Protein AF-A0A1M3EFA2-F1 (afdb_monomer)

pLDDT: mean 80.22, std 23.12, range [30.36, 98.94]

Nearest PDB structures (foldseek):
  8wc1-assembly1_A  TM=4.310E-01  e=1.701E-01  Monoglobus pectinilyticus
  6bwv-assembly2_B  TM=2.522E-01  e=5.681E-02  Homo sapiens
  6a3v-assembly8_O  TM=2.463E-01  e=1.406E-01  Homo sapiens

Foldseek 3Di:
DDDDDDDDDDDDDDDDDDDDDDDDDDDDDDDDDDDDDDPPDPPPPPPPPPPPPDFFAWDKQAPWDDDPQKDKDADPFKKKKWFKKFFQFKFWFFKKKFWDQFWFQFFWKKFKAWPVGAGQFIDTWGTGPTGTITMDTGPDIGIHHRPTMMIIITIDRRRIAMKDAPFQDWGPDPRMTGHGLFTMFMDTDDRSDRTDDDDRSMHGGMMTGITGDPPGRDDDPDDDDDDDDDDDDDDDDDDDDDDDDDDDDDDDDDDDDDDDDDDDDDDDDDDDDDDDDDPPDPDPDPDDDDDPDAADPCQAAQHPPQAADEDEEDEAQDALDEAARHAYEDAHEYPYANYEYENYEFEYAEQENYEDPDHAYEYERHEAENYQEHYEDEHYEYYRYEFEQHAAEPYEFAAPYHAESYEQEHYDHDVPHAHEPYEYQEAYAATYYYSHEQAHDPPHAASYEAEVQVYDAYQYLHEAENYEFEEHLANEEHDYHPNNNHYYHNYEHALYEFEDHHNNYHYDHDHDYHYYNYAYNVRHDDDD

Secondary structure (DSSP, 8-state):
------------------------------------SSTTSSSSSS------PPPPPPB-SS-SSPPTT-EE---SS-EEEEEEEEESS-EEEEEEEEEESS--SS-PEEEEEETT--EEEEEEPPPPSSSEEEEEEEEEEEEE-TT--EEEEEEETTS--EEBSS-----S-TTEE--TTT-EEEEESSTT----B--TT-B--EEEEEEE-TT-PPP--PPP-------PPPPPPPPPP--------PPPPPPPPPPPPPPPPP---PPPPPPPPPPPPPPPPPPPPP--S--STTTSSSPTTPPPEEEEEEEE-STT-EEESEEEEEEEEEEEEEEEEES-EEE-SSSEEEEEEEEEEEEES-EEESSSEEEEESSEEEES-EEES-SS-SBB--TT-EEES-EEE-----TT---EEEEE-S--SSEEEES-EEE--TT-SEEEEE--SSS--B---EEEES-EE--BSEEEEE--HHHHTB-B-SEEEESPEE-S--SSEEEEE-S-EEEES-B-TT-PBP--

Radius of gyration: 35.46 Å; Cα contacts (8 Å, |Δi|>4): 1324; chains: 1; bounding box: 108×86×92 Å

Structure (mmCIF, N/CA/C/O backbone):
data_AF-A0A1M3EFA2-F1
#
_entry.id   AF-A0A1M3EFA2-F1
#
loop_
_atom_site.group_PDB
_atom_site.id
_atom_site.type_symbol
_atom_site.label_atom_id
_atom_site.label_alt_id
_atom_site.label_comp_id
_atom_site.label_asym_id
_atom_site.label_entity_id
_atom_site.label_seq_id
_atom_site.pdbx_PDB_ins_code
_atom_site.Cartn_x
_atom_site.Cartn_y
_atom_site.Cartn_z
_atom_site.occupancy
_atom_site.B_iso_or_equiv
_atom_site.auth_seq_id
_atom_site.auth_comp_id
_atom_site.auth_asym_id
_atom_site.auth_atom_id
_atom_site.pdbx_PDB_model_num
ATOM 1 N N . MET A 1 1 ? 45.344 0.946 55.931 1.00 40.66 1 MET A N 1
ATOM 2 C CA . MET A 1 1 ? 46.765 1.252 56.221 1.00 40.66 1 MET A CA 1
ATOM 3 C C . MET A 1 1 ? 47.220 0.249 57.279 1.00 40.66 1 MET A C 1
ATOM 5 O O . MET A 1 1 ? 46.499 0.164 58.262 1.00 40.66 1 MET A O 1
ATOM 9 N N . LEU A 1 2 ? 48.275 -0.572 57.160 1.00 37.28 2 LEU A N 1
ATOM 10 C CA . LEU A 1 2 ? 49.196 -0.958 56.057 1.00 37.28 2 LEU A CA 1
ATOM 11 C C . LEU A 1 2 ? 49.341 -2.519 56.095 1.00 37.28 2 LEU A C 1
ATOM 13 O O . LEU A 1 2 ? 48.949 -3.093 57.105 1.00 37.28 2 LEU A O 1
ATOM 17 N N . HIS A 1 3 ? 49.759 -3.328 55.105 1.00 40.50 3 HIS A N 1
ATOM 18 C CA . HIS A 1 3 ? 50.462 -3.194 53.807 1.00 40.50 3 HIS A CA 1
ATOM 19 C C . HIS A 1 3 ? 52.010 -3.355 53.854 1.00 40.50 3 HIS A C 1
ATOM 21 O O . HIS A 1 3 ? 52.690 -2.413 54.247 1.00 40.50 3 HIS A O 1
ATOM 27 N N . CYS A 1 4 ? 52.510 -4.516 53.368 1.00 41.09 4 CYS A N 1
ATOM 28 C CA . CYS A 1 4 ? 53.921 -4.920 53.101 1.00 41.09 4 CYS A CA 1
ATOM 29 C C . CYS A 1 4 ? 54.867 -5.052 54.329 1.00 41.09 4 CYS A C 1
ATOM 31 O O . CYS A 1 4 ? 54.689 -4.344 55.311 1.00 41.09 4 CYS A O 1
ATOM 33 N N . ASP A 1 5 ? 55.900 -5.911 54.401 1.00 41.47 5 ASP A N 1
ATOM 34 C CA . ASP A 1 5 ? 56.369 -7.111 53.647 1.00 41.47 5 ASP A CA 1
ATOM 35 C C . ASP A 1 5 ? 57.305 -7.929 54.610 1.00 41.47 5 ASP A C 1
ATOM 37 O O . ASP A 1 5 ? 57.338 -7.602 55.794 1.00 41.47 5 ASP A O 1
ATOM 41 N N . GLY A 1 6 ? 58.096 -8.979 54.317 1.00 40.56 6 GLY A N 1
ATOM 42 C CA . GLY A 1 6 ? 58.473 -9.741 53.106 1.00 40.56 6 GLY A CA 1
ATOM 43 C C . GLY A 1 6 ? 59.851 -10.430 53.304 1.00 40.56 6 GLY A C 1
ATOM 44 O O . GLY A 1 6 ? 60.754 -9.797 53.847 1.00 40.56 6 GLY A O 1
ATOM 45 N N . GLY A 1 7 ? 60.077 -11.703 52.909 1.00 30.36 7 GLY A N 1
ATOM 46 C CA . GLY A 1 7 ? 61.405 -12.344 53.108 1.00 30.36 7 GLY A CA 1
ATOM 47 C C . GLY A 1 7 ? 61.598 -13.844 52.763 1.00 30.36 7 GLY A C 1
ATOM 48 O O . GLY A 1 7 ? 60.667 -14.642 52.812 1.00 30.36 7 GLY A O 1
ATOM 49 N N . ARG A 1 8 ? 62.849 -14.215 52.424 1.00 41.81 8 ARG A N 1
ATOM 50 C CA . ARG A 1 8 ? 63.465 -15.566 52.205 1.00 41.81 8 ARG A CA 1
ATOM 51 C C . ARG A 1 8 ? 64.984 -15.456 52.578 1.00 41.81 8 ARG A C 1
ATOM 53 O O . ARG A 1 8 ? 65.320 -14.389 53.093 1.00 41.81 8 ARG A O 1
ATOM 60 N N . PRO A 1 9 ? 65.956 -16.359 52.244 1.00 54.22 9 PRO A N 1
ATOM 61 C CA . PRO A 1 9 ? 65.978 -17.797 51.853 1.00 54.22 9 PRO A CA 1
ATOM 62 C C . PRO A 1 9 ? 67.035 -18.671 52.621 1.00 54.22 9 PRO A C 1
ATOM 64 O O . PRO A 1 9 ? 67.881 -18.124 53.317 1.00 54.22 9 PRO A O 1
ATOM 67 N N . VAL A 1 10 ? 67.088 -20.008 52.407 1.00 38.81 10 VAL A N 1
ATOM 68 C CA . VAL A 1 10 ? 68.266 -20.905 52.676 1.00 38.81 10 VAL A CA 1
ATOM 69 C C . VAL A 1 10 ? 68.308 -22.078 51.650 1.00 38.81 10 VAL A C 1
ATOM 71 O O . VAL A 1 10 ? 67.285 -22.358 51.025 1.00 38.81 10 VAL A O 1
ATOM 74 N N . THR A 1 11 ? 69.466 -22.745 51.434 1.00 35.62 11 THR A N 1
ATOM 75 C CA . THR A 1 11 ? 69.804 -23.455 50.168 1.00 35.62 11 THR A CA 1
ATOM 76 C C . THR A 1 11 ? 70.722 -24.715 50.294 1.00 35.62 11 THR A C 1
ATOM 78 O O . THR A 1 11 ? 71.882 -24.550 50.650 1.00 35.62 11 THR A O 1
ATOM 81 N N . LEU A 1 12 ? 70.262 -25.909 49.833 1.00 30.39 12 LEU A N 1
ATOM 82 C CA . LEU A 1 12 ? 71.028 -27.072 49.248 1.00 30.39 12 LEU A CA 1
ATOM 83 C C . LEU A 1 12 ? 72.146 -27.805 50.073 1.00 30.39 12 LEU A C 1
ATOM 85 O O . LEU A 1 12 ? 72.451 -27.370 51.178 1.00 30.39 12 LEU A O 1
ATOM 89 N N . PRO A 1 13 ? 72.880 -28.835 49.538 1.00 56.34 13 PRO A N 1
ATOM 90 C CA . PRO A 1 13 ? 72.573 -30.034 48.695 1.00 56.34 13 PRO A CA 1
ATOM 91 C C . PRO A 1 13 ? 73.021 -31.348 49.450 1.00 56.34 13 PRO A C 1
ATOM 93 O O . PRO A 1 13 ? 72.660 -31.429 50.619 1.00 56.34 13 PRO A O 1
ATOM 96 N N . PRO A 1 14 ? 73.864 -32.333 48.986 1.00 57.84 14 PRO A N 1
ATOM 97 C CA . PRO A 1 14 ? 74.108 -33.036 47.690 1.00 57.84 14 PRO A CA 1
ATOM 98 C C . PRO A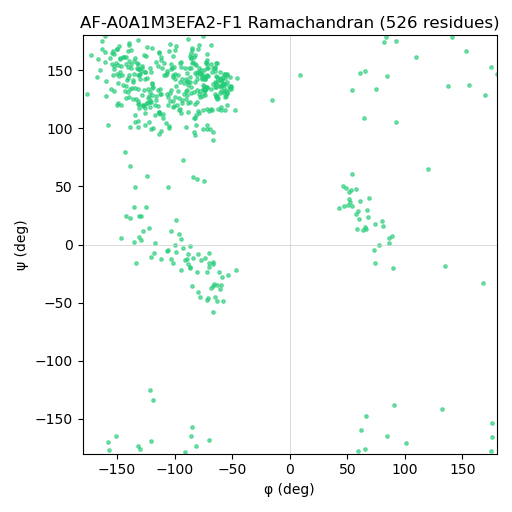 1 14 ? 74.158 -34.616 47.748 1.00 57.84 14 PRO A C 1
ATOM 100 O O . PRO A 1 14 ? 74.100 -35.205 48.819 1.00 57.84 14 PRO A O 1
ATOM 103 N N . ARG A 1 15 ? 74.469 -35.274 46.596 1.00 36.53 15 ARG A N 1
ATOM 104 C CA . ARG A 1 15 ? 74.911 -36.701 46.352 1.00 36.53 15 ARG A CA 1
ATOM 105 C C . ARG A 1 15 ? 73.811 -37.790 46.226 1.00 36.53 15 ARG A C 1
ATOM 107 O O . ARG A 1 15 ? 72.811 -37.723 46.917 1.00 36.53 15 ARG A O 1
ATOM 114 N N . GLY A 1 16 ? 73.949 -38.839 45.390 1.00 32.91 16 GLY A N 1
ATOM 115 C CA . GLY A 1 16 ? 74.971 -39.164 44.363 1.00 32.91 16 GLY A CA 1
ATOM 116 C C . GLY A 1 16 ? 74.714 -40.514 43.630 1.00 32.91 16 GLY A C 1
ATOM 117 O O . GLY A 1 16 ? 74.175 -41.436 44.229 1.00 32.91 16 GLY A O 1
ATOM 118 N N . LEU A 1 17 ? 75.074 -40.626 42.337 1.00 37.59 17 LEU A N 1
ATOM 119 C CA . LEU A 1 17 ? 74.805 -41.780 41.431 1.00 37.59 17 LEU A CA 1
ATOM 120 C C . LEU A 1 17 ? 75.854 -42.921 41.510 1.00 37.59 17 LEU A C 1
ATOM 122 O O . LEU A 1 17 ? 76.966 -42.687 41.982 1.00 37.59 17 LEU A O 1
ATOM 126 N N . PRO A 1 18 ? 75.551 -44.128 40.972 1.00 48.59 18 PRO A N 1
ATOM 127 C CA . PRO A 1 18 ? 76.112 -44.499 39.652 1.00 48.59 18 PRO A CA 1
ATOM 128 C C . PRO A 1 18 ? 75.147 -45.246 38.684 1.00 48.59 18 PRO A C 1
ATOM 130 O O . PRO A 1 18 ? 74.021 -45.588 39.026 1.00 48.59 18 PRO A O 1
ATOM 133 N N . ARG A 1 19 ? 75.600 -45.475 37.435 1.00 48.28 19 ARG A N 1
ATOM 134 C CA . ARG A 1 19 ? 74.862 -46.068 36.284 1.00 48.28 19 ARG A CA 1
ATOM 135 C C . ARG A 1 19 ? 75.260 -47.529 35.982 1.00 48.28 19 ARG A C 1
ATOM 137 O O . ARG A 1 19 ? 76.378 -47.918 36.308 1.00 48.28 19 ARG A O 1
ATOM 144 N N . ARG A 1 20 ? 74.465 -48.243 35.158 1.00 37.06 20 ARG A N 1
ATOM 145 C CA . ARG A 1 20 ? 74.958 -49.198 34.124 1.00 37.06 20 ARG A CA 1
ATOM 146 C C . ARG A 1 20 ? 73.963 -49.389 32.957 1.00 37.06 20 ARG A C 1
ATOM 148 O O . ARG A 1 20 ? 72.828 -48.939 33.051 1.00 37.06 20 ARG A O 1
ATOM 155 N N . PHE A 1 21 ? 74.430 -49.971 31.843 1.00 37.91 21 PHE A N 1
ATOM 156 C CA . PHE A 1 21 ? 73.785 -49.991 30.511 1.00 37.91 21 PHE A CA 1
ATOM 157 C C . PHE A 1 21 ? 74.234 -51.253 29.731 1.00 37.91 21 PHE A C 1
ATOM 159 O O . PHE A 1 21 ? 75.441 -51.473 29.668 1.00 37.91 21 PHE A O 1
ATOM 166 N N . VAL A 1 22 ? 73.323 -52.033 29.120 1.00 36.06 22 VAL A N 1
ATOM 167 C CA . VAL A 1 22 ? 73.571 -53.068 28.066 1.00 36.06 22 VAL A CA 1
ATOM 168 C C . VAL A 1 22 ? 72.281 -53.229 27.222 1.00 36.06 22 VAL A C 1
ATOM 170 O O . VAL A 1 22 ? 71.206 -52.911 27.727 1.00 36.06 22 VAL A O 1
ATOM 173 N N . ALA A 1 23 ? 72.350 -53.690 25.960 1.00 36.03 23 ALA A N 1
ATOM 174 C CA . ALA A 1 23 ? 71.188 -53.853 25.064 1.00 36.03 23 ALA A CA 1
ATOM 175 C C . ALA A 1 23 ? 71.288 -55.044 24.068 1.00 36.03 23 ALA A C 1
ATOM 177 O O . ALA A 1 23 ? 72.383 -55.505 23.761 1.00 36.03 23 ALA A O 1
ATOM 178 N N . GLY A 1 24 ? 70.135 -55.476 23.527 1.00 31.05 24 GLY A N 1
ATOM 179 C CA . GLY A 1 24 ? 69.924 -56.438 22.416 1.00 31.05 24 GLY A CA 1
ATOM 180 C C . GLY A 1 24 ? 68.422 -56.812 22.343 1.00 31.05 24 GLY A C 1
ATOM 181 O O . GLY A 1 24 ? 67.825 -56.981 23.398 1.00 31.05 24 GLY A O 1
ATOM 182 N N . ALA A 1 25 ? 67.658 -56.766 21.236 1.00 37.53 25 ALA A N 1
ATOM 183 C CA . ALA A 1 25 ? 67.813 -57.265 19.850 1.00 37.53 25 ALA A CA 1
ATOM 184 C C . ALA A 1 25 ? 67.617 -58.799 19.724 1.00 37.53 25 ALA A C 1
ATOM 186 O O . ALA A 1 25 ? 68.212 -59.528 20.503 1.00 37.53 25 ALA A O 1
ATOM 187 N N . ARG A 1 26 ? 66.859 -59.375 18.765 1.00 39.44 26 ARG A N 1
ATOM 188 C CA . ARG A 1 26 ? 65.964 -58.866 17.682 1.00 39.44 26 ARG A CA 1
ATOM 189 C C . ARG A 1 26 ? 65.139 -60.054 17.110 1.00 39.44 26 ARG A C 1
ATOM 191 O O . ARG A 1 26 ? 65.733 -61.107 16.919 1.00 39.44 26 ARG A O 1
ATOM 198 N N . ALA A 1 27 ? 63.865 -59.877 16.712 1.00 33.31 27 ALA A N 1
ATOM 199 C CA . ALA A 1 27 ? 63.164 -60.805 15.790 1.00 33.31 27 ALA A CA 1
ATOM 200 C C . ALA A 1 27 ? 61.957 -60.170 15.041 1.00 33.31 27 ALA A C 1
ATOM 202 O O . ALA A 1 27 ? 60.895 -59.924 15.599 1.00 33.31 27 ALA A O 1
ATOM 203 N N . THR A 1 28 ? 62.219 -59.862 13.770 1.00 36.28 28 THR A N 1
ATOM 204 C CA . THR A 1 28 ? 61.437 -59.939 12.510 1.00 36.28 28 THR A CA 1
ATOM 205 C C . THR A 1 28 ? 59.922 -60.263 12.452 1.00 36.28 28 THR A C 1
ATOM 207 O O . THR A 1 28 ? 59.402 -61.121 13.150 1.00 36.28 28 THR A O 1
ATOM 210 N N . ARG A 1 29 ? 59.244 -59.636 11.466 1.00 41.16 29 ARG A N 1
ATOM 211 C CA . ARG A 1 29 ? 57.858 -59.894 10.988 1.00 41.16 29 ARG A CA 1
ATOM 212 C C . ARG A 1 29 ? 57.856 -60.759 9.711 1.00 41.16 29 ARG A C 1
ATOM 214 O O . ARG A 1 29 ? 58.883 -60.780 9.045 1.00 41.16 29 ARG A O 1
ATOM 221 N N . TRP A 1 30 ? 56.695 -61.291 9.291 1.00 30.45 30 TRP A N 1
ATOM 222 C CA . TRP A 1 30 ? 56.161 -61.183 7.905 1.00 30.45 30 TRP A CA 1
ATOM 223 C C . TRP A 1 30 ? 54.649 -61.528 7.838 1.00 30.45 30 TRP A C 1
ATOM 225 O O . TRP A 1 30 ? 54.060 -61.954 8.826 1.00 30.45 30 TRP A O 1
ATOM 235 N N . LEU A 1 31 ? 54.001 -61.229 6.704 1.00 41.41 31 LEU A N 1
ATOM 236 C CA . LEU A 1 31 ? 52.537 -61.158 6.505 1.00 41.41 31 LEU A CA 1
ATOM 237 C C . LEU A 1 31 ? 51.912 -62.465 5.970 1.00 41.41 31 LEU A C 1
ATOM 239 O O . LEU A 1 31 ? 52.549 -63.126 5.151 1.00 41.41 31 LEU A O 1
ATOM 243 N N . ARG A 1 32 ? 50.596 -62.674 6.205 1.00 37.12 32 ARG A N 1
ATOM 244 C CA . ARG A 1 32 ? 49.561 -62.679 5.127 1.00 37.12 32 ARG A CA 1
ATOM 245 C C . ARG A 1 32 ? 48.097 -62.843 5.606 1.00 37.12 32 ARG A C 1
ATOM 247 O O . ARG A 1 32 ? 47.773 -63.823 6.249 1.00 37.12 32 ARG A O 1
ATOM 254 N N . ARG A 1 33 ? 47.243 -61.928 5.106 1.00 41.16 33 ARG A N 1
ATOM 255 C CA . ARG A 1 33 ? 45.828 -62.073 4.657 1.00 41.16 33 ARG A CA 1
ATOM 256 C C . ARG A 1 33 ? 44.751 -62.673 5.592 1.00 41.16 33 ARG A C 1
ATOM 258 O O . ARG A 1 33 ? 44.828 -63.833 5.960 1.00 41.16 33 ARG A O 1
ATOM 265 N N . GLY A 1 34 ? 43.606 -61.976 5.658 1.00 33.38 34 GLY A N 1
ATOM 266 C CA . GLY A 1 34 ? 42.325 -62.625 5.311 1.00 33.38 34 GLY A CA 1
ATOM 267 C C . GLY A 1 34 ? 41.213 -62.703 6.365 1.00 33.38 34 GLY A C 1
ATOM 268 O O . GLY A 1 34 ? 40.796 -63.803 6.697 1.00 33.38 34 GLY A O 1
ATOM 269 N N . ALA A 1 35 ? 40.657 -61.568 6.800 1.00 37.81 35 ALA A N 1
ATOM 270 C CA . ALA A 1 35 ? 39.345 -61.518 7.463 1.00 37.81 35 ALA A CA 1
ATOM 271 C C . ALA A 1 35 ? 38.592 -60.240 7.044 1.00 37.81 35 ALA A C 1
ATOM 273 O O . ALA A 1 35 ? 38.632 -59.221 7.730 1.00 37.81 35 ALA A O 1
ATOM 274 N N . GLY A 1 36 ? 37.991 -60.268 5.851 1.00 41.88 36 GLY A N 1
ATOM 275 C CA . GLY A 1 36 ? 37.131 -59.196 5.339 1.00 41.88 36 GLY A CA 1
ATOM 276 C C . GLY A 1 36 ? 35.647 -59.545 5.480 1.00 41.88 36 GLY A C 1
ATOM 277 O O . GLY A 1 36 ? 35.315 -60.718 5.599 1.00 41.88 36 GLY A O 1
ATOM 278 N N . ALA A 1 37 ? 34.792 -58.520 5.398 1.00 49.09 37 ALA A N 1
ATOM 279 C CA . ALA A 1 37 ? 33.327 -58.570 5.512 1.00 49.09 37 ALA A CA 1
ATOM 280 C C . ALA A 1 37 ? 32.764 -59.014 6.884 1.00 49.09 37 ALA A C 1
ATOM 282 O O . ALA A 1 37 ? 32.832 -60.178 7.253 1.00 49.09 37 ALA A O 1
ATOM 283 N N . VAL A 1 38 ? 32.175 -58.045 7.607 1.00 42.78 38 VAL A N 1
ATOM 284 C CA . VAL A 1 38 ? 30.917 -58.112 8.405 1.00 42.78 38 VAL A CA 1
ATOM 285 C C . VAL A 1 38 ? 30.792 -56.865 9.301 1.00 42.78 38 VAL A C 1
ATOM 287 O O . VAL A 1 38 ? 29.697 -56.334 9.463 1.00 42.78 38 VAL A O 1
ATOM 290 N N . VAL A 1 39 ? 31.903 -56.303 9.797 1.00 43.50 39 VAL A N 1
ATOM 291 C CA . VAL A 1 39 ? 31.918 -55.073 10.627 1.00 43.50 39 VAL A CA 1
ATOM 292 C C . VAL A 1 39 ? 31.804 -53.801 9.760 1.00 43.50 39 VAL A C 1
ATOM 294 O O . VAL A 1 39 ? 32.683 -52.947 9.771 1.00 43.50 39 VAL A O 1
ATOM 297 N N . ALA A 1 40 ? 30.750 -53.703 8.942 1.00 47.69 40 ALA A N 1
ATOM 298 C CA . ALA A 1 40 ? 30.624 -52.679 7.892 1.00 47.69 40 ALA A CA 1
ATOM 299 C C . ALA A 1 40 ? 29.245 -51.987 7.792 1.00 47.69 40 ALA A C 1
ATOM 301 O O . ALA A 1 40 ? 29.059 -51.156 6.910 1.00 47.69 40 ALA A O 1
ATOM 302 N N . VAL A 1 41 ? 28.276 -52.311 8.662 1.00 47.62 41 VAL A N 1
ATOM 303 C CA . VAL A 1 41 ? 26.855 -51.917 8.470 1.00 47.62 41 VAL A CA 1
ATOM 304 C C . VAL A 1 41 ? 26.291 -51.002 9.579 1.00 47.62 41 VAL A C 1
ATOM 306 O O . VAL A 1 41 ? 25.208 -50.455 9.425 1.00 47.62 41 VAL A O 1
ATOM 309 N N . VAL A 1 42 ? 27.026 -50.753 10.674 1.00 42.94 42 VAL A N 1
ATOM 310 C CA . VAL A 1 42 ? 26.547 -49.918 11.814 1.00 42.94 42 VAL A CA 1
ATOM 311 C C . VAL A 1 42 ? 27.382 -48.637 12.025 1.00 42.94 42 VAL A C 1
ATOM 313 O O . VAL A 1 42 ? 27.096 -47.835 12.904 1.00 42.94 42 VAL A O 1
ATOM 316 N N . LEU A 1 43 ? 28.396 -48.390 11.186 1.00 42.34 43 LEU A N 1
ATOM 317 C CA . LEU A 1 43 ? 29.278 -47.208 11.266 1.00 42.34 43 LEU A CA 1
ATOM 318 C C . LEU A 1 43 ? 29.331 -46.405 9.949 1.00 42.34 43 LEU A C 1
ATOM 320 O O . LEU A 1 43 ? 30.339 -45.793 9.615 1.00 42.34 43 LEU A O 1
ATOM 324 N N . ALA A 1 44 ? 28.217 -46.400 9.208 1.00 44.00 44 ALA A N 1
ATOM 325 C CA . ALA A 1 44 ? 28.069 -45.735 7.907 1.00 44.00 44 ALA A CA 1
ATOM 326 C C . ALA A 1 44 ? 26.817 -44.827 7.816 1.00 44.00 44 ALA A C 1
ATOM 328 O O . ALA A 1 44 ? 26.314 -44.574 6.728 1.00 44.00 44 ALA A O 1
ATOM 329 N N . ALA A 1 45 ? 26.306 -44.341 8.955 1.00 42.91 45 ALA A N 1
ATOM 330 C CA . ALA A 1 45 ? 25.088 -43.517 9.036 1.00 42.91 45 ALA A CA 1
ATOM 331 C C . ALA A 1 45 ? 25.274 -42.183 9.798 1.00 42.91 45 ALA A C 1
ATOM 333 O O . ALA A 1 45 ? 24.298 -41.523 10.138 1.00 42.91 45 ALA A O 1
ATOM 334 N N . ALA A 1 46 ? 26.520 -41.790 10.095 1.00 45.66 46 ALA A N 1
ATOM 335 C CA . ALA A 1 46 ? 26.830 -40.628 10.940 1.00 45.66 46 ALA A CA 1
ATOM 336 C C . ALA A 1 46 ? 28.064 -39.823 10.475 1.00 45.66 46 ALA A C 1
ATOM 338 O O . ALA A 1 46 ? 28.698 -39.151 11.283 1.00 45.66 46 ALA A O 1
ATOM 339 N N . LEU A 1 47 ? 28.426 -39.890 9.186 1.00 45.78 47 LEU A N 1
ATOM 340 C CA . LEU A 1 47 ? 29.580 -39.160 8.639 1.00 45.78 47 LEU A CA 1
ATOM 341 C C . LEU A 1 47 ? 29.280 -38.453 7.306 1.00 45.78 47 LEU A C 1
ATOM 343 O O . LEU A 1 47 ? 30.023 -38.559 6.337 1.00 45.78 47 LEU A O 1
ATOM 347 N N . LEU A 1 48 ? 28.171 -37.709 7.284 1.00 44.12 48 LEU A N 1
ATOM 348 C CA . LEU A 1 48 ? 27.915 -36.654 6.295 1.00 44.12 48 LEU A CA 1
ATOM 349 C C . LEU A 1 48 ? 27.358 -35.377 6.951 1.00 44.12 48 LEU A C 1
ATOM 351 O O . LEU A 1 48 ? 26.615 -34.605 6.348 1.00 44.12 48 LEU A O 1
ATOM 355 N N . VAL A 1 49 ? 27.786 -35.114 8.193 1.00 41.53 49 VAL A N 1
ATOM 356 C CA . VAL A 1 49 ? 27.904 -33.728 8.657 1.00 41.53 49 VAL A CA 1
ATOM 357 C C . VAL A 1 49 ? 29.019 -33.115 7.819 1.00 41.53 49 VAL A C 1
ATOM 359 O O . VAL A 1 49 ? 30.196 -33.332 8.094 1.00 41.53 49 VAL A O 1
ATOM 362 N N . ALA A 1 50 ? 28.645 -32.407 6.753 1.00 41.06 50 ALA A N 1
ATOM 363 C CA . ALA A 1 50 ? 29.572 -31.520 6.070 1.00 41.06 50 ALA A CA 1
ATOM 364 C C . ALA A 1 50 ? 30.114 -30.532 7.108 1.00 41.06 50 ALA A C 1
ATOM 366 O O . ALA A 1 50 ? 29.324 -29.906 7.822 1.00 41.06 50 ALA A O 1
ATOM 367 N N . ASP A 1 51 ? 31.439 -30.433 7.205 1.00 45.16 51 ASP A N 1
ATOM 368 C CA . ASP A 1 51 ? 32.119 -29.537 8.137 1.00 45.16 51 ASP A CA 1
ATOM 369 C C . ASP A 1 51 ? 31.829 -28.093 7.713 1.00 45.16 51 ASP A C 1
ATOM 371 O O . ASP A 1 51 ? 32.477 -27.535 6.827 1.00 45.16 51 ASP A O 1
ATOM 375 N N . ARG A 1 52 ? 30.739 -27.530 8.248 1.00 43.34 52 ARG A N 1
ATOM 376 C CA . ARG A 1 52 ? 30.299 -26.177 7.913 1.00 43.34 52 ARG A CA 1
ATOM 377 C C . ARG A 1 52 ? 31.347 -25.224 8.481 1.00 43.34 52 ARG A C 1
ATOM 379 O O . ARG A 1 52 ? 31.455 -25.166 9.709 1.00 43.34 52 ARG A O 1
ATOM 386 N N . PRO A 1 53 ? 32.084 -24.466 7.646 1.00 48.84 53 PRO A N 1
ATOM 387 C CA . PRO A 1 53 ? 33.043 -23.504 8.162 1.00 48.84 53 PRO A CA 1
ATOM 388 C C . PRO A 1 53 ? 32.314 -22.544 9.102 1.00 48.84 53 PRO A C 1
ATOM 390 O O . PRO A 1 53 ? 31.180 -22.133 8.829 1.00 48.84 53 PRO A O 1
ATOM 393 N N . ALA A 1 54 ? 32.953 -22.216 10.227 1.00 46.06 54 ALA A N 1
ATOM 394 C CA . ALA A 1 54 ? 32.396 -21.259 11.172 1.00 46.06 54 ALA A CA 1
ATOM 395 C C . ALA A 1 54 ? 32.041 -19.957 10.424 1.00 46.06 54 ALA A C 1
ATOM 397 O O . ALA A 1 54 ? 32.831 -19.523 9.578 1.00 46.06 54 ALA A O 1
ATOM 398 N N . PRO A 1 55 ? 30.866 -19.351 10.683 1.00 52.59 55 PRO A N 1
ATOM 399 C CA . PRO A 1 55 ? 30.424 -18.180 9.938 1.00 52.59 55 PRO A CA 1
ATOM 400 C C . PRO A 1 55 ? 31.474 -17.076 10.049 1.00 52.59 55 PRO A C 1
ATOM 402 O O . PRO A 1 55 ? 31.930 -16.768 11.153 1.00 52.59 55 PRO A O 1
ATOM 405 N N . ALA A 1 56 ? 31.857 -16.507 8.904 1.00 63.16 56 ALA A N 1
ATOM 406 C CA . ALA A 1 56 ? 32.918 -15.512 8.834 1.00 63.16 56 ALA A CA 1
ATOM 407 C C . ALA A 1 56 ? 32.655 -14.340 9.792 1.00 63.16 56 ALA A C 1
ATOM 409 O O . ALA A 1 56 ? 31.505 -13.947 10.032 1.00 63.16 56 ALA A O 1
ATOM 410 N N . ALA A 1 57 ? 33.740 -13.789 10.342 1.00 77.50 57 ALA A N 1
ATOM 411 C CA . ALA A 1 57 ? 33.675 -12.607 11.187 1.00 77.50 57 ALA A CA 1
ATOM 412 C C . ALA A 1 57 ? 32.985 -11.454 10.442 1.00 77.50 57 ALA A C 1
ATOM 414 O O . ALA A 1 57 ? 33.079 -11.338 9.220 1.00 77.50 57 ALA A O 1
ATOM 415 N N . ALA A 1 58 ? 32.264 -10.619 11.190 1.00 86.75 58 ALA A N 1
ATOM 416 C CA . ALA A 1 58 ? 31.635 -9.442 10.616 1.00 86.75 58 ALA A CA 1
ATOM 417 C C . ALA A 1 58 ? 32.676 -8.331 10.418 1.00 86.75 58 ALA A C 1
ATOM 419 O O . ALA A 1 58 ? 33.368 -7.957 11.364 1.00 86.75 58 ALA A O 1
ATOM 420 N N . GLU A 1 59 ? 32.752 -7.797 9.204 1.00 93.00 59 GLU A N 1
ATOM 421 C CA . GLU A 1 59 ? 33.607 -6.676 8.820 1.00 93.00 59 GLU A CA 1
ATOM 422 C C . GLU A 1 59 ? 32.777 -5.442 8.437 1.00 93.00 59 GLU A C 1
ATOM 424 O O . GLU A 1 59 ? 31.564 -5.514 8.230 1.00 93.00 59 GLU A O 1
ATOM 429 N N . SER A 1 60 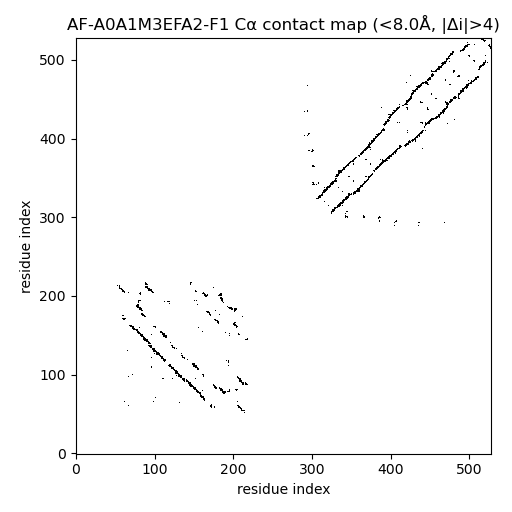? 33.443 -4.291 8.370 1.00 96.56 60 SER A N 1
ATOM 430 C CA . SER A 1 60 ? 32.862 -2.994 8.012 1.00 96.56 60 SER A CA 1
ATOM 431 C C . SER A 1 60 ? 33.943 -2.106 7.385 1.00 96.56 60 SER A C 1
ATOM 433 O O . SER A 1 60 ? 35.132 -2.294 7.658 1.00 96.56 60 SER A O 1
ATOM 435 N N . MET A 1 61 ? 33.564 -1.157 6.530 1.00 97.56 61 MET A N 1
ATOM 436 C CA . MET A 1 61 ? 34.504 -0.309 5.785 1.00 97.56 61 MET A CA 1
ATOM 437 C C . MET A 1 61 ? 35.294 0.618 6.704 1.00 97.56 61 MET A C 1
ATOM 439 O O . MET A 1 61 ? 36.469 0.889 6.461 1.00 97.56 61 MET A O 1
ATOM 443 N N . TRP A 1 62 ? 34.666 1.110 7.771 1.00 96.62 62 TRP A N 1
ATOM 444 C CA . TRP A 1 62 ? 35.243 2.141 8.627 1.00 96.62 62 TRP A CA 1
ATOM 445 C C . TRP A 1 62 ? 35.603 1.632 10.028 1.00 96.62 62 TRP A C 1
ATOM 447 O O . TRP A 1 62 ? 36.355 2.307 10.734 1.00 96.62 62 TRP A O 1
ATOM 457 N N . GLY A 1 63 ? 35.154 0.442 10.437 1.00 92.88 63 GLY A N 1
ATOM 458 C CA . GLY A 1 63 ? 35.376 -0.070 11.794 1.00 92.88 63 GLY A CA 1
ATOM 459 C C . GLY A 1 63 ? 34.722 0.815 12.862 1.00 92.88 63 GLY A C 1
ATOM 460 O O . GLY A 1 63 ? 33.814 1.591 12.564 1.00 92.88 63 GLY A O 1
ATOM 461 N N . ASP A 1 64 ? 35.169 0.715 14.115 1.00 92.12 64 ASP A N 1
ATOM 462 C CA . ASP A 1 64 ? 34.511 1.386 15.255 1.00 92.12 64 ASP A CA 1
ATOM 463 C C . ASP A 1 64 ? 35.157 2.712 15.695 1.00 92.12 64 ASP A C 1
ATOM 465 O O . ASP A 1 64 ? 34.614 3.420 16.543 1.00 92.12 64 ASP A O 1
ATOM 469 N N . ALA A 1 65 ? 36.307 3.086 15.128 1.00 92.31 65 ALA A N 1
ATOM 470 C CA . ALA A 1 65 ? 36.964 4.348 15.467 1.00 92.31 65 ALA A CA 1
ATOM 471 C C . ALA A 1 65 ? 36.204 5.564 14.905 1.00 92.31 65 ALA A C 1
ATOM 473 O O . ALA A 1 65 ? 35.566 5.482 13.851 1.00 92.31 65 ALA A O 1
ATOM 474 N N . ALA A 1 66 ? 36.324 6.707 15.589 1.00 92.25 66 ALA A N 1
ATOM 475 C CA . ALA A 1 66 ? 35.713 7.963 15.162 1.00 92.25 66 ALA A CA 1
ATOM 476 C C . ALA A 1 66 ? 36.207 8.393 13.761 1.00 92.25 66 ALA A C 1
ATOM 478 O O . ALA A 1 66 ? 37.396 8.212 13.458 1.00 92.25 66 ALA A O 1
ATOM 479 N N . PRO A 1 67 ? 35.344 8.965 12.899 1.00 95.81 67 PRO A N 1
ATOM 480 C CA . PRO A 1 67 ? 35.747 9.297 11.542 1.00 95.81 67 PRO A CA 1
ATOM 481 C C . PRO A 1 67 ? 36.690 10.514 11.483 1.00 95.81 67 PRO A C 1
ATOM 483 O O . PRO A 1 67 ? 36.436 11.520 12.153 1.00 95.81 67 PRO A O 1
ATOM 486 N N . PRO A 1 68 ? 37.779 10.472 10.687 1.00 92.69 68 PRO A N 1
ATOM 487 C CA . PRO A 1 68 ? 38.722 11.584 10.580 1.00 92.69 68 PRO A CA 1
ATOM 488 C C . PRO A 1 68 ? 38.057 12.873 10.087 1.00 92.69 68 PRO A C 1
ATOM 490 O O . PRO A 1 68 ? 37.355 12.861 9.079 1.00 92.69 68 PRO A O 1
ATOM 493 N N . GLY A 1 69 ? 38.310 13.992 10.771 1.00 93.19 69 GLY A N 1
ATOM 494 C CA . GLY A 1 69 ? 37.874 15.328 10.340 1.00 93.19 69 GLY A CA 1
ATOM 495 C C . GLY A 1 69 ? 36.359 15.569 10.332 1.00 93.19 69 GLY A C 1
ATOM 496 O O . GLY A 1 69 ? 35.924 16.556 9.741 1.00 93.19 69 GLY A O 1
ATOM 497 N N . VAL A 1 70 ? 35.560 14.691 10.950 1.00 95.50 70 VAL A N 1
ATOM 498 C CA . VAL A 1 70 ? 34.097 14.762 10.859 1.00 95.50 70 VAL A CA 1
ATOM 499 C C . VAL A 1 70 ? 33.528 16.027 11.504 1.00 95.50 70 VAL A C 1
ATOM 501 O O . VAL A 1 70 ? 33.810 16.356 12.657 1.00 95.50 70 VAL A O 1
ATOM 504 N N . ARG A 1 71 ? 32.673 16.719 10.751 1.00 95.75 71 ARG A N 1
ATOM 505 C CA . ARG A 1 71 ? 31.864 17.866 11.180 1.00 95.75 71 ARG A CA 1
ATOM 506 C C . ARG A 1 71 ? 30.391 17.589 10.898 1.00 95.75 71 ARG A C 1
ATOM 508 O O . ARG A 1 71 ? 30.073 16.748 10.067 1.00 95.75 71 ARG A O 1
ATOM 515 N N . VAL A 1 72 ? 29.482 18.325 11.531 1.00 95.06 72 VAL A N 1
ATOM 516 C CA . VAL A 1 72 ? 28.059 18.303 11.152 1.00 95.06 72 VAL A CA 1
ATOM 517 C C . VAL A 1 72 ? 27.828 19.303 10.016 1.00 95.06 72 VAL A C 1
ATOM 519 O O . VAL A 1 72 ? 28.268 20.452 10.089 1.00 95.06 72 VAL A O 1
ATOM 522 N N . ALA A 1 73 ? 27.167 18.862 8.949 1.00 92.81 73 ALA A N 1
ATOM 523 C CA . ALA A 1 73 ? 26.583 19.726 7.933 1.00 92.81 73 ALA A CA 1
ATOM 524 C C . ALA A 1 73 ? 25.189 20.203 8.362 1.00 92.81 73 ALA A C 1
ATOM 526 O O . ALA A 1 73 ? 24.529 19.577 9.192 1.00 92.81 73 ALA A O 1
ATOM 527 N N . VAL A 1 74 ? 24.751 21.322 7.790 1.00 91.56 74 VAL A N 1
ATOM 528 C CA . VAL A 1 74 ? 23.388 21.834 7.940 1.00 91.56 74 VAL A CA 1
ATOM 529 C C . VAL A 1 74 ? 22.909 22.228 6.555 1.00 91.56 74 VAL A C 1
ATOM 531 O O . VAL A 1 74 ? 23.359 23.236 6.013 1.00 91.56 74 VAL A O 1
ATOM 534 N N . ASP A 1 75 ? 22.034 21.407 5.999 1.00 88.44 75 ASP A N 1
ATOM 535 C CA . ASP A 1 75 ? 21.333 21.648 4.748 1.00 88.44 75 ASP A CA 1
ATOM 536 C C . ASP A 1 75 ? 19.894 22.125 5.038 1.00 88.44 75 ASP A C 1
ATOM 538 O O . ASP A 1 75 ? 19.320 21.719 6.054 1.00 88.44 75 ASP A O 1
ATOM 542 N N . PRO A 1 76 ? 19.299 23.013 4.221 1.00 86.31 76 PRO A N 1
ATOM 543 C CA . PRO A 1 76 ? 17.890 23.381 4.353 1.00 86.31 76 PRO A CA 1
ATOM 544 C C . PRO A 1 76 ? 16.901 22.295 3.886 1.00 86.31 76 PRO A C 1
ATOM 546 O O . PRO A 1 76 ? 15.707 22.453 4.138 1.00 86.31 76 PRO A O 1
ATOM 549 N N . LEU A 1 77 ? 17.350 21.239 3.197 1.00 88.00 77 LEU A N 1
ATOM 550 C CA . LEU A 1 77 ? 16.497 20.196 2.620 1.00 88.00 77 LEU A CA 1
ATOM 551 C C . LEU A 1 77 ? 16.659 18.830 3.303 1.00 88.00 77 LEU A C 1
ATOM 553 O O . LEU A 1 77 ? 17.680 18.511 3.914 1.00 88.00 77 LEU A O 1
ATOM 557 N N . ALA A 1 78 ? 15.638 17.988 3.129 1.00 85.44 78 ALA A N 1
ATOM 558 C CA . ALA A 1 78 ? 15.725 16.561 3.404 1.00 85.44 78 ALA A CA 1
ATOM 559 C C . ALA A 1 78 ? 16.657 15.877 2.386 1.00 85.44 78 ALA A C 1
ATOM 561 O O . ALA A 1 78 ? 16.569 16.128 1.178 1.00 85.44 78 ALA A O 1
ATOM 562 N N . VAL A 1 79 ? 17.558 15.023 2.875 1.00 94.94 79 VAL A N 1
ATOM 563 C CA . VAL A 1 79 ? 18.638 14.443 2.065 1.00 94.94 79 VAL A CA 1
ATOM 564 C C . VAL A 1 79 ? 18.947 13.006 2.486 1.00 94.94 79 VAL A C 1
ATOM 566 O O . VAL A 1 79 ? 19.027 12.695 3.675 1.00 94.94 79 VAL A O 1
ATOM 569 N N . ASN A 1 80 ? 19.143 12.135 1.497 1.00 95.75 80 ASN A N 1
ATOM 570 C CA . ASN A 1 80 ? 19.695 10.794 1.657 1.00 95.75 80 ASN A CA 1
ATOM 571 C C . ASN A 1 80 ? 21.209 10.862 1.410 1.00 95.75 80 ASN A C 1
ATOM 573 O O . ASN A 1 80 ? 21.643 11.355 0.366 1.00 95.75 80 ASN A O 1
ATOM 577 N N . VAL A 1 81 ? 22.022 10.412 2.366 1.00 97.88 81 VAL A N 1
ATOM 578 C CA . VAL A 1 81 ? 23.495 10.486 2.307 1.00 97.88 81 VAL A CA 1
ATOM 579 C C . VAL A 1 81 ? 24.110 9.110 2.522 1.00 97.88 81 VAL A C 1
ATOM 581 O O . VAL A 1 81 ? 23.598 8.323 3.312 1.00 97.88 81 VAL A O 1
ATOM 584 N N . GLY A 1 82 ? 25.199 8.788 1.820 1.00 98.00 82 GLY A N 1
ATOM 585 C CA . GLY A 1 82 ? 25.704 7.418 1.772 1.00 98.00 82 GLY A CA 1
ATOM 586 C C . GLY A 1 82 ? 27.158 7.230 1.354 1.00 98.00 82 GLY A C 1
ATOM 587 O O . GLY A 1 82 ? 27.892 8.172 1.056 1.00 98.00 82 GLY A O 1
ATOM 588 N N . THR A 1 83 ? 27.556 5.961 1.342 1.00 98.69 83 THR A N 1
ATOM 589 C CA . THR A 1 83 ? 28.865 5.457 0.930 1.00 98.69 83 THR A CA 1
ATOM 590 C C . THR A 1 83 ? 28.685 4.470 -0.219 1.00 98.69 83 THR A C 1
ATOM 592 O O . THR A 1 83 ? 28.061 3.424 -0.034 1.00 98.69 83 THR A O 1
ATOM 595 N N . ALA A 1 84 ? 29.254 4.774 -1.383 1.00 98.12 84 ALA A N 1
ATOM 596 C CA . ALA A 1 84 ? 29.387 3.849 -2.502 1.00 98.12 84 ALA A CA 1
ATOM 597 C C . ALA A 1 84 ? 30.553 2.874 -2.254 1.00 98.12 84 ALA A C 1
ATOM 599 O O . ALA A 1 84 ? 31.653 3.294 -1.884 1.00 98.12 84 ALA A O 1
ATOM 600 N N . PHE A 1 85 ? 30.316 1.576 -2.449 1.00 98.50 85 PHE A N 1
ATOM 601 C CA . PHE A 1 85 ? 31.270 0.510 -2.141 1.00 98.50 85 PHE A CA 1
ATOM 602 C C . PHE A 1 85 ? 31.123 -0.718 -3.054 1.00 98.50 85 PHE A C 1
ATOM 604 O O . PHE A 1 85 ? 30.148 -0.853 -3.795 1.00 98.50 85 PHE A O 1
ATOM 611 N N . ARG A 1 86 ? 32.109 -1.624 -3.003 1.00 98.19 86 ARG A N 1
ATOM 612 C CA . ARG A 1 86 ? 32.128 -2.905 -3.733 1.00 98.19 86 ARG A CA 1
ATOM 613 C C . ARG A 1 86 ? 32.698 -4.019 -2.848 1.00 98.19 86 ARG A C 1
ATOM 615 O O . ARG A 1 86 ? 33.806 -3.851 -2.339 1.00 98.19 86 ARG A O 1
ATOM 622 N N . PRO A 1 87 ? 32.018 -5.160 -2.655 1.00 96.56 87 PRO A N 1
ATOM 623 C CA . PRO A 1 87 ? 32.629 -6.334 -2.033 1.00 96.56 87 PRO A CA 1
ATOM 624 C C . PRO A 1 87 ? 33.787 -6.870 -2.889 1.00 96.56 87 PRO A C 1
ATOM 626 O O . PRO A 1 87 ? 33.672 -6.930 -4.112 1.00 96.56 87 PRO A O 1
ATOM 629 N N . THR A 1 88 ? 34.897 -7.296 -2.282 1.00 95.38 88 THR A N 1
ATOM 630 C CA . THR A 1 88 ? 35.995 -7.979 -3.009 1.00 95.38 88 THR A CA 1
ATOM 631 C C . THR A 1 88 ? 35.768 -9.487 -3.126 1.00 95.38 88 THR A C 1
ATOM 633 O O . THR A 1 88 ? 36.303 -10.130 -4.027 1.00 95.38 88 THR A O 1
ATOM 636 N N . VAL A 1 89 ? 34.918 -10.026 -2.251 1.00 91.94 89 VAL A N 1
ATOM 637 C CA . VAL A 1 89 ? 34.388 -11.393 -2.256 1.00 91.94 89 VAL A CA 1
ATOM 638 C C . VAL A 1 89 ? 32.866 -11.335 -2.165 1.00 91.94 89 VAL A C 1
ATOM 640 O O . VAL A 1 89 ? 32.315 -10.383 -1.610 1.00 91.94 89 VAL A O 1
ATOM 643 N N . SER A 1 90 ? 32.170 -12.350 -2.671 1.00 92.06 90 SER A N 1
ATOM 644 C CA . SER A 1 90 ? 30.722 -12.464 -2.449 1.00 92.06 90 SER A CA 1
ATOM 645 C C . SER A 1 90 ? 30.427 -12.777 -0.977 1.00 92.06 90 SER A C 1
ATOM 647 O O . SER A 1 90 ? 31.268 -13.336 -0.272 1.00 92.06 90 SER A O 1
ATOM 649 N N . GLY A 1 91 ? 29.238 -12.425 -0.491 1.00 92.69 91 GLY A N 1
ATOM 650 C CA . GLY A 1 91 ? 28.850 -12.678 0.897 1.00 92.69 91 GLY A CA 1
ATOM 651 C C . GLY A 1 91 ? 27.490 -12.091 1.255 1.00 92.69 91 GLY A C 1
ATOM 652 O O . GLY A 1 91 ? 26.639 -11.905 0.384 1.00 92.69 91 GLY A O 1
ATOM 653 N N . VAL A 1 92 ? 27.282 -11.784 2.537 1.00 94.44 92 VAL A N 1
ATOM 654 C CA . VAL A 1 92 ? 26.032 -11.209 3.058 1.00 94.44 92 VAL A CA 1
ATOM 655 C C . VAL A 1 92 ? 26.253 -9.932 3.865 1.00 94.44 92 VAL A C 1
ATOM 657 O O . VAL A 1 92 ? 27.074 -9.891 4.781 1.00 94.44 92 VAL A O 1
ATOM 660 N N . VAL A 1 93 ? 25.461 -8.899 3.579 1.00 97.38 93 VAL A N 1
ATOM 661 C CA . VAL A 1 93 ? 25.244 -7.776 4.497 1.00 97.38 93 VAL A CA 1
ATOM 662 C C . VAL A 1 93 ? 24.183 -8.203 5.510 1.00 97.38 93 VAL A C 1
ATOM 664 O O . VAL A 1 93 ? 23.072 -8.572 5.141 1.00 97.38 93 VAL A O 1
ATOM 667 N N . VAL A 1 94 ? 24.532 -8.179 6.796 1.00 95.25 94 VAL A N 1
ATOM 668 C CA . VAL A 1 94 ? 23.657 -8.570 7.920 1.00 95.25 94 VAL A CA 1
ATOM 669 C C . VAL A 1 94 ? 23.151 -7.368 8.727 1.00 95.25 94 VAL A C 1
ATOM 671 O O . VAL A 1 94 ? 22.338 -7.537 9.630 1.00 95.25 94 VAL A O 1
ATOM 674 N N . GLY A 1 95 ? 23.622 -6.159 8.426 1.00 94.81 95 GLY A N 1
ATOM 675 C CA . GLY A 1 95 ? 23.271 -4.932 9.138 1.00 94.81 95 GLY A CA 1
ATOM 676 C C . GLY A 1 95 ? 23.823 -3.685 8.453 1.00 94.81 95 GLY A C 1
ATOM 677 O O . GLY A 1 95 ? 24.733 -3.782 7.630 1.00 94.81 95 GLY A O 1
ATOM 678 N N . LEU A 1 96 ? 23.287 -2.523 8.814 1.00 98.44 96 LEU A N 1
ATOM 679 C CA . LEU A 1 96 ? 23.726 -1.200 8.363 1.00 98.44 96 LEU A CA 1
ATOM 680 C C . LEU A 1 96 ? 24.278 -0.419 9.566 1.00 98.44 96 LEU A C 1
ATOM 682 O O . LEU A 1 96 ? 23.886 -0.670 10.710 1.00 98.44 96 LEU A O 1
ATOM 686 N N . ARG A 1 97 ? 25.180 0.538 9.334 1.00 98.31 97 ARG A N 1
ATOM 687 C CA . ARG A 1 97 ? 25.756 1.409 10.373 1.00 98.31 97 ARG A CA 1
ATOM 688 C C . ARG A 1 97 ? 25.786 2.858 9.886 1.00 98.31 97 ARG A C 1
ATOM 690 O O . ARG A 1 97 ? 26.054 3.105 8.714 1.00 98.31 97 ARG A O 1
ATOM 697 N N . TYR A 1 98 ? 25.605 3.818 10.787 1.00 97.62 98 TYR A N 1
ATOM 698 C CA . TYR A 1 98 ? 25.910 5.229 10.517 1.00 97.62 98 TYR A CA 1
ATOM 699 C C . TYR A 1 98 ? 26.600 5.863 11.724 1.00 97.62 98 TYR A C 1
ATOM 701 O O . TYR A 1 98 ? 26.397 5.440 12.866 1.00 97.62 98 TYR A O 1
ATOM 709 N N . TRP A 1 99 ? 27.430 6.877 11.495 1.00 97.62 99 TRP A N 1
ATOM 710 C CA . TRP A 1 99 ? 27.997 7.662 12.586 1.00 97.62 99 TRP A CA 1
ATOM 711 C C . TRP A 1 99 ? 26.978 8.691 13.089 1.00 97.62 99 TRP A C 1
ATOM 713 O O . TRP A 1 99 ? 26.659 9.643 12.383 1.00 97.62 99 TRP A O 1
ATOM 723 N N . SER A 1 100 ? 26.503 8.571 14.330 1.00 95.19 100 SER A N 1
ATOM 724 C CA . SER A 1 100 ? 25.785 9.679 14.966 1.00 95.19 100 SER A CA 1
ATOM 725 C C . SER A 1 100 ? 26.779 10.705 15.506 1.00 95.19 100 SER A C 1
ATOM 727 O O . SER A 1 100 ? 27.736 10.354 16.197 1.00 95.19 100 SER A O 1
ATOM 729 N N . ALA A 1 101 ? 26.538 11.988 15.238 1.00 89.19 101 ALA A N 1
ATOM 730 C CA . ALA A 1 101 ? 27.362 13.085 15.750 1.00 89.19 101 ALA A CA 1
ATOM 731 C C . ALA A 1 101 ? 26.977 13.541 17.174 1.00 89.19 101 ALA A C 1
ATOM 733 O O . ALA A 1 101 ? 27.717 14.306 17.790 1.00 89.19 101 ALA A O 1
ATOM 734 N N . ALA A 1 102 ? 25.830 13.094 17.696 1.00 88.75 102 ALA A N 1
ATOM 735 C CA . ALA A 1 102 ? 25.300 13.455 19.012 1.00 88.75 102 ALA A CA 1
ATOM 736 C C . ALA A 1 102 ? 24.321 12.380 19.530 1.00 88.75 102 ALA A C 1
ATOM 738 O O . ALA A 1 102 ? 24.105 11.357 18.880 1.00 88.75 102 ALA A O 1
ATOM 739 N N . ALA A 1 103 ? 23.708 12.614 20.692 1.00 84.38 103 ALA A N 1
ATOM 740 C CA . ALA A 1 103 ? 22.507 11.879 21.082 1.00 84.38 103 ALA A CA 1
ATOM 741 C C . ALA A 1 103 ? 21.296 12.334 20.239 1.00 84.38 103 ALA A C 1
ATOM 743 O O . ALA A 1 103 ? 21.190 13.515 19.905 1.00 84.38 103 ALA A O 1
ATOM 744 N N . ALA A 1 104 ? 20.385 11.413 19.930 1.00 85.12 104 ALA A N 1
ATOM 745 C CA . ALA A 1 104 ? 19.153 11.649 19.184 1.00 85.12 104 ALA A CA 1
ATOM 746 C C . ALA A 1 104 ? 18.013 10.799 19.771 1.00 85.12 104 ALA A C 1
ATOM 748 O O . ALA A 1 104 ? 18.207 9.628 20.097 1.00 85.12 104 ALA A O 1
ATOM 749 N N . SER A 1 105 ? 16.827 11.393 19.926 1.00 81.56 105 SER A N 1
ATOM 750 C CA . SER A 1 105 ? 15.644 10.736 20.507 1.00 81.56 105 SER A CA 1
ATOM 751 C C . SER A 1 105 ? 14.934 9.765 19.561 1.00 81.56 105 SER A C 1
ATOM 753 O O . SER A 1 105 ? 14.099 8.991 20.017 1.00 81.56 105 SER A O 1
ATOM 755 N N . ASP A 1 106 ? 15.270 9.807 18.275 1.00 81.31 106 ASP A N 1
ATOM 756 C CA . ASP A 1 106 ? 14.825 8.889 17.228 1.00 81.31 106 ASP A CA 1
ATOM 757 C C . ASP A 1 106 ? 15.991 8.674 16.243 1.00 81.31 106 ASP A C 1
ATOM 759 O O . ASP A 1 106 ? 16.958 9.448 16.259 1.00 81.31 106 ASP A O 1
ATOM 763 N N . GLY A 1 107 ? 15.942 7.612 15.440 1.00 87.62 107 GLY A N 1
ATOM 764 C CA . GLY A 1 107 ? 16.982 7.271 14.465 1.00 87.62 107 GLY A CA 1
ATOM 765 C C . GLY A 1 107 ? 16.536 7.486 13.012 1.00 87.62 107 GLY A C 1
ATOM 766 O O . GLY A 1 107 ? 15.338 7.485 12.735 1.00 87.62 107 GLY A O 1
ATOM 767 N N . PRO A 1 108 ? 17.484 7.687 12.077 1.00 93.38 108 PRO A N 1
ATOM 768 C CA . PRO A 1 108 ? 17.179 7.797 10.653 1.00 93.38 108 PRO A CA 1
ATOM 769 C C . PRO A 1 108 ? 16.772 6.452 10.039 1.00 93.38 108 PRO A C 1
ATOM 771 O O . PRO A 1 108 ? 17.081 5.382 10.571 1.00 93.38 108 PRO A O 1
ATOM 774 N N . ASP A 1 109 ? 16.163 6.509 8.861 1.00 93.62 109 ASP A N 1
ATOM 775 C CA . ASP A 1 109 ? 15.890 5.341 8.028 1.00 93.62 109 ASP A CA 1
ATOM 776 C C . ASP A 1 109 ? 17.110 5.041 7.144 1.00 93.62 109 ASP A C 1
ATOM 778 O O . ASP A 1 109 ? 17.614 5.914 6.435 1.00 93.62 109 ASP A O 1
ATOM 782 N N . GLY A 1 110 ? 17.653 3.825 7.260 1.00 95.75 110 GLY A N 1
ATOM 783 C CA . GLY A 1 110 ? 18.852 3.369 6.556 1.00 95.75 110 GLY A CA 1
ATOM 784 C C . GLY A 1 110 ? 18.528 2.484 5.356 1.00 95.75 110 GLY A C 1
ATOM 785 O O . GLY A 1 110 ? 17.618 1.659 5.429 1.00 95.75 110 GLY A O 1
ATOM 786 N N . GLY A 1 111 ? 19.312 2.604 4.284 1.00 95.44 111 GLY A N 1
ATOM 787 C CA . GLY A 1 111 ? 19.143 1.842 3.047 1.00 95.44 111 GLY A CA 1
ATOM 788 C C . GLY A 1 111 ? 20.433 1.198 2.536 1.00 95.44 111 GLY A C 1
ATOM 789 O O . GLY A 1 111 ? 21.533 1.706 2.747 1.00 95.44 111 GLY A O 1
ATOM 790 N N . LEU A 1 112 ? 20.292 0.079 1.833 1.00 98.00 112 LEU A N 1
ATOM 791 C CA . LEU A 1 112 ? 21.317 -0.556 1.010 1.00 98.00 112 LEU A CA 1
ATOM 792 C C . LEU A 1 112 ? 20.771 -0.678 -0.412 1.00 98.00 112 LEU A C 1
ATOM 794 O O . LEU A 1 112 ? 19.708 -1.257 -0.624 1.00 98.00 112 LEU A O 1
ATOM 798 N N . TRP A 1 113 ? 21.526 -0.161 -1.371 1.00 97.69 113 TRP A N 1
ATOM 799 C CA . TRP A 1 113 ? 21.154 -0.005 -2.772 1.00 97.69 113 TRP A CA 1
ATOM 800 C C . TRP A 1 113 ? 22.121 -0.766 -3.671 1.00 97.69 113 TRP A C 1
ATOM 802 O O . TRP A 1 113 ? 23.309 -0.835 -3.352 1.00 97.69 113 TRP A O 1
ATOM 812 N N . ASP A 1 114 ? 21.650 -1.282 -4.801 1.00 93.62 114 ASP A N 1
ATOM 813 C CA . ASP A 1 114 ? 22.505 -1.862 -5.842 1.00 93.62 114 ASP A CA 1
ATOM 814 C C . ASP A 1 114 ? 22.949 -0.846 -6.915 1.00 93.62 114 ASP A C 1
ATOM 816 O O . ASP A 1 114 ? 22.631 0.344 -6.868 1.00 93.62 114 ASP A O 1
ATOM 820 N N . ALA A 1 115 ? 23.709 -1.325 -7.903 1.00 83.06 115 ALA A N 1
ATOM 821 C CA . ALA A 1 115 ? 24.225 -0.527 -9.015 1.00 83.06 115 ALA A CA 1
ATOM 822 C C . ALA A 1 115 ? 23.146 0.015 -9.977 1.00 83.06 115 ALA A C 1
ATOM 824 O O . ALA A 1 115 ? 23.446 0.916 -10.760 1.00 83.06 115 ALA A O 1
ATOM 825 N N . ALA A 1 116 ? 21.925 -0.528 -9.949 1.00 81.44 116 ALA A N 1
ATOM 826 C CA . ALA A 1 116 ? 20.786 -0.036 -10.722 1.00 81.44 116 ALA A CA 1
ATOM 827 C C . ALA A 1 116 ? 19.938 0.978 -9.928 1.00 81.44 116 ALA A C 1
ATOM 829 O O . ALA A 1 116 ? 18.989 1.543 -10.470 1.00 81.44 116 ALA A O 1
ATOM 830 N N . GLY A 1 117 ? 20.288 1.234 -8.662 1.00 79.94 117 GLY A N 1
ATOM 831 C CA . GLY A 1 117 ? 19.546 2.116 -7.769 1.00 79.94 117 GLY A CA 1
ATOM 832 C C . GLY A 1 117 ? 18.322 1.467 -7.133 1.00 79.94 117 GLY A C 1
ATOM 833 O O . GLY A 1 117 ? 17.434 2.181 -6.668 1.00 79.94 117 GLY A O 1
ATOM 834 N N . GLN A 1 118 ? 18.254 0.134 -7.094 1.00 82.62 118 GLN A N 1
ATOM 835 C CA . GLN A 1 118 ? 17.194 -0.580 -6.386 1.00 82.62 118 GLN A CA 1
ATOM 836 C C . GLN A 1 118 ? 17.554 -0.696 -4.901 1.00 82.62 118 GLN A C 1
ATOM 838 O O . GLN A 1 118 ? 18.667 -1.101 -4.561 1.00 82.62 118 GLN A O 1
ATOM 843 N N . LEU A 1 119 ? 16.617 -0.361 -4.009 1.00 88.06 119 LEU A N 1
ATOM 844 C CA . LEU A 1 119 ? 16.767 -0.578 -2.569 1.00 88.06 119 LEU A CA 1
ATOM 845 C C . LEU A 1 119 ? 16.664 -2.083 -2.278 1.00 88.06 119 LEU A C 1
ATOM 847 O O . LEU A 1 119 ? 15.573 -2.648 -2.273 1.00 88.06 119 LEU A O 1
ATOM 851 N N . VAL A 1 120 ? 17.801 -2.737 -2.042 1.00 91.12 120 VAL A N 1
ATOM 852 C CA . VAL A 1 120 ? 17.883 -4.180 -1.761 1.00 91.12 120 VAL A CA 1
ATOM 853 C C . VAL A 1 120 ? 17.743 -4.516 -0.271 1.00 91.12 120 VAL A C 1
ATOM 855 O O . VAL A 1 120 ? 17.451 -5.660 0.068 1.00 91.12 120 VAL A O 1
ATOM 858 N N . ALA A 1 121 ? 17.907 -3.537 0.626 1.00 92.06 121 ALA A N 1
ATOM 859 C CA . ALA A 1 121 ? 17.457 -3.615 2.021 1.00 92.06 121 ALA A CA 1
ATOM 860 C C . ALA A 1 121 ? 17.182 -2.229 2.613 1.00 92.06 121 ALA A C 1
ATOM 862 O O . ALA A 1 121 ? 17.924 -1.289 2.350 1.00 92.06 121 ALA A O 1
ATOM 863 N N . GLY A 1 122 ? 16.182 -2.138 3.492 1.00 88.88 122 GLY A N 1
ATOM 864 C CA . GLY A 1 122 ? 15.927 -0.976 4.347 1.00 88.88 122 GLY A CA 1
ATOM 865 C C . GLY A 1 122 ? 15.849 -1.374 5.824 1.00 88.88 122 GLY A C 1
ATOM 866 O O . GLY A 1 122 ? 15.444 -2.494 6.142 1.00 88.88 122 GLY A O 1
ATOM 867 N N . ALA A 1 123 ? 16.250 -0.479 6.730 1.00 91.00 123 ALA A N 1
ATOM 868 C CA . ALA A 1 123 ? 16.105 -0.652 8.177 1.00 91.00 123 ALA A CA 1
ATOM 869 C C . ALA A 1 123 ? 16.171 0.687 8.935 1.00 91.00 123 ALA A C 1
ATOM 871 O O . ALA A 1 123 ? 17.149 1.427 8.816 1.00 91.00 123 ALA A O 1
ATOM 872 N N . ARG A 1 124 ? 15.173 0.967 9.785 1.00 92.94 124 ARG A N 1
ATOM 873 C CA . ARG A 1 124 ? 15.171 2.135 10.683 1.00 92.94 124 ARG A CA 1
ATOM 874 C C . ARG A 1 124 ? 16.151 1.946 11.839 1.00 92.94 124 ARG A C 1
ATOM 876 O O . ARG A 1 124 ? 16.095 0.940 12.550 1.00 92.94 124 ARG A O 1
ATOM 883 N N . PHE A 1 125 ? 17.031 2.917 12.059 1.00 93.94 125 PHE A N 1
ATOM 884 C CA . PHE A 1 125 ? 17.925 2.924 13.214 1.00 93.94 125 PHE A CA 1
ATOM 885 C C . PHE A 1 125 ? 17.175 3.279 14.508 1.00 93.94 125 PHE A C 1
ATOM 887 O O . PHE A 1 125 ? 16.210 4.035 14.510 1.00 93.94 125 PHE A O 1
ATOM 894 N N . GLY A 1 126 ? 17.649 2.752 15.639 1.00 90.06 126 GLY A N 1
ATOM 895 C CA . GLY A 1 126 ? 17.161 3.152 16.962 1.00 90.06 126 GLY A CA 1
ATOM 896 C C . GLY A 1 126 ? 17.749 4.489 17.451 1.00 90.06 126 GLY A C 1
ATOM 897 O O . GLY A 1 126 ? 18.699 5.003 16.856 1.00 90.06 126 GLY A O 1
ATOM 898 N N . PRO A 1 127 ? 17.240 5.035 18.572 1.00 89.25 127 PRO A N 1
ATOM 899 C CA . PRO A 1 127 ? 17.702 6.305 19.134 1.00 89.25 127 PRO A CA 1
ATOM 900 C C . PRO A 1 127 ? 19.163 6.253 19.609 1.00 89.25 127 PRO A C 1
ATOM 902 O O . PRO A 1 127 ? 19.547 5.409 20.429 1.00 89.25 127 PRO A O 1
ATOM 905 N N . ALA A 1 128 ? 19.973 7.204 19.138 1.00 90.81 128 ALA A N 1
ATOM 906 C CA . ALA A 1 128 ? 21.384 7.318 19.490 1.00 90.81 128 ALA A CA 1
ATOM 907 C C . ALA A 1 128 ? 21.572 7.911 20.897 1.00 90.81 128 ALA A C 1
ATOM 909 O O . ALA A 1 128 ? 21.083 8.996 21.205 1.00 90.81 128 ALA A O 1
ATOM 910 N N . ARG A 1 129 ? 22.339 7.243 21.768 1.00 85.56 129 ARG A N 1
ATOM 911 C CA . ARG A 1 129 ? 22.560 7.713 23.157 1.00 85.56 129 ARG A CA 1
ATOM 912 C C . ARG A 1 129 ? 23.713 8.708 23.319 1.00 85.56 129 ARG A C 1
ATOM 914 O O . ARG A 1 129 ? 23.779 9.397 24.332 1.00 85.56 129 ARG A O 1
ATOM 921 N N . ALA A 1 130 ? 24.622 8.758 22.351 1.00 89.75 130 ALA A N 1
ATOM 922 C CA . ALA A 1 130 ? 25.790 9.634 22.304 1.00 89.75 130 ALA A CA 1
ATOM 923 C C . ALA A 1 130 ? 26.331 9.681 20.864 1.00 89.75 130 ALA A C 1
ATOM 925 O O . ALA A 1 130 ? 25.864 8.934 20.002 1.00 89.75 130 ALA A O 1
ATOM 926 N N . ALA A 1 131 ? 27.349 10.512 20.619 1.00 92.50 131 ALA A N 1
ATOM 927 C CA . ALA A 1 131 ? 28.125 10.429 19.386 1.00 92.50 131 ALA A CA 1
ATOM 928 C C . ALA A 1 131 ? 28.826 9.059 19.276 1.00 92.50 131 ALA A C 1
ATOM 930 O O . ALA A 1 131 ? 29.388 8.574 20.260 1.00 92.50 131 ALA A O 1
ATOM 931 N N . GLY A 1 132 ? 28.791 8.438 18.097 1.00 95.38 132 GLY A N 1
ATOM 932 C CA . GLY A 1 132 ? 29.300 7.083 17.883 1.00 95.38 132 GLY A CA 1
ATOM 933 C C . GLY A 1 132 ? 28.621 6.351 16.726 1.00 95.38 132 GLY A C 1
ATOM 934 O O . GLY A 1 132 ? 27.549 6.753 16.267 1.00 95.38 132 GLY A O 1
ATOM 935 N N . TRP A 1 133 ? 29.211 5.237 16.291 1.00 97.12 133 TRP A N 1
ATOM 936 C CA . TRP A 1 133 ? 28.589 4.314 15.339 1.00 97.12 133 TRP A CA 1
ATOM 937 C C . TRP A 1 133 ? 27.310 3.708 15.925 1.00 97.12 133 TRP A C 1
ATOM 939 O O . TRP A 1 133 ? 27.359 2.974 16.911 1.00 97.12 133 TRP A O 1
ATOM 949 N N . GLN A 1 134 ? 26.168 3.994 15.303 1.00 97.69 134 GLN A N 1
ATOM 950 C CA . GLN A 1 134 ? 24.931 3.249 15.524 1.00 97.69 134 GLN A CA 1
ATOM 951 C C . GLN A 1 134 ? 24.890 2.088 14.529 1.00 97.69 134 GLN A C 1
ATOM 953 O O . GLN A 1 134 ? 25.411 2.202 13.422 1.00 97.69 134 GLN A O 1
ATOM 958 N N . THR A 1 135 ? 24.293 0.962 14.911 1.00 96.31 135 THR A N 1
ATOM 959 C CA . THR A 1 135 ? 24.168 -0.231 14.060 1.00 96.31 135 THR A CA 1
ATOM 960 C C . THR A 1 135 ? 22.746 -0.767 14.151 1.00 96.31 135 THR A C 1
ATOM 962 O O . THR A 1 135 ? 22.213 -0.897 15.252 1.00 96.31 135 THR A O 1
ATOM 965 N N . VAL A 1 136 ? 22.152 -1.101 13.008 1.00 95.12 136 VAL A N 1
ATOM 966 C CA . VAL A 1 136 ? 20.884 -1.831 12.908 1.00 95.12 136 VAL A CA 1
ATOM 967 C C . VAL A 1 136 ? 21.136 -3.146 12.177 1.00 95.12 136 VAL A C 1
ATOM 969 O O . VAL A 1 136 ? 21.858 -3.183 11.184 1.00 95.12 136 VAL A O 1
ATOM 972 N N . MET A 1 137 ? 20.577 -4.243 12.682 1.00 94.19 137 MET A N 1
ATOM 973 C CA . MET A 1 137 ? 20.664 -5.547 12.022 1.00 94.19 137 MET A CA 1
ATOM 974 C C . MET A 1 137 ? 19.499 -5.696 11.045 1.00 94.19 137 MET A C 1
ATOM 976 O O . MET A 1 137 ? 18.366 -5.363 11.388 1.00 94.19 137 MET A O 1
ATOM 980 N N . LEU A 1 138 ? 19.767 -6.217 9.849 1.00 81.12 138 LEU A N 1
ATOM 981 C CA . LEU A 1 138 ? 18.722 -6.519 8.877 1.00 81.12 138 LEU A CA 1
ATOM 982 C C . LEU A 1 138 ? 17.926 -7.743 9.344 1.00 81.12 138 LEU A C 1
ATOM 984 O O . LEU A 1 138 ? 18.508 -8.760 9.728 1.00 81.12 138 LEU A O 1
ATOM 988 N N . THR A 1 139 ? 16.597 -7.668 9.263 1.00 80.75 139 THR A N 1
ATOM 989 C CA . THR A 1 139 ? 15.701 -8.820 9.471 1.00 80.75 139 THR A CA 1
ATOM 990 C C . THR A 1 139 ? 15.931 -9.904 8.417 1.00 80.75 139 THR A C 1
ATOM 992 O O . THR A 1 139 ? 15.894 -11.092 8.733 1.00 80.75 139 THR A O 1
ATOM 995 N N . HIS A 1 140 ? 16.258 -9.490 7.191 1.00 76.81 140 HIS A N 1
ATOM 996 C CA . HIS A 1 140 ? 16.647 -10.352 6.080 1.00 76.81 140 HIS A CA 1
ATOM 997 C C . HIS A 1 140 ? 18.042 -9.940 5.573 1.00 76.81 140 HIS A C 1
ATOM 999 O O . HIS A 1 140 ? 18.173 -8.896 4.934 1.00 76.81 140 HIS A O 1
ATOM 1005 N N . PRO A 1 141 ? 19.105 -10.714 5.867 1.00 88.31 141 PRO A N 1
ATOM 1006 C CA . PRO A 1 141 ? 20.437 -10.453 5.332 1.00 88.31 141 PRO A CA 1
ATOM 1007 C C . PRO A 1 141 ? 20.483 -10.517 3.802 1.00 88.31 141 PRO A C 1
ATOM 1009 O O . PRO A 1 141 ? 20.042 -11.496 3.200 1.00 88.31 141 PRO A O 1
ATOM 1012 N N . VAL A 1 142 ? 21.070 -9.498 3.177 1.00 89.38 142 VAL A N 1
ATOM 1013 C CA . VAL A 1 142 ? 21.142 -9.360 1.716 1.00 89.38 142 VAL A CA 1
ATOM 1014 C C . VAL A 1 142 ? 22.422 -9.984 1.191 1.00 89.38 142 VAL A C 1
ATOM 1016 O O . VAL A 1 142 ? 23.511 -9.660 1.666 1.00 89.38 142 VAL A O 1
ATOM 1019 N N . ARG A 1 143 ? 22.313 -10.847 0.175 1.00 94.12 143 ARG A N 1
ATOM 1020 C CA . ARG A 1 143 ? 23.485 -11.325 -0.567 1.00 94.12 143 ARG A CA 1
ATOM 1021 C C . ARG A 1 143 ? 24.015 -10.242 -1.499 1.00 94.12 143 ARG A C 1
ATOM 1023 O O . ARG A 1 143 ? 23.265 -9.676 -2.285 1.00 94.12 143 ARG A O 1
ATOM 1030 N N . VAL A 1 144 ? 25.322 -10.010 -1.432 1.00 92.12 144 VAL A N 1
ATOM 1031 C CA . VAL A 1 144 ? 26.048 -9.069 -2.291 1.00 92.12 144 VAL A CA 1
ATOM 1032 C C . VAL A 1 144 ? 27.192 -9.789 -3.005 1.00 92.12 144 VAL A C 1
ATOM 1034 O O . VAL A 1 144 ? 27.808 -10.702 -2.446 1.00 92.12 144 VAL A O 1
ATOM 1037 N N . SER A 1 145 ? 27.447 -9.413 -4.257 1.00 93.12 145 SER A N 1
ATOM 1038 C CA . SER A 1 145 ? 28.394 -10.114 -5.138 1.00 93.12 145 SER A CA 1
ATOM 1039 C C . SER A 1 145 ? 29.754 -9.421 -5.204 1.00 93.12 145 SER A C 1
ATOM 1041 O O . SER A 1 145 ? 29.825 -8.192 -5.175 1.00 93.12 145 SER A O 1
ATOM 1043 N N . ALA A 1 146 ? 30.827 -10.203 -5.355 1.00 93.69 146 ALA A N 1
ATOM 1044 C CA . ALA A 1 146 ? 32.168 -9.684 -5.621 1.00 93.69 146 ALA A CA 1
ATOM 1045 C C . ALA A 1 146 ? 32.180 -8.736 -6.838 1.00 93.69 146 ALA A C 1
ATOM 1047 O O . ALA A 1 146 ? 31.610 -9.045 -7.884 1.00 93.69 146 ALA A O 1
ATOM 1048 N N . GLY A 1 147 ? 32.837 -7.583 -6.707 1.00 90.94 147 GLY A N 1
ATOM 1049 C CA . GLY A 1 147 ? 33.019 -6.582 -7.764 1.00 90.94 147 GLY A CA 1
ATOM 1050 C C . GLY A 1 147 ? 31.785 -5.737 -8.111 1.00 90.94 147 GLY A C 1
ATOM 1051 O O . GLY A 1 147 ? 31.947 -4.684 -8.733 1.00 90.94 147 GLY A O 1
ATOM 1052 N N . ALA A 1 148 ? 30.579 -6.144 -7.703 1.00 93.50 148 ALA A N 1
ATOM 1053 C CA . ALA A 1 148 ? 29.358 -5.377 -7.931 1.00 93.50 148 ALA A CA 1
ATOM 1054 C C . ALA A 1 148 ? 29.326 -4.106 -7.063 1.00 93.50 148 ALA A C 1
ATOM 1056 O O . ALA A 1 148 ? 29.822 -4.094 -5.935 1.00 93.50 148 ALA A O 1
ATOM 1057 N N . ALA A 1 149 ? 28.756 -3.028 -7.606 1.00 93.88 149 ALA A N 1
ATOM 1058 C CA . ALA A 1 149 ? 28.625 -1.756 -6.905 1.00 93.88 149 ALA A CA 1
ATOM 1059 C C . ALA A 1 149 ? 27.333 -1.694 -6.087 1.00 93.88 149 ALA A C 1
ATOM 1061 O O . ALA A 1 149 ? 26.277 -2.133 -6.539 1.00 93.88 149 ALA A O 1
ATOM 1062 N N . TYR A 1 150 ? 27.447 -1.117 -4.895 1.00 98.19 150 TYR A N 1
ATOM 1063 C CA . TYR A 1 150 ? 26.353 -0.873 -3.965 1.00 98.19 150 TYR A CA 1
ATOM 1064 C C . TYR A 1 150 ? 26.532 0.503 -3.316 1.00 98.19 150 TYR A C 1
ATOM 1066 O O . TYR A 1 150 ? 27.648 1.018 -3.231 1.00 98.19 150 TYR A O 1
ATOM 1074 N N . VAL A 1 151 ? 25.451 1.086 -2.803 1.00 98.62 151 VAL A N 1
ATOM 1075 C CA . VAL A 1 151 ? 25.502 2.247 -1.902 1.00 98.62 151 VAL A CA 1
ATOM 1076 C C . VAL A 1 151 ? 24.855 1.851 -0.586 1.00 98.62 151 VAL A C 1
ATOM 1078 O O . VAL A 1 151 ? 23.777 1.272 -0.588 1.00 98.62 151 VAL A O 1
ATOM 1081 N N . VAL A 1 152 ? 25.470 2.179 0.547 1.00 98.62 152 VAL A N 1
ATOM 1082 C CA . VAL A 1 152 ? 24.787 2.157 1.849 1.00 98.62 152 VAL A CA 1
ATOM 1083 C C . VAL A 1 152 ? 24.521 3.590 2.291 1.00 98.62 152 VAL A C 1
ATOM 1085 O O . VAL A 1 152 ? 25.425 4.420 2.237 1.00 98.62 152 VAL A O 1
ATOM 1088 N N . SER A 1 153 ? 23.291 3.911 2.679 1.00 98.25 153 SER A N 1
ATOM 1089 C CA . SER A 1 153 ? 22.852 5.280 2.955 1.00 98.25 153 SER A CA 1
ATOM 1090 C C . SER A 1 153 ? 21.948 5.380 4.181 1.00 98.25 153 SER A C 1
ATOM 1092 O O . SER A 1 153 ? 21.529 4.369 4.747 1.00 98.25 153 SER A O 1
ATOM 1094 N N . TYR A 1 154 ? 21.648 6.607 4.597 1.00 96.81 154 TYR A N 1
ATOM 1095 C CA . TYR A 1 154 ? 20.515 6.899 5.466 1.00 96.81 154 TYR A CA 1
ATOM 1096 C C . TYR A 1 154 ? 19.911 8.271 5.139 1.00 96.81 154 TYR A C 1
ATOM 1098 O O . TYR A 1 154 ? 20.604 9.182 4.672 1.00 96.81 154 TYR A O 1
ATOM 1106 N N . HIS A 1 155 ? 18.620 8.429 5.427 1.00 94.69 155 HIS A N 1
ATOM 1107 C CA . HIS A 1 155 ? 17.885 9.674 5.219 1.00 94.69 155 HIS A CA 1
ATOM 1108 C C . HIS A 1 155 ? 17.856 10.566 6.460 1.00 94.69 155 HIS A C 1
ATOM 1110 O O . HIS A 1 155 ? 17.707 10.090 7.584 1.00 94.69 155 HIS A O 1
ATOM 1116 N N . VAL A 1 156 ? 17.955 11.882 6.259 1.00 87.75 156 VAL A N 1
ATOM 1117 C CA . VAL A 1 156 ? 17.661 12.883 7.292 1.00 87.75 156 VAL A CA 1
ATOM 1118 C C . VAL A 1 156 ? 16.752 13.984 6.765 1.00 87.75 156 VAL A C 1
ATOM 1120 O O . VAL A 1 156 ? 17.187 14.928 6.105 1.00 87.75 156 VAL A O 1
ATOM 1123 N N . THR A 1 157 ? 15.496 13.932 7.208 1.00 87.12 157 THR A N 1
ATOM 1124 C CA . THR A 1 157 ? 14.488 15.001 7.091 1.00 87.12 157 THR A CA 1
ATOM 1125 C C . THR A 1 157 ? 14.948 16.351 7.651 1.00 87.12 157 THR A C 1
ATOM 1127 O O . THR A 1 157 ? 14.476 17.394 7.214 1.00 87.12 157 THR A O 1
ATOM 1130 N N . SER A 1 158 ? 15.880 16.349 8.612 1.00 85.56 158 SER A N 1
ATOM 1131 C CA . SER A 1 158 ? 16.392 17.556 9.280 1.00 85.56 158 SER A CA 1
ATOM 1132 C C . SER A 1 158 ? 17.566 18.248 8.572 1.00 85.56 158 SER A C 1
ATOM 1134 O O . SER A 1 158 ? 18.083 19.232 9.108 1.00 85.56 158 SER A O 1
ATOM 1136 N N . GLY A 1 159 ? 18.049 17.709 7.444 1.00 87.06 159 GLY A N 1
ATOM 1137 C CA . GLY A 1 159 ? 19.208 18.237 6.709 1.00 87.06 159 GLY A CA 1
ATOM 1138 C C . GLY A 1 159 ? 20.538 18.195 7.480 1.00 87.06 159 GLY A C 1
ATOM 1139 O O . GLY A 1 159 ? 21.513 18.834 7.087 1.00 87.06 159 GLY A O 1
ATOM 1140 N N . ARG A 1 160 ? 20.608 17.473 8.609 1.00 91.31 160 ARG A N 1
ATOM 1141 C CA . ARG A 1 160 ? 21.777 17.441 9.506 1.00 91.31 160 ARG A CA 1
ATOM 1142 C C . ARG A 1 160 ? 22.433 16.068 9.523 1.00 91.31 160 ARG A C 1
ATOM 1144 O O . ARG A 1 160 ? 21.878 15.108 10.046 1.00 91.31 160 ARG A O 1
ATOM 1151 N N . TYR A 1 161 ? 23.650 16.001 8.999 1.00 95.19 161 TYR A N 1
ATOM 1152 C CA . TYR A 1 161 ? 24.429 14.771 8.845 1.00 95.19 161 TYR A CA 1
ATOM 1153 C C . TYR A 1 161 ? 25.915 15.015 9.154 1.00 95.19 161 TYR A C 1
ATOM 1155 O O . TYR A 1 161 ? 26.393 16.144 8.999 1.00 95.19 161 TYR A O 1
ATOM 1163 N N . PRO A 1 162 ? 26.678 14.001 9.601 1.00 96.31 162 PRO A N 1
ATOM 1164 C CA . PRO A 1 162 ? 28.124 14.092 9.685 1.00 96.31 162 PRO A CA 1
ATOM 1165 C C . PRO A 1 162 ? 28.735 14.025 8.284 1.00 96.31 162 PRO A C 1
ATOM 1167 O O . PRO A 1 162 ? 28.299 13.262 7.426 1.00 96.31 162 PRO A O 1
ATOM 1170 N N . VAL A 1 163 ? 29.787 14.802 8.061 1.00 97.50 163 VAL A N 1
ATOM 1171 C CA . VAL A 1 163 ? 30.539 14.810 6.810 1.00 97.50 163 VAL A CA 1
ATOM 1172 C C . VAL A 1 163 ? 32.011 15.109 7.076 1.00 97.50 163 VAL A C 1
ATOM 1174 O O . VAL A 1 163 ? 32.342 15.863 7.993 1.00 97.50 163 VAL A O 1
ATOM 1177 N N . THR A 1 164 ? 32.891 14.551 6.253 1.00 98.00 164 THR A N 1
ATOM 1178 C CA . THR A 1 164 ? 34.275 15.021 6.090 1.00 98.00 164 THR A CA 1
ATOM 1179 C C . THR A 1 164 ? 34.474 15.390 4.628 1.00 98.00 164 THR A C 1
ATOM 1181 O O . THR A 1 164 ? 34.265 14.541 3.771 1.00 98.00 164 THR A O 1
ATOM 1184 N N . ASP A 1 165 ? 34.857 16.631 4.332 1.00 95.25 165 ASP A N 1
ATOM 1185 C CA . ASP A 1 165 ? 35.133 17.095 2.963 1.00 95.25 165 ASP A CA 1
ATOM 1186 C C . ASP A 1 165 ? 36.589 16.791 2.561 1.00 95.25 165 ASP A C 1
ATOM 1188 O O . ASP A 1 165 ? 37.467 16.762 3.425 1.00 95.25 165 ASP A O 1
ATOM 1192 N N . GLY A 1 166 ? 36.873 16.595 1.268 1.00 93.69 166 GLY A N 1
ATOM 1193 C CA . GLY A 1 166 ? 38.238 16.308 0.796 1.00 93.69 166 GLY A CA 1
ATOM 1194 C C . GLY A 1 166 ? 38.784 14.944 1.247 1.00 93.69 166 GLY A C 1
ATOM 1195 O O . GLY A 1 166 ? 39.988 14.798 1.464 1.00 93.69 166 GLY A O 1
ATOM 1196 N N . PHE A 1 167 ? 37.916 13.952 1.451 1.00 94.44 167 PHE A N 1
ATOM 1197 C CA . PHE A 1 167 ? 38.284 12.654 2.004 1.00 94.44 167 PHE A CA 1
ATOM 1198 C C . PHE A 1 167 ? 38.886 11.720 0.942 1.00 94.44 167 PHE A C 1
ATOM 1200 O O . PHE A 1 167 ? 38.184 11.099 0.150 1.00 94.44 167 PHE A O 1
ATOM 1207 N N . LEU A 1 168 ? 40.213 11.573 0.972 1.00 95.31 168 LEU A N 1
ATOM 1208 C CA . LEU A 1 168 ? 40.981 10.697 0.073 1.00 95.31 168 LEU A CA 1
ATOM 1209 C C . LEU A 1 168 ? 41.340 9.334 0.703 1.00 95.31 168 LEU A C 1
ATOM 1211 O O . LEU A 1 168 ? 42.311 8.696 0.298 1.00 95.31 168 LEU A O 1
ATOM 1215 N N . GLY A 1 169 ? 40.613 8.904 1.738 1.00 91.81 169 GLY A N 1
ATOM 1216 C CA . GLY A 1 169 ? 40.861 7.627 2.411 1.00 91.81 169 GLY A CA 1
ATOM 1217 C C . GLY A 1 169 ? 40.174 6.442 1.727 1.00 91.81 169 GLY A C 1
ATOM 1218 O O . GLY A 1 169 ? 39.167 6.600 1.044 1.00 91.81 169 GLY A O 1
ATOM 1219 N N . GLY A 1 170 ? 40.720 5.245 1.945 1.00 93.62 170 GLY A N 1
ATOM 1220 C CA . GLY A 1 170 ? 40.107 3.975 1.551 1.00 93.62 170 GLY A CA 1
ATOM 1221 C C . GLY A 1 170 ? 39.493 3.222 2.735 1.00 93.62 170 GLY A C 1
ATOM 1222 O O . GLY A 1 170 ? 39.677 3.595 3.897 1.00 93.62 170 GLY A O 1
ATOM 1223 N N . SER A 1 171 ? 38.791 2.135 2.420 1.00 95.81 171 SER A N 1
ATOM 1224 C CA . SER A 1 171 ? 38.239 1.180 3.388 1.00 95.81 171 SER A CA 1
ATOM 1225 C C . SER A 1 171 ? 39.337 0.531 4.242 1.00 95.81 171 SER A C 1
ATOM 1227 O O . SER A 1 171 ? 40.467 0.325 3.796 1.00 95.81 171 SER A O 1
ATOM 1229 N N . ARG A 1 172 ? 38.983 0.196 5.484 1.00 94.69 172 ARG A N 1
ATOM 1230 C CA . ARG A 1 172 ? 39.806 -0.537 6.458 1.00 94.69 172 ARG A CA 1
ATOM 1231 C C . ARG A 1 172 ? 39.594 -2.055 6.393 1.00 94.69 172 ARG A C 1
ATOM 1233 O O . ARG A 1 172 ? 40.394 -2.789 6.967 1.00 94.69 172 ARG A O 1
ATOM 1240 N N . SER A 1 173 ? 38.545 -2.516 5.711 1.00 93.94 173 SER A N 1
ATOM 1241 C CA . SER A 1 173 ? 38.280 -3.936 5.451 1.00 93.94 173 SER A CA 1
ATOM 1242 C C . SER A 1 173 ? 38.933 -4.361 4.127 1.00 93.94 173 SER A C 1
ATOM 1244 O O . SER A 1 173 ? 38.720 -3.689 3.118 1.00 93.94 173 SER A O 1
ATOM 1246 N N . PRO A 1 174 ? 39.677 -5.484 4.067 1.00 92.56 174 PRO A N 1
ATOM 1247 C CA . PRO A 1 174 ? 40.128 -6.065 2.798 1.00 92.56 174 PRO A CA 1
ATOM 1248 C C . PRO A 1 174 ? 38.978 -6.681 1.978 1.00 92.56 174 PRO A C 1
ATOM 1250 O O . PRO A 1 174 ? 39.148 -6.947 0.785 1.00 92.56 174 PRO A O 1
ATOM 1253 N N . LEU A 1 175 ? 37.817 -6.918 2.600 1.00 94.81 175 LEU A N 1
ATOM 1254 C CA . LEU A 1 175 ? 36.641 -7.517 1.967 1.00 94.81 175 LEU A CA 1
ATOM 1255 C C . LEU A 1 175 ? 35.700 -6.493 1.311 1.00 94.81 175 LEU A C 1
ATOM 1257 O O . LEU A 1 175 ? 34.815 -6.881 0.549 1.00 94.81 175 LEU A O 1
ATOM 1261 N N . LEU A 1 176 ? 35.888 -5.197 1.579 1.00 96.69 176 LEU A N 1
ATOM 1262 C CA . LEU A 1 176 ? 35.058 -4.101 1.074 1.00 96.69 176 LEU A CA 1
ATOM 1263 C C . LEU A 1 176 ? 35.948 -2.991 0.501 1.00 96.69 176 LEU A C 1
ATOM 1265 O O . LEU A 1 176 ? 36.784 -2.440 1.212 1.00 96.69 176 LEU A O 1
ATOM 1269 N N . GLN A 1 177 ? 35.756 -2.628 -0.763 1.00 97.25 177 GLN A N 1
ATOM 1270 C CA . GLN A 1 177 ? 36.428 -1.513 -1.435 1.00 97.25 177 GLN A CA 1
ATOM 1271 C C . GLN A 1 177 ? 35.513 -0.292 -1.551 1.00 97.25 177 GLN A C 1
ATOM 1273 O O . GLN A 1 177 ? 34.296 -0.417 -1.655 1.00 97.25 177 GLN A O 1
ATOM 1278 N N . VAL A 1 178 ? 36.129 0.888 -1.578 1.00 97.25 178 VAL A N 1
ATOM 1279 C CA . VAL A 1 178 ? 35.506 2.197 -1.819 1.00 97.25 178 VAL A CA 1
ATOM 1280 C C . VAL A 1 178 ? 36.460 3.009 -2.693 1.00 97.25 178 VAL A C 1
ATOM 1282 O O . VAL A 1 178 ? 37.676 2.894 -2.521 1.00 97.25 178 VAL A O 1
ATOM 1285 N N . ASP A 1 179 ? 35.935 3.812 -3.616 1.00 92.25 179 ASP A N 1
ATOM 1286 C CA . ASP A 1 179 ? 36.746 4.598 -4.554 1.00 92.25 179 ASP A CA 1
ATOM 1287 C C . ASP A 1 179 ? 37.249 5.896 -3.864 1.00 92.25 179 ASP A C 1
ATOM 1289 O O . ASP A 1 179 ? 36.431 6.769 -3.551 1.00 92.25 179 ASP A O 1
ATOM 1293 N N . PRO A 1 180 ? 38.562 6.068 -3.574 1.00 90.94 180 PRO A N 1
ATOM 1294 C CA . PRO A 1 180 ? 39.042 7.172 -2.733 1.00 90.94 180 PRO A CA 1
ATOM 1295 C C . PRO A 1 180 ? 38.770 8.550 -3.348 1.00 90.94 180 PRO A C 1
ATOM 1297 O O . PRO A 1 180 ? 39.123 8.814 -4.497 1.00 90.94 180 PRO A O 1
ATOM 1300 N N . GLY A 1 181 ? 38.150 9.450 -2.579 1.00 89.69 181 GLY A N 1
ATOM 1301 C CA . GLY A 1 181 ? 37.717 10.767 -3.063 1.00 89.69 181 GLY A CA 1
ATOM 1302 C C . GLY A 1 181 ? 36.434 10.765 -3.905 1.00 89.69 181 GLY A C 1
ATOM 1303 O O . GLY A 1 181 ? 35.991 11.837 -4.313 1.00 89.69 181 GLY A O 1
ATOM 1304 N N . ALA A 1 182 ? 35.826 9.599 -4.144 1.00 91.44 182 ALA A N 1
ATOM 1305 C CA . ALA A 1 182 ? 34.566 9.430 -4.875 1.00 91.44 182 ALA A CA 1
ATOM 1306 C C . ALA A 1 182 ? 33.530 8.571 -4.114 1.00 91.44 182 ALA A C 1
ATOM 1308 O O . ALA A 1 182 ? 32.456 8.287 -4.638 1.00 91.44 182 ALA A O 1
ATOM 1309 N N . SER A 1 183 ? 33.840 8.159 -2.882 1.00 93.88 183 SER A N 1
ATOM 1310 C CA . SER A 1 183 ? 33.058 7.196 -2.103 1.00 93.88 183 SER A CA 1
ATOM 1311 C C . SER A 1 183 ? 31.825 7.769 -1.404 1.00 93.88 183 SER A C 1
ATOM 1313 O O . SER A 1 183 ? 30.907 7.010 -1.113 1.00 93.88 183 SER A O 1
ATOM 1315 N N . GLY A 1 184 ? 31.764 9.071 -1.113 1.00 97.69 184 GLY A N 1
ATOM 1316 C CA . GLY A 1 184 ? 30.567 9.687 -0.537 1.00 97.69 184 GLY A CA 1
ATOM 1317 C C . GLY A 1 184 ? 29.591 10.179 -1.604 1.00 97.69 184 GLY A C 1
ATOM 1318 O O . GLY A 1 184 ? 29.958 10.958 -2.485 1.00 97.69 184 GLY A O 1
ATOM 1319 N N . VAL A 1 185 ? 28.329 9.771 -1.470 1.00 98.19 185 VAL A N 1
ATOM 1320 C CA . VAL A 1 185 ? 27.224 10.125 -2.375 1.00 98.19 185 VAL A CA 1
ATOM 1321 C C . VAL A 1 185 ? 26.018 10.687 -1.616 1.00 98.19 185 VAL A C 1
ATOM 1323 O O . VAL A 1 185 ? 25.798 10.346 -0.455 1.00 98.19 185 VAL A O 1
ATOM 1326 N N . TYR A 1 186 ? 25.228 11.542 -2.267 1.00 97.81 186 TYR A N 1
ATOM 1327 C CA . TYR A 1 186 ? 23.998 12.127 -1.723 1.00 97.81 186 TYR A CA 1
ATOM 1328 C C . TYR A 1 186 ? 22.873 12.220 -2.773 1.00 97.81 186 TYR A C 1
ATOM 1330 O O . TYR A 1 186 ? 23.101 12.075 -3.979 1.00 97.81 186 TYR A O 1
ATOM 1338 N N . GLY A 1 187 ? 21.651 12.482 -2.310 1.00 93.62 187 GLY A N 1
ATOM 1339 C CA . GLY A 1 187 ? 20.496 12.853 -3.130 1.00 93.62 187 GLY A CA 1
ATOM 1340 C C . GLY A 1 187 ? 19.425 13.563 -2.294 1.00 93.62 187 GLY A C 1
ATOM 1341 O O . GLY A 1 187 ? 19.203 13.197 -1.142 1.00 93.62 187 GLY A O 1
ATOM 1342 N N . TYR A 1 188 ? 18.783 14.594 -2.847 1.00 89.50 188 TYR A N 1
ATOM 1343 C CA . TYR A 1 188 ? 17.706 15.336 -2.172 1.00 89.50 188 TYR A CA 1
ATOM 1344 C C . TYR A 1 188 ? 16.333 14.724 -2.461 1.00 89.50 188 TYR A C 1
ATOM 1346 O O . TYR A 1 188 ? 16.071 14.330 -3.596 1.00 89.50 188 TYR A O 1
ATOM 1354 N N . GLY A 1 189 ? 15.448 14.720 -1.461 1.00 76.44 189 GLY A N 1
ATOM 1355 C CA . GLY A 1 189 ? 14.078 14.208 -1.566 1.00 76.44 189 GLY A CA 1
ATOM 1356 C C . GLY A 1 189 ? 13.719 13.283 -0.402 1.00 76.44 189 GLY A C 1
ATOM 1357 O O . GLY A 1 189 ? 14.088 13.570 0.740 1.00 76.44 189 GLY A O 1
ATOM 1358 N N . GLY A 1 190 ? 12.980 12.208 -0.684 1.00 69.50 190 GLY A N 1
ATOM 1359 C CA . GLY A 1 190 ? 12.623 11.171 0.286 1.00 69.50 190 GLY A CA 1
ATOM 1360 C C . GLY A 1 190 ? 13.770 10.214 0.622 1.00 69.50 190 GLY A C 1
ATOM 1361 O O . GLY A 1 190 ? 14.891 10.327 0.116 1.00 69.50 190 GLY A O 1
ATOM 1362 N N . ASP A 1 191 ? 13.484 9.263 1.503 1.00 65.56 191 ASP A N 1
ATOM 1363 C CA . ASP A 1 191 ? 14.345 8.123 1.825 1.00 65.56 191 ASP A CA 1
ATOM 1364 C C . ASP A 1 191 ? 14.428 7.104 0.670 1.00 65.56 191 ASP A C 1
ATOM 1366 O O . ASP A 1 191 ? 15.417 6.380 0.557 1.00 65.56 191 ASP A O 1
ATOM 1370 N N . ASP A 1 192 ? 13.466 7.153 -0.258 1.00 66.06 192 ASP A N 1
ATOM 1371 C CA . ASP A 1 192 ? 13.421 6.441 -1.543 1.00 66.06 192 ASP A CA 1
ATOM 1372 C C . ASP A 1 192 ? 14.442 6.934 -2.598 1.00 66.06 192 ASP A C 1
ATOM 1374 O O . ASP A 1 192 ? 14.566 6.339 -3.675 1.00 66.06 192 ASP A O 1
ATOM 1378 N N . VAL A 1 193 ? 15.166 8.026 -2.331 1.00 82.38 193 VAL A N 1
ATOM 1379 C CA . VAL A 1 193 ? 16.099 8.632 -3.294 1.00 82.38 193 VAL A CA 1
ATOM 1380 C C . VAL A 1 193 ? 17.454 7.933 -3.263 1.00 82.38 193 VAL A C 1
ATOM 1382 O O . VAL A 1 193 ? 18.240 8.140 -2.338 1.00 82.38 193 VAL A O 1
ATOM 1385 N N . PHE A 1 194 ? 17.767 7.175 -4.317 1.00 92.25 194 PHE A N 1
ATOM 1386 C CA . PHE A 1 194 ? 19.079 6.553 -4.523 1.00 92.25 194 PHE A CA 1
ATOM 1387 C C . PHE A 1 194 ? 20.212 7.607 -4.600 1.00 92.25 194 PHE A C 1
ATOM 1389 O O . PHE A 1 194 ? 20.239 8.414 -5.541 1.00 92.25 194 PHE A O 1
ATOM 1396 N N . PRO A 1 195 ? 21.175 7.623 -3.653 1.00 95.25 195 PRO A N 1
ATOM 1397 C CA . PRO A 1 195 ? 22.231 8.634 -3.632 1.00 95.25 195 PRO A CA 1
ATOM 1398 C C . PRO A 1 195 ? 23.253 8.432 -4.758 1.00 95.25 195 PRO A C 1
ATOM 1400 O O . PRO A 1 195 ? 23.980 7.441 -4.788 1.00 95.25 195 PRO A O 1
ATOM 1403 N N . THR A 1 196 ? 23.340 9.403 -5.668 1.00 92.88 196 THR A N 1
ATOM 1404 C CA . THR A 1 196 ? 24.190 9.344 -6.878 1.00 92.88 196 THR A CA 1
ATOM 1405 C C . THR A 1 196 ? 25.003 10.611 -7.130 1.00 92.88 196 THR A C 1
ATOM 1407 O O . THR A 1 196 ? 25.965 10.584 -7.898 1.00 92.88 196 THR A O 1
ATOM 1410 N N . GLN A 1 197 ? 24.655 11.728 -6.489 1.00 94.56 197 GLN A N 1
ATOM 1411 C CA . GLN A 1 197 ? 25.387 12.984 -6.622 1.00 94.56 197 GLN A CA 1
ATOM 1412 C C . GLN A 1 197 ? 26.606 12.964 -5.697 1.00 94.56 197 GLN A C 1
ATOM 1414 O O . GLN A 1 197 ? 26.553 12.398 -4.608 1.00 94.56 197 GLN A O 1
ATOM 1419 N N . SER A 1 198 ? 27.702 13.610 -6.092 1.00 92.69 198 SER A N 1
ATOM 1420 C CA . SER A 1 198 ? 28.891 13.770 -5.248 1.00 92.69 198 SER A CA 1
ATOM 1421 C C . SER A 1 198 ? 29.277 15.243 -5.129 1.00 92.69 198 SER A C 1
ATOM 1423 O O . SER A 1 198 ? 29.019 16.062 -6.014 1.00 92.69 198 SER A O 1
ATOM 1425 N N . TRP A 1 199 ? 29.851 15.615 -3.987 1.00 91.50 199 TRP A N 1
ATOM 1426 C CA . TRP A 1 199 ? 30.251 16.987 -3.684 1.00 91.50 199 TRP A CA 1
ATOM 1427 C C . TRP A 1 199 ? 31.609 16.971 -2.997 1.00 91.50 199 TRP A C 1
ATOM 1429 O O . TRP A 1 199 ? 31.815 16.165 -2.101 1.00 91.50 199 TRP A O 1
ATOM 1439 N N . ARG A 1 200 ? 32.539 17.838 -3.427 1.00 94.19 200 ARG A N 1
ATOM 1440 C CA . ARG A 1 200 ? 33.828 18.146 -2.760 1.00 94.19 200 ARG A CA 1
ATOM 1441 C C . ARG A 1 200 ? 34.630 16.954 -2.199 1.00 94.19 200 ARG A C 1
ATOM 1443 O O . ARG A 1 200 ? 35.353 17.117 -1.217 1.00 94.19 200 ARG A O 1
ATOM 1450 N N . GLN A 1 201 ? 34.539 15.780 -2.829 1.00 94.50 201 GLN A N 1
ATOM 1451 C CA . GLN A 1 201 ? 35.159 14.541 -2.334 1.00 94.50 201 GLN A CA 1
ATOM 1452 C C . GLN A 1 201 ? 34.746 14.232 -0.878 1.00 94.50 201 GLN A C 1
ATOM 1454 O O . GLN A 1 201 ? 35.552 13.775 -0.071 1.00 94.50 201 GLN A O 1
ATOM 1459 N N . SER A 1 202 ? 33.514 14.584 -0.506 1.00 95.50 202 SER A N 1
ATOM 1460 C CA . SER A 1 202 ? 32.985 14.412 0.841 1.00 95.50 202 SER A CA 1
ATOM 1461 C C . SER A 1 202 ? 32.723 12.935 1.156 1.00 95.50 202 SER A C 1
ATOM 1463 O O . SER A 1 202 ? 32.492 12.131 0.259 1.00 95.50 202 SER A O 1
ATOM 1465 N N . GLN A 1 203 ? 32.729 12.582 2.441 1.00 97.56 203 GLN A N 1
ATOM 1466 C CA . GLN A 1 203 ? 32.360 11.264 2.963 1.00 97.56 203 GLN A CA 1
ATOM 1467 C C . GLN A 1 203 ? 31.323 11.426 4.080 1.00 97.56 203 GLN A C 1
ATOM 1469 O O . GLN A 1 203 ? 31.545 12.195 5.015 1.00 97.56 203 GLN A O 1
ATOM 1474 N N . TYR A 1 204 ? 30.210 10.691 3.990 1.00 97.88 204 TYR A N 1
ATOM 1475 C CA . TYR A 1 204 ? 29.022 10.847 4.851 1.00 97.88 204 TYR A CA 1
ATOM 1476 C C . TYR A 1 204 ? 28.887 9.778 5.952 1.00 97.88 204 TYR A C 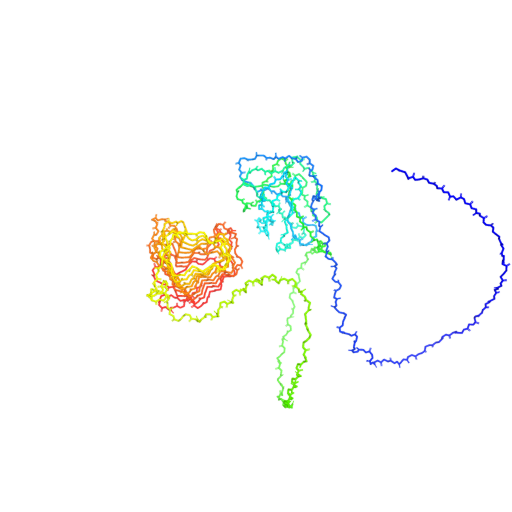1
ATOM 1478 O O . TYR A 1 204 ? 27.855 9.663 6.604 1.00 97.88 204 TYR A O 1
ATOM 1486 N N . TRP A 1 205 ? 29.946 8.991 6.166 1.00 97.69 205 TRP A N 1
ATOM 1487 C CA . TRP A 1 205 ? 30.094 8.079 7.311 1.00 97.69 205 TRP A CA 1
ATOM 1488 C C . TRP A 1 205 ? 28.939 7.093 7.546 1.00 97.69 205 TRP A C 1
ATOM 1490 O O . TRP A 1 205 ? 28.497 6.873 8.676 1.00 97.69 205 TRP A O 1
ATOM 1500 N N . VAL A 1 206 ? 28.518 6.447 6.457 1.00 98.38 206 VAL A N 1
ATOM 1501 C CA . VAL A 1 206 ? 27.612 5.289 6.449 1.00 98.38 206 VAL A CA 1
ATOM 1502 C C . VAL A 1 206 ? 28.402 4.022 6.113 1.00 98.38 206 VAL A C 1
ATOM 1504 O O . VAL A 1 206 ? 29.405 4.088 5.395 1.00 98.38 206 VAL A O 1
ATOM 1507 N N . ASP A 1 207 ? 27.997 2.881 6.659 1.00 98.56 207 ASP A N 1
ATOM 1508 C CA . ASP A 1 207 ? 28.735 1.620 6.592 1.00 98.56 207 ASP A CA 1
ATOM 1509 C C . ASP A 1 207 ? 27.807 0.394 6.614 1.00 98.56 207 ASP A C 1
ATOM 1511 O O . ASP A 1 207 ? 26.625 0.491 6.944 1.00 98.56 207 ASP A O 1
ATOM 1515 N N . VAL A 1 208 ? 28.358 -0.780 6.318 1.00 98.50 208 VAL A N 1
ATOM 1516 C CA . VAL A 1 208 ? 27.679 -2.078 6.415 1.00 98.50 208 VAL A CA 1
ATOM 1517 C C . VAL A 1 208 ? 28.268 -2.938 7.532 1.00 98.50 208 VAL A C 1
ATOM 1519 O O . VAL A 1 208 ? 29.392 -2.736 7.986 1.00 98.50 208 VAL A O 1
ATOM 1522 N N . VAL A 1 209 ? 27.504 -3.941 7.955 1.00 97.56 209 VAL A N 1
ATOM 1523 C CA . VAL A 1 209 ? 27.991 -5.115 8.682 1.00 97.56 209 VAL A CA 1
ATOM 1524 C C . VAL A 1 209 ? 27.996 -6.273 7.684 1.00 97.56 209 VAL A C 1
ATOM 1526 O O . VAL A 1 209 ? 26.944 -6.833 7.377 1.00 97.56 209 VAL A O 1
ATOM 1529 N N . PHE A 1 210 ? 29.160 -6.606 7.134 1.00 97.38 210 PHE A N 1
ATOM 1530 C CA . PHE A 1 210 ? 29.331 -7.598 6.067 1.00 97.38 210 PHE A CA 1
ATOM 1531 C C . PHE A 1 210 ? 29.965 -8.895 6.584 1.00 97.38 210 PHE A C 1
ATOM 1533 O O . PHE A 1 210 ? 30.784 -8.864 7.497 1.00 97.38 210 PHE A O 1
ATOM 1540 N N . ARG A 1 211 ? 29.632 -10.040 5.983 1.00 94.88 211 ARG A N 1
ATOM 1541 C CA . ARG A 1 211 ? 30.343 -11.317 6.151 1.00 94.88 211 ARG A CA 1
ATOM 1542 C C . ARG A 1 211 ? 30.623 -11.907 4.772 1.00 94.88 211 ARG A C 1
ATOM 1544 O O . ARG A 1 211 ? 29.678 -12.224 4.053 1.00 94.88 211 ARG A O 1
ATOM 1551 N N . GLY A 1 212 ? 31.897 -12.065 4.418 1.00 89.75 212 GLY A N 1
ATOM 1552 C CA . GLY A 1 212 ? 32.301 -12.720 3.170 1.00 89.75 212 GLY A CA 1
ATOM 1553 C C . GLY A 1 212 ? 32.102 -14.236 3.220 1.00 89.75 212 GLY A C 1
ATOM 1554 O O . GLY A 1 212 ? 32.333 -14.854 4.259 1.00 89.75 212 GLY A O 1
ATOM 1555 N N . ASP A 1 213 ? 31.713 -14.841 2.097 1.00 84.56 213 ASP A N 1
ATOM 1556 C CA . ASP A 1 213 ? 31.647 -16.296 1.944 1.00 84.56 213 ASP A CA 1
ATOM 1557 C C . ASP A 1 213 ? 33.089 -16.847 1.774 1.00 84.56 213 ASP A C 1
ATOM 1559 O O . ASP A 1 213 ? 33.767 -16.510 0.793 1.00 84.56 213 ASP A O 1
ATOM 1563 N N . PRO A 1 214 ? 33.610 -17.676 2.707 1.00 60.81 214 PRO A N 1
ATOM 1564 C CA . PRO A 1 214 ? 35.009 -18.104 2.700 1.00 60.81 214 PRO A CA 1
ATOM 1565 C C . PRO A 1 214 ? 35.304 -19.052 1.527 1.00 60.81 214 PRO A C 1
ATOM 1567 O O . PRO A 1 214 ? 35.029 -20.248 1.586 1.00 60.81 214 PRO A O 1
ATOM 1570 N N . GLY A 1 215 ? 35.885 -18.493 0.463 1.00 60.09 215 GLY A N 1
ATOM 1571 C CA . GLY A 1 215 ? 36.253 -19.192 -0.774 1.00 60.09 215 GLY A CA 1
ATOM 1572 C C . GLY A 1 215 ? 35.863 -18.443 -2.054 1.00 60.09 215 GLY A C 1
ATOM 1573 O O . GLY A 1 215 ? 36.445 -18.704 -3.103 1.00 60.09 215 GLY A O 1
ATOM 1574 N N . ALA A 1 216 ? 34.937 -17.480 -1.979 1.00 50.97 216 ALA A N 1
ATOM 1575 C CA . ALA A 1 216 ? 34.394 -16.761 -3.137 1.00 50.97 216 ALA A CA 1
ATOM 1576 C C . ALA A 1 216 ? 35.267 -15.571 -3.601 1.00 50.97 216 ALA A C 1
ATOM 1578 O O . ALA A 1 216 ? 34.808 -14.428 -3.650 1.00 50.97 216 ALA A O 1
ATOM 1579 N N . SER A 1 217 ? 36.528 -15.845 -3.947 1.00 48.81 217 SER A N 1
ATOM 1580 C CA . SER A 1 217 ? 37.364 -14.931 -4.748 1.00 48.81 217 SER A CA 1
ATOM 1581 C C . SER A 1 217 ? 36.873 -14.942 -6.209 1.00 48.81 217 SER A C 1
ATOM 1583 O O . SER A 1 217 ? 36.442 -16.005 -6.660 1.00 48.81 217 SER A O 1
ATOM 1585 N N . PRO A 1 218 ? 36.908 -13.827 -6.968 1.00 40.97 218 PRO A N 1
ATOM 1586 C CA . PRO A 1 218 ? 36.369 -13.791 -8.329 1.00 40.97 218 PRO A CA 1
ATOM 1587 C C . PRO A 1 218 ? 37.063 -14.796 -9.262 1.00 40.97 218 PRO A C 1
ATOM 1589 O O . PRO A 1 218 ? 38.261 -14.697 -9.536 1.00 40.97 218 PRO A O 1
ATOM 1592 N N . GLU A 1 219 ? 36.285 -15.747 -9.779 1.00 39.75 219 GLU A N 1
ATOM 1593 C CA . GLU A 1 219 ? 36.721 -16.666 -10.826 1.00 39.75 219 GLU A CA 1
ATOM 1594 C C . GLU A 1 219 ? 36.927 -15.885 -12.129 1.00 39.75 219 GLU A C 1
ATOM 1596 O O . GLU A 1 219 ? 35.998 -15.294 -12.684 1.00 39.75 219 GLU A O 1
ATOM 1601 N N . VAL A 1 220 ? 38.170 -15.854 -12.613 1.00 37.50 220 VAL A N 1
ATOM 1602 C CA . VAL A 1 220 ? 38.506 -15.215 -13.887 1.00 37.50 220 VAL A CA 1
ATOM 1603 C C . VAL A 1 220 ? 37.964 -16.092 -15.012 1.00 37.50 220 VAL A C 1
ATOM 1605 O O . VAL A 1 220 ? 38.595 -17.081 -15.382 1.00 37.50 220 VAL A O 1
ATOM 1608 N N . LEU A 1 221 ? 36.803 -15.713 -15.555 1.00 35.91 221 LEU A N 1
ATOM 1609 C CA . LEU A 1 221 ? 36.211 -16.328 -16.744 1.00 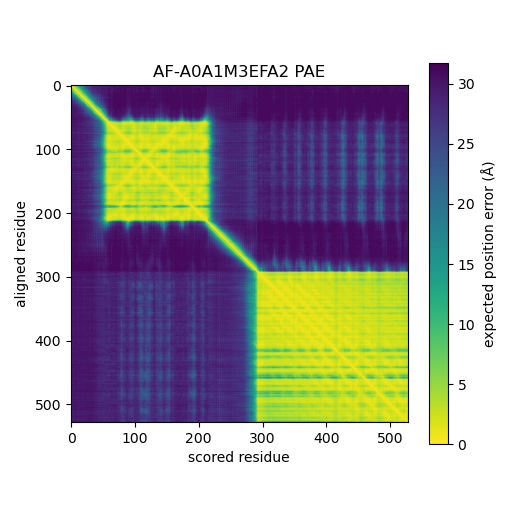35.91 221 LEU A CA 1
ATOM 1610 C C . LEU A 1 221 ? 37.272 -16.467 -17.853 1.00 35.91 221 LEU A C 1
ATOM 1612 O O . LEU A 1 221 ? 37.763 -15.445 -18.348 1.00 35.91 221 LEU A O 1
ATOM 1616 N N . PRO A 1 222 ? 37.640 -17.694 -18.271 1.00 34.62 222 PRO A N 1
ATOM 1617 C CA . PRO A 1 222 ? 38.538 -17.875 -19.400 1.00 34.62 222 PRO A CA 1
ATOM 1618 C C . PRO A 1 222 ? 37.854 -17.367 -20.673 1.00 34.62 222 PRO A C 1
ATOM 1620 O O . PRO A 1 222 ? 36.673 -17.624 -20.909 1.00 34.62 222 PRO A O 1
ATOM 1623 N N . ALA A 1 223 ? 38.598 -16.621 -21.491 1.00 34.34 223 ALA A N 1
ATOM 1624 C CA . ALA A 1 223 ? 38.050 -15.972 -22.676 1.00 34.34 223 ALA A CA 1
ATOM 1625 C C . ALA A 1 223 ? 37.452 -16.991 -23.661 1.00 34.34 223 ALA A C 1
ATOM 1627 O O . ALA A 1 223 ? 38.064 -18.018 -23.965 1.00 34.34 223 ALA A O 1
ATOM 1628 N N . ALA A 1 224 ? 36.270 -16.675 -24.196 1.00 38.31 224 ALA A N 1
ATOM 1629 C CA . ALA A 1 224 ? 35.614 -17.504 -25.198 1.00 38.31 224 ALA A CA 1
ATOM 1630 C C . ALA A 1 224 ? 36.506 -17.690 -26.439 1.00 38.31 224 ALA A C 1
ATOM 1632 O O . ALA A 1 224 ? 37.148 -16.755 -26.919 1.00 38.31 224 ALA A O 1
ATOM 1633 N N . SER A 1 225 ? 36.519 -18.907 -26.977 1.00 31.48 225 SER A N 1
ATOM 1634 C CA . SER A 1 225 ? 37.143 -19.255 -28.257 1.00 31.48 225 SER A CA 1
ATOM 1635 C C . SER A 1 225 ? 36.163 -20.096 -29.085 1.00 31.48 225 SER A C 1
ATOM 1637 O O . SER A 1 225 ? 35.246 -20.688 -28.512 1.00 31.48 225 SER A O 1
ATOM 1639 N N . PRO A 1 226 ? 36.250 -20.049 -30.425 1.00 41.34 226 PRO A N 1
ATOM 1640 C CA . PRO A 1 226 ? 35.041 -20.042 -31.244 1.00 41.34 226 PRO A CA 1
ATOM 1641 C C . PRO A 1 226 ? 34.452 -21.416 -31.580 1.00 41.34 226 PRO A C 1
ATOM 1643 O O . PRO A 1 226 ? 35.124 -22.443 -31.574 1.00 41.34 226 PRO A O 1
ATOM 1646 N N . THR A 1 227 ? 33.173 -21.348 -31.952 1.00 38.91 227 THR A N 1
ATOM 1647 C CA . THR A 1 227 ? 32.328 -22.327 -32.646 1.00 38.91 227 THR A CA 1
ATOM 1648 C C . THR A 1 227 ? 33.045 -23.487 -33.343 1.00 38.91 227 THR A C 1
ATOM 1650 O O . THR A 1 227 ? 33.785 -23.288 -34.307 1.00 38.91 227 THR A O 1
ATOM 1653 N N . THR A 1 228 ? 32.658 -24.711 -32.982 1.00 31.41 228 THR A N 1
ATOM 1654 C CA . THR A 1 228 ? 32.741 -25.891 -33.855 1.00 31.41 228 THR A CA 1
ATOM 1655 C C . THR A 1 228 ? 31.342 -26.433 -34.160 1.00 31.41 228 THR A C 1
ATOM 1657 O O . THR A 1 228 ? 30.363 -26.113 -33.486 1.00 31.41 228 THR A O 1
ATOM 1660 N N . THR A 1 229 ? 31.226 -27.165 -35.268 1.00 33.47 229 THR A N 1
ATOM 1661 C CA . THR A 1 229 ? 29.954 -27.512 -35.920 1.00 33.47 229 THR A CA 1
ATOM 1662 C C . THR A 1 229 ? 29.243 -28.729 -35.326 1.00 33.47 229 THR A C 1
ATOM 1664 O O . THR A 1 229 ? 29.851 -29.571 -34.673 1.00 33.47 229 THR A O 1
ATOM 1667 N N . LEU A 1 230 ? 27.944 -28.830 -35.633 1.00 39.59 230 LEU A N 1
ATOM 1668 C CA . LEU A 1 230 ? 27.048 -29.944 -35.305 1.00 39.59 230 LEU A CA 1
ATOM 1669 C C . LEU A 1 230 ? 27.646 -31.336 -35.591 1.00 39.59 230 LEU A C 1
ATOM 1671 O O . LEU A 1 230 ? 28.295 -31.562 -36.612 1.00 39.59 230 LEU A O 1
ATOM 1675 N N . SER A 1 231 ? 27.329 -32.289 -34.718 1.00 34.56 231 SER A N 1
ATOM 1676 C CA . SER A 1 231 ? 27.374 -33.739 -34.954 1.00 34.56 231 SER A CA 1
ATOM 1677 C C . SER A 1 231 ? 26.183 -34.398 -34.246 1.00 34.56 231 SER A C 1
ATOM 1679 O O . SER A 1 231 ? 25.527 -33.760 -33.425 1.00 34.56 231 SER A O 1
ATOM 1681 N N . GLU A 1 232 ? 25.843 -35.621 -34.647 1.00 37.34 232 GLU A N 1
ATOM 1682 C CA . GLU A 1 232 ? 24.492 -36.194 -34.534 1.00 37.34 232 GLU A CA 1
ATOM 1683 C C . GLU A 1 232 ? 23.939 -36.421 -33.114 1.00 37.34 232 GLU A C 1
ATOM 1685 O O . GLU A 1 232 ? 24.658 -36.718 -32.160 1.00 37.34 232 GLU A O 1
ATOM 1690 N N . VAL A 1 233 ? 22.604 -36.366 -33.018 1.00 38.31 233 VAL A N 1
ATOM 1691 C CA . VAL A 1 233 ? 21.820 -36.825 -31.862 1.00 38.31 233 VAL A CA 1
ATOM 1692 C C . VAL A 1 233 ? 21.496 -38.317 -32.033 1.00 38.31 233 VAL A C 1
ATOM 1694 O O . VAL A 1 233 ? 20.818 -38.661 -33.003 1.00 38.31 233 VAL A O 1
ATOM 1697 N N . PRO A 1 234 ? 21.890 -39.210 -31.106 1.00 45.03 234 PRO A N 1
ATOM 1698 C CA . PRO A 1 234 ? 21.413 -40.589 -31.106 1.00 45.03 234 PRO A CA 1
ATOM 1699 C C . PRO A 1 234 ? 19.951 -40.666 -30.635 1.00 45.03 234 PRO A C 1
ATOM 1701 O O . PRO A 1 234 ? 19.563 -40.059 -29.637 1.00 45.03 234 PRO A O 1
ATOM 1704 N N . THR A 1 235 ? 19.130 -41.425 -31.362 1.00 40.12 235 THR A N 1
ATOM 1705 C CA . THR A 1 235 ? 17.693 -41.610 -31.095 1.00 40.12 235 THR A CA 1
ATOM 1706 C C . THR A 1 235 ? 17.436 -42.370 -29.780 1.00 40.12 235 THR A C 1
ATOM 1708 O O . THR A 1 235 ? 18.110 -43.370 -29.534 1.00 40.12 235 THR A O 1
ATOM 1711 N N . PRO A 1 236 ? 16.447 -41.973 -28.952 1.00 42.03 236 PRO A N 1
ATOM 1712 C CA . PRO A 1 236 ? 16.032 -42.762 -27.791 1.00 42.03 236 PRO A CA 1
ATOM 1713 C C . PRO A 1 236 ? 15.233 -44.012 -28.204 1.00 42.03 236 PRO A C 1
ATOM 1715 O O . PRO A 1 236 ? 14.294 -43.931 -28.996 1.00 42.03 236 PRO A O 1
ATOM 1718 N N . GLU A 1 237 ? 15.585 -45.165 -27.636 1.00 47.78 237 GLU A N 1
ATOM 1719 C CA . GLU A 1 237 ? 14.913 -46.453 -27.866 1.00 47.78 237 GLU A CA 1
ATOM 1720 C C . GLU A 1 237 ? 13.648 -46.596 -26.979 1.00 47.78 237 GLU A C 1
ATOM 1722 O O . GLU A 1 237 ? 13.667 -46.165 -25.821 1.00 47.78 237 GLU A O 1
ATOM 1727 N N . PRO A 1 238 ? 12.526 -47.158 -27.479 1.00 50.75 238 PRO A N 1
ATOM 1728 C CA . PRO A 1 238 ? 11.271 -47.220 -26.727 1.00 50.75 238 PRO A CA 1
ATOM 1729 C C . PRO A 1 238 ? 11.253 -48.323 -25.645 1.00 50.75 238 PRO A C 1
ATOM 1731 O O . PRO A 1 238 ? 11.803 -49.407 -25.850 1.00 50.75 238 PRO A O 1
ATOM 1734 N N . PRO A 1 239 ? 10.560 -48.109 -24.508 1.00 47.56 239 PRO A N 1
ATOM 1735 C CA . PRO A 1 239 ? 10.501 -49.081 -23.418 1.00 47.56 239 PRO A CA 1
ATOM 1736 C C . PRO A 1 239 ? 9.576 -50.267 -23.733 1.00 47.56 239 PRO A C 1
ATOM 1738 O O . PRO A 1 239 ? 8.426 -50.090 -24.141 1.00 47.56 239 PRO A O 1
ATOM 1741 N N . THR A 1 240 ? 10.042 -51.488 -23.459 1.00 40.97 240 THR A N 1
ATOM 1742 C CA . THR A 1 240 ? 9.211 -52.703 -23.485 1.00 40.97 240 THR A CA 1
ATOM 1743 C C . THR A 1 240 ? 8.565 -52.972 -22.112 1.00 40.97 240 THR A C 1
ATOM 1745 O O . THR A 1 240 ? 9.207 -52.769 -21.080 1.00 40.97 240 THR A O 1
ATOM 1748 N N . PRO A 1 241 ? 7.293 -53.417 -22.054 1.00 51.41 241 PRO A N 1
ATOM 1749 C CA . PRO A 1 241 ? 6.591 -53.681 -20.796 1.00 51.41 241 PRO A CA 1
ATOM 1750 C C . PRO A 1 241 ? 6.827 -55.112 -20.285 1.00 51.41 241 PRO A C 1
ATOM 1752 O O . PRO A 1 241 ? 6.969 -56.040 -21.082 1.00 51.41 241 PRO A O 1
ATOM 1755 N N . SER A 1 242 ? 6.767 -55.334 -18.964 1.00 37.94 242 SER A N 1
ATOM 1756 C CA . SER A 1 242 ? 6.676 -56.695 -18.413 1.00 37.94 242 SER A CA 1
ATOM 1757 C C . SER A 1 242 ? 6.028 -56.782 -17.025 1.00 37.94 242 SER A C 1
ATOM 1759 O O . SER A 1 242 ? 6.417 -56.065 -16.109 1.00 37.94 242 SER A O 1
ATOM 1761 N N . ALA A 1 243 ? 5.112 -57.752 -16.907 1.00 37.81 243 ALA A N 1
ATOM 1762 C CA . ALA A 1 243 ? 4.578 -58.401 -15.702 1.00 37.81 243 ALA A CA 1
ATOM 1763 C C . ALA A 1 243 ? 3.824 -57.569 -14.635 1.00 37.81 243 ALA A C 1
ATOM 1765 O O . ALA A 1 243 ? 4.087 -56.405 -14.361 1.00 37.81 243 ALA A O 1
ATOM 1766 N N . SER A 1 244 ? 2.849 -58.238 -14.008 1.00 41.25 244 SER A N 1
ATOM 1767 C CA . SER A 1 244 ? 2.002 -57.730 -12.916 1.00 41.25 244 SER A CA 1
ATOM 1768 C C . SER A 1 244 ? 2.171 -58.628 -11.657 1.00 41.25 244 SER A C 1
ATOM 1770 O O . SER A 1 244 ? 3.171 -59.347 -11.600 1.00 41.25 244 SER A O 1
ATOM 1772 N N . PRO A 1 245 ? 1.368 -58.541 -10.575 1.00 52.22 245 PRO A N 1
ATOM 1773 C CA . PRO A 1 245 ? 1.923 -58.420 -9.230 1.00 52.22 245 PRO A CA 1
ATOM 1774 C C . PRO A 1 245 ? 1.984 -59.738 -8.439 1.00 52.22 245 PRO A C 1
ATOM 1776 O O . PRO A 1 245 ? 1.375 -60.741 -8.804 1.00 52.22 245 PRO A O 1
ATOM 1779 N N . SER A 1 246 ? 2.655 -59.693 -7.283 1.00 36.59 246 SER A N 1
ATOM 1780 C CA . SER A 1 246 ? 2.594 -60.737 -6.252 1.00 36.59 246 SER A CA 1
ATOM 1781 C C . SER A 1 246 ? 2.070 -60.169 -4.928 1.00 36.59 246 SER A C 1
ATOM 1783 O O . SER A 1 246 ? 2.429 -59.064 -4.526 1.00 36.59 246 SER A O 1
ATOM 1785 N N . THR A 1 247 ? 1.193 -60.922 -4.267 1.00 46.25 247 THR A N 1
ATOM 1786 C CA . THR A 1 247 ? 0.548 -60.606 -2.977 1.00 46.25 247 THR A CA 1
ATOM 1787 C C . THR A 1 247 ? 1.414 -60.997 -1.771 1.00 46.25 247 THR A C 1
ATOM 1789 O O . THR A 1 247 ? 2.313 -61.814 -1.957 1.00 46.25 247 THR A O 1
ATOM 1792 N N . THR A 1 248 ? 1.060 -60.527 -0.550 1.00 34.59 248 THR A N 1
ATOM 1793 C CA . THR A 1 248 ? 1.302 -61.114 0.817 1.00 34.59 248 THR A CA 1
ATOM 1794 C C . THR A 1 248 ? 1.734 -60.040 1.846 1.00 34.59 248 THR A C 1
ATOM 1796 O O . THR A 1 248 ? 2.651 -59.288 1.532 1.00 34.59 248 THR A O 1
ATOM 1799 N N . PRO A 1 249 ? 1.229 -60.006 3.106 1.00 47.84 249 PRO A N 1
ATOM 1800 C CA . PRO A 1 249 ? -0.115 -60.314 3.623 1.00 47.84 249 PRO A CA 1
ATOM 1801 C C . PRO A 1 249 ? -0.660 -59.199 4.574 1.00 47.84 249 PRO A C 1
ATOM 1803 O O . PRO A 1 249 ? -0.037 -58.161 4.781 1.00 47.84 249 PRO A O 1
ATOM 1806 N N . THR A 1 250 ? -1.814 -59.427 5.211 1.00 43.47 250 THR A N 1
ATOM 1807 C CA . THR A 1 250 ? -2.406 -58.534 6.235 1.00 43.47 250 THR A CA 1
ATOM 1808 C C . THR A 1 250 ? -1.683 -58.607 7.597 1.00 43.47 250 THR A C 1
ATOM 1810 O O . THR A 1 250 ? -1.457 -59.717 8.083 1.00 43.47 250 THR A O 1
ATOM 1813 N N . PRO A 1 251 ? -1.401 -57.476 8.281 1.00 50.50 251 PRO A N 1
ATOM 1814 C CA . PRO A 1 251 ? -0.982 -57.462 9.685 1.00 50.50 251 PRO A CA 1
ATOM 1815 C C . PRO A 1 251 ? -2.176 -57.474 10.664 1.00 50.50 251 PRO A C 1
ATOM 1817 O O . PRO A 1 251 ? -3.144 -56.731 10.508 1.00 50.50 251 PRO A O 1
ATOM 1820 N N . THR A 1 252 ? -2.087 -58.299 11.710 1.00 42.50 252 THR A N 1
ATOM 1821 C CA . THR A 1 252 ? -3.080 -58.423 12.797 1.00 42.50 252 THR A CA 1
ATOM 1822 C C . THR A 1 252 ? -2.985 -57.251 13.795 1.00 42.50 252 THR A C 1
ATOM 1824 O O . THR A 1 252 ? -1.868 -56.833 14.107 1.00 42.50 252 THR A O 1
ATOM 1827 N N . PRO A 1 253 ? -4.099 -56.727 14.351 1.00 50.03 253 PRO A N 1
ATOM 1828 C CA . PRO A 1 253 ? -4.053 -55.663 15.358 1.00 50.03 253 PRO A CA 1
ATOM 1829 C C . PRO A 1 253 ? -3.537 -56.148 16.725 1.00 50.03 253 PRO A C 1
ATOM 1831 O O . PRO A 1 253 ? -3.983 -57.169 17.247 1.00 50.03 253 PRO A O 1
ATOM 1834 N N . THR A 1 254 ? -2.649 -55.362 17.340 1.00 45.56 254 THR A N 1
ATOM 1835 C CA . THR A 1 254 ? -2.133 -55.575 18.706 1.00 45.56 254 THR A CA 1
ATOM 1836 C C . THR A 1 254 ? -2.934 -54.756 19.724 1.00 45.56 254 THR A C 1
ATOM 1838 O O . THR A 1 254 ? -3.299 -53.612 19.457 1.00 45.56 254 THR A O 1
ATOM 1841 N N . ALA A 1 255 ? -3.212 -55.336 20.896 1.00 40.91 255 ALA A N 1
ATOM 1842 C CA . ALA A 1 255 ? -4.041 -54.726 21.938 1.00 40.91 255 ALA A CA 1
ATOM 1843 C C . ALA A 1 255 ? -3.361 -53.556 22.685 1.00 40.91 255 ALA A C 1
ATOM 1845 O O . ALA A 1 255 ? -2.136 -53.464 22.759 1.00 40.91 255 ALA A O 1
ATOM 1846 N N . ALA A 1 256 ? -4.180 -52.681 23.277 1.00 47.81 256 ALA A N 1
ATOM 1847 C CA . ALA A 1 256 ? -3.728 -51.519 24.042 1.00 47.81 256 ALA A CA 1
ATOM 1848 C C . ALA A 1 256 ? -3.198 -51.888 25.452 1.00 47.81 256 ALA A C 1
ATOM 1850 O O . ALA A 1 256 ? -3.767 -52.773 26.096 1.00 47.81 256 ALA A O 1
ATOM 1851 N N . PRO A 1 257 ? -2.170 -51.188 25.976 1.00 46.81 257 PRO A N 1
ATOM 1852 C CA . PRO A 1 257 ? -1.749 -51.308 27.371 1.00 46.81 257 PRO A CA 1
ATOM 1853 C C . PRO A 1 257 ? -2.681 -50.542 28.327 1.00 46.81 257 PRO A C 1
ATOM 1855 O O . PRO A 1 257 ? -3.269 -49.524 27.965 1.00 46.81 257 PRO A O 1
ATOM 1858 N N . SER A 1 258 ? -2.801 -51.032 29.563 1.00 41.88 258 SER A N 1
ATOM 1859 C CA . SER A 1 258 ? -3.738 -50.542 30.583 1.00 41.88 258 SER A CA 1
ATOM 1860 C C . SER A 1 258 ? -3.139 -49.522 31.568 1.00 41.88 258 SER A C 1
ATOM 1862 O O . SER A 1 258 ? -1.932 -49.459 31.801 1.00 41.88 258 SER A O 1
ATOM 1864 N N . THR A 1 259 ? -4.018 -48.710 32.161 1.00 45.09 259 THR A N 1
ATOM 1865 C CA . THR A 1 259 ? -3.693 -47.576 33.043 1.00 45.09 259 THR A CA 1
ATOM 1866 C C . THR A 1 259 ? -3.231 -48.001 34.450 1.00 45.09 259 THR A C 1
ATOM 1868 O O . THR A 1 259 ? -3.934 -48.777 35.100 1.00 45.09 259 THR A O 1
ATOM 1871 N N . PRO A 1 260 ? -2.136 -47.435 34.998 1.00 42.69 260 PRO A N 1
ATOM 1872 C CA . PRO A 1 260 ? -1.812 -47.520 36.426 1.00 42.69 260 PRO A CA 1
ATOM 1873 C C . PRO A 1 260 ? -2.668 -46.573 37.290 1.00 42.69 260 PRO A C 1
ATOM 1875 O O . PRO A 1 260 ? -3.004 -45.466 36.870 1.00 42.69 260 PRO A O 1
ATOM 1878 N N . ALA A 1 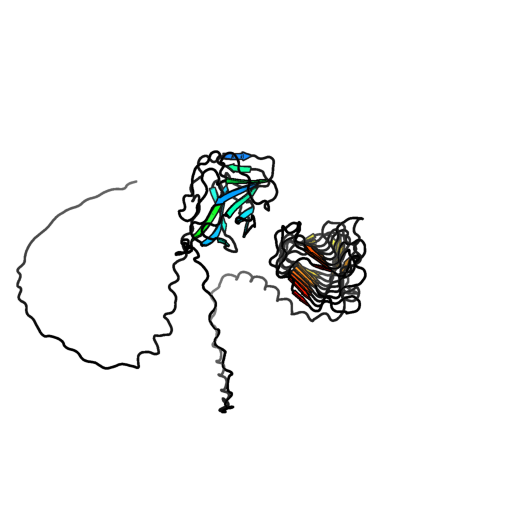261 ? -2.982 -46.981 38.523 1.00 42.56 261 ALA A N 1
ATOM 1879 C CA . ALA A 1 261 ? -3.734 -46.174 39.494 1.00 42.56 261 ALA A CA 1
ATOM 1880 C C . ALA A 1 261 ? -2.838 -45.164 40.261 1.00 42.56 261 ALA A C 1
ATOM 1882 O O . ALA A 1 261 ? -1.637 -45.406 40.406 1.00 42.56 261 ALA A O 1
ATOM 1883 N N . PRO A 1 262 ? -3.389 -44.045 40.782 1.00 46.59 262 PRO A N 1
ATOM 1884 C CA . PRO A 1 262 ? -2.609 -43.003 41.456 1.00 46.59 262 PRO A CA 1
ATOM 1885 C C . PRO A 1 262 ? -2.269 -43.332 42.921 1.00 46.59 262 PRO A C 1
ATOM 1887 O O . PRO A 1 262 ? -3.069 -43.926 43.644 1.00 46.59 262 PRO A O 1
ATOM 1890 N N . THR A 1 263 ? -1.113 -42.856 43.391 1.00 44.56 263 THR A N 1
ATOM 1891 C CA . THR A 1 263 ? -0.694 -42.884 44.806 1.00 44.56 263 THR A CA 1
ATOM 1892 C C . THR A 1 263 ? -0.894 -41.523 45.506 1.00 44.56 263 THR A C 1
ATOM 1894 O O . THR A 1 263 ? -0.911 -40.483 44.844 1.00 44.56 263 THR A O 1
ATOM 1897 N N . PRO A 1 264 ? -1.102 -41.496 46.842 1.00 44.44 264 PRO A N 1
ATOM 1898 C CA . PRO A 1 264 ? -1.587 -40.309 47.550 1.00 44.44 264 PRO A CA 1
ATOM 1899 C C . PRO A 1 264 ? -0.520 -39.255 47.910 1.00 44.44 264 PRO A C 1
ATOM 1901 O O . PRO A 1 264 ? 0.685 -39.496 47.943 1.00 44.44 264 PRO A O 1
ATOM 1904 N N . ARG A 1 265 ? -1.026 -38.055 48.214 1.00 47.03 265 ARG A N 1
ATOM 1905 C CA . ARG A 1 265 ? -0.324 -36.768 48.359 1.00 47.03 265 ARG A CA 1
ATOM 1906 C C . ARG A 1 265 ? 0.190 -36.477 49.782 1.00 47.03 265 ARG A C 1
ATOM 1908 O O . ARG A 1 265 ? -0.623 -36.473 50.704 1.00 47.03 265 ARG A O 1
ATOM 1915 N N . PRO A 1 266 ? 1.451 -36.034 49.958 1.00 35.00 266 PRO A N 1
ATOM 1916 C CA . PRO A 1 266 ? 1.873 -35.214 51.095 1.00 35.00 266 PRO A CA 1
ATOM 1917 C C . PRO A 1 266 ? 1.742 -33.702 50.799 1.00 35.00 266 PRO A C 1
ATOM 1919 O O . PRO A 1 266 ? 1.832 -33.257 49.653 1.00 35.00 266 PRO A O 1
ATOM 1922 N N . SER A 1 267 ? 1.524 -32.881 51.830 1.00 37.34 267 SER A N 1
ATOM 1923 C CA . SER A 1 267 ? 1.468 -31.411 51.735 1.00 37.34 267 SER A CA 1
ATOM 1924 C C . SER A 1 267 ? 1.540 -30.769 53.132 1.00 37.34 267 SER A C 1
ATOM 1926 O O . SER A 1 267 ? 1.154 -31.449 54.082 1.00 37.34 267 SER A O 1
ATOM 1928 N N . PRO A 1 268 ? 1.908 -29.478 53.288 1.00 49.78 268 PRO A N 1
ATOM 1929 C CA . PRO A 1 268 ? 2.464 -28.545 52.301 1.00 49.78 268 PRO A CA 1
ATOM 1930 C C . PRO A 1 268 ? 3.819 -27.926 52.729 1.00 49.78 268 PRO A C 1
ATOM 1932 O O . PRO A 1 268 ? 4.203 -27.951 53.895 1.00 49.78 268 PRO A O 1
ATOM 1935 N N . ARG A 1 269 ? 4.493 -27.231 51.803 1.00 39.62 269 ARG A N 1
ATOM 1936 C CA . ARG A 1 269 ? 5.329 -26.060 52.136 1.00 39.62 269 ARG A CA 1
ATOM 1937 C C . ARG A 1 269 ? 4.804 -24.881 51.326 1.00 39.62 269 ARG A C 1
ATOM 1939 O O . ARG A 1 269 ? 4.521 -25.047 50.142 1.00 39.62 269 ARG A O 1
ATOM 1946 N N . ALA A 1 270 ? 4.631 -23.721 51.957 1.00 45.75 270 ALA A N 1
ATOM 1947 C CA . ALA A 1 270 ? 4.090 -22.547 51.279 1.00 45.75 270 ALA A CA 1
ATOM 1948 C C . ALA A 1 270 ? 5.031 -22.080 50.154 1.00 45.75 270 ALA A C 1
ATOM 1950 O O . ALA A 1 270 ? 6.222 -21.863 50.384 1.00 45.75 270 ALA A O 1
ATOM 1951 N N . ALA A 1 271 ? 4.478 -21.930 48.952 1.00 44.62 271 ALA A N 1
ATOM 1952 C CA . ALA A 1 271 ? 5.118 -21.280 47.814 1.00 44.62 271 ALA A CA 1
ATOM 1953 C C . ALA A 1 271 ? 4.527 -19.873 47.632 1.00 44.62 271 ALA A C 1
ATOM 1955 O O . ALA A 1 271 ? 3.403 -19.610 48.064 1.00 44.62 271 ALA A O 1
ATOM 1956 N N . ALA A 1 272 ? 5.286 -18.970 47.008 1.00 42.59 272 ALA A N 1
ATOM 1957 C CA . ALA A 1 272 ? 4.811 -17.623 46.699 1.00 42.59 272 ALA A CA 1
ATOM 1958 C C . ALA A 1 272 ? 3.623 -17.655 45.708 1.00 42.59 272 ALA A C 1
ATOM 1960 O O . ALA A 1 272 ? 3.499 -18.623 44.950 1.00 42.59 272 ALA A O 1
ATOM 1961 N N . PRO A 1 273 ? 2.759 -16.620 45.681 1.00 44.06 273 PRO A N 1
ATOM 1962 C CA . PRO A 1 273 ? 1.651 -16.558 44.733 1.00 44.06 273 PRO A CA 1
ATOM 1963 C C . PRO A 1 273 ? 2.160 -16.640 43.284 1.00 44.06 273 PRO A C 1
ATOM 1965 O O . PRO A 1 273 ? 3.096 -15.912 42.940 1.00 44.06 273 PRO A O 1
ATOM 1968 N N . PRO A 1 274 ? 1.569 -17.483 42.419 1.00 42.97 274 PRO A N 1
ATOM 1969 C CA . PRO A 1 274 ? 1.908 -17.472 41.005 1.00 42.97 274 PRO A CA 1
ATOM 1970 C C . PRO A 1 274 ? 1.490 -16.133 40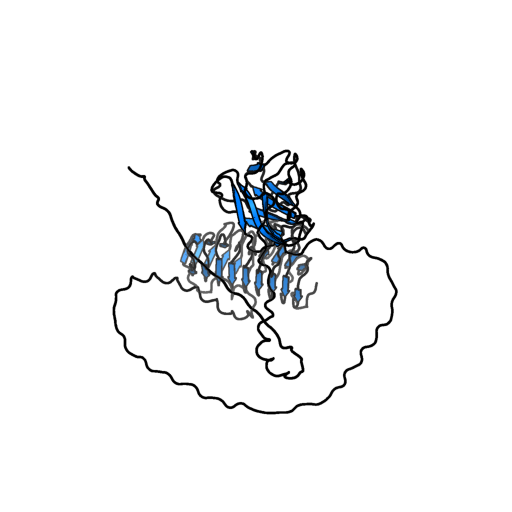.389 1.00 42.97 274 PRO A C 1
ATOM 1972 O O . PRO A 1 274 ? 0.406 -15.615 40.675 1.00 42.97 274 PRO A O 1
ATOM 1975 N N . ALA A 1 275 ? 2.332 -15.586 39.512 1.00 49.12 275 ALA A N 1
ATOM 1976 C CA . ALA A 1 275 ? 1.920 -14.488 38.647 1.00 49.12 275 ALA A CA 1
ATOM 1977 C C . ALA A 1 275 ? 0.699 -14.921 37.816 1.00 49.12 275 ALA A C 1
ATOM 1979 O O . ALA A 1 275 ? 0.584 -16.093 37.443 1.00 49.12 275 ALA A O 1
ATOM 1980 N N . LYS A 1 276 ? -0.214 -13.985 37.519 1.00 41.12 276 LYS A N 1
ATOM 1981 C CA . LYS A 1 276 ? -1.336 -14.262 36.612 1.00 41.12 276 LYS A CA 1
ATOM 1982 C C . LYS A 1 276 ? -0.779 -14.801 35.293 1.00 41.12 276 LYS A C 1
ATOM 1984 O O . LYS A 1 276 ? 0.123 -14.191 34.721 1.00 41.12 276 LYS A O 1
ATOM 1989 N N . ALA A 1 277 ? -1.326 -15.920 34.822 1.00 38.88 277 ALA A N 1
ATOM 1990 C CA . ALA A 1 277 ? -1.027 -16.405 33.483 1.00 38.88 277 ALA A CA 1
ATOM 1991 C C . ALA A 1 277 ? -1.352 -15.301 32.456 1.00 38.88 277 ALA A C 1
ATOM 1993 O O . ALA A 1 277 ? -2.343 -14.583 32.651 1.00 38.88 277 ALA A O 1
ATOM 1994 N N . PRO A 1 278 ? -0.560 -15.154 31.378 1.00 45.41 278 PRO A N 1
ATOM 1995 C CA . PRO A 1 278 ? -0.956 -14.327 30.247 1.00 45.41 278 PRO A CA 1
ATOM 1996 C C . PRO A 1 278 ? -2.358 -14.735 29.767 1.00 45.41 278 PRO A C 1
ATOM 1998 O O . PRO A 1 278 ? -2.672 -15.931 29.802 1.00 45.41 278 PRO A O 1
ATOM 2001 N N . PRO A 1 279 ? -3.204 -13.791 29.315 1.00 41.34 279 PRO A N 1
ATOM 2002 C CA . PRO A 1 279 ? -4.428 -14.142 28.610 1.00 41.34 279 PRO A CA 1
ATOM 2003 C C . PRO A 1 279 ? -4.099 -15.116 27.477 1.00 41.34 279 PRO A C 1
ATOM 2005 O O . PRO A 1 279 ? -3.106 -14.928 26.770 1.00 41.34 279 PRO A O 1
ATOM 2008 N N . ALA A 1 280 ? -4.907 -16.166 27.319 1.00 39.84 280 ALA A N 1
ATOM 2009 C CA . ALA A 1 280 ? -4.742 -17.073 26.193 1.00 39.84 280 ALA A CA 1
ATOM 2010 C C . ALA A 1 280 ? -4.842 -16.268 24.889 1.00 39.84 280 ALA A C 1
ATOM 2012 O O . ALA A 1 280 ? -5.737 -15.430 24.754 1.00 39.84 280 ALA A O 1
ATOM 2013 N N . ALA A 1 281 ? -3.929 -16.519 23.948 1.00 41.16 281 ALA A N 1
ATOM 2014 C CA . ALA A 1 281 ? -4.037 -15.946 22.613 1.00 41.16 281 ALA A CA 1
ATOM 2015 C C . ALA A 1 281 ? -5.418 -16.300 22.025 1.00 41.16 281 ALA A C 1
ATOM 2017 O O . ALA A 1 281 ? -5.873 -17.434 22.236 1.00 41.16 281 ALA A O 1
ATOM 2018 N N . PRO A 1 282 ? -6.094 -15.375 21.316 1.00 39.66 282 PRO A N 1
ATOM 2019 C CA . PRO A 1 282 ? -7.356 -15.682 20.659 1.00 39.66 282 PRO A CA 1
ATOM 2020 C C . PRO A 1 282 ? -7.225 -16.947 19.810 1.00 39.66 282 PRO A C 1
ATOM 2022 O O . PRO A 1 282 ? -6.234 -17.125 19.097 1.00 39.66 282 PRO A O 1
ATOM 2025 N N . ALA A 1 283 ? -8.214 -17.837 19.897 1.00 37.38 283 ALA A N 1
ATOM 2026 C CA . ALA A 1 283 ? -8.248 -19.010 19.035 1.00 37.38 283 ALA A CA 1
ATOM 2027 C C . ALA A 1 283 ? -8.229 -18.550 17.563 1.00 37.38 283 ALA A C 1
ATOM 2029 O O . ALA A 1 283 ? -8.937 -17.589 17.241 1.00 37.38 283 ALA A O 1
ATOM 2030 N N . PRO A 1 284 ? -7.457 -19.205 16.671 1.00 39.44 284 PRO A N 1
ATOM 2031 C CA . PRO A 1 284 ? -7.480 -18.886 15.250 1.00 39.44 284 PRO A CA 1
ATOM 2032 C C . PRO A 1 284 ? -8.917 -18.868 14.730 1.00 39.44 284 PRO A C 1
ATOM 2034 O O . PRO A 1 284 ? -9.698 -19.773 15.041 1.00 39.44 284 PRO A O 1
ATOM 2037 N N . ALA A 1 285 ? -9.267 -17.837 13.959 1.00 40.94 285 ALA A N 1
ATOM 2038 C CA . ALA A 1 285 ? -10.590 -17.738 13.359 1.00 40.94 285 ALA A CA 1
ATOM 2039 C C . ALA A 1 285 ? -10.885 -19.017 12.559 1.00 40.94 285 ALA A C 1
ATOM 2041 O O . ALA A 1 285 ? -10.046 -19.476 11.780 1.00 40.94 285 ALA A O 1
ATOM 2042 N N . ALA A 1 286 ? -12.058 -19.613 12.787 1.00 36.72 286 ALA A N 1
ATOM 2043 C CA . ALA A 1 286 ? -12.427 -20.866 12.141 1.00 36.72 286 ALA A CA 1
ATOM 2044 C C . ALA A 1 286 ? -12.388 -20.720 10.605 1.00 36.72 286 ALA A C 1
ATOM 2046 O O . ALA A 1 286 ? -12.766 -19.656 10.104 1.00 36.72 286 ALA A O 1
ATOM 2047 N N . PRO A 1 287 ? -11.981 -21.760 9.847 1.00 37.69 287 PRO A N 1
ATOM 2048 C CA . PRO A 1 287 ? -12.024 -21.727 8.389 1.00 37.69 287 PRO A CA 1
ATOM 2049 C C . PRO A 1 287 ? -13.437 -21.386 7.910 1.00 37.69 287 PRO A C 1
ATOM 2051 O O . PRO A 1 287 ? -14.404 -22.070 8.248 1.00 37.69 287 PRO A O 1
ATOM 2054 N N . LEU A 1 288 ? -13.557 -20.288 7.170 1.00 45.62 288 LEU A N 1
ATOM 2055 C CA . LEU A 1 288 ? -14.849 -19.737 6.777 1.00 45.62 288 LEU A CA 1
ATOM 2056 C C . LEU A 1 288 ? -15.419 -20.497 5.569 1.00 45.62 288 LEU A C 1
ATOM 2058 O O . LEU A 1 288 ? -14.658 -20.863 4.671 1.00 45.62 288 LEU A O 1
ATOM 2062 N N . PRO A 1 289 ? -16.744 -20.728 5.517 1.00 39.50 289 PRO A N 1
ATOM 2063 C CA . PRO A 1 289 ? -17.372 -21.377 4.374 1.00 39.50 289 PRO A CA 1
ATOM 2064 C C . PRO A 1 289 ? -17.294 -20.488 3.118 1.00 39.50 289 PRO A C 1
ATOM 2066 O O . PRO A 1 289 ? -17.294 -19.258 3.242 1.00 39.50 289 PRO A O 1
ATOM 2069 N N . PRO A 1 290 ? -17.269 -21.081 1.910 1.00 43.88 290 PRO A N 1
ATOM 2070 C CA . PRO A 1 290 ? -17.281 -20.324 0.662 1.00 43.88 290 PRO A CA 1
ATOM 2071 C C . PRO A 1 290 ? -18.591 -19.539 0.508 1.00 43.88 290 PRO A C 1
ATOM 2073 O O . PRO A 1 290 ? -19.679 -20.069 0.743 1.00 43.88 290 PRO A O 1
ATOM 2076 N N . ALA A 1 291 ? -18.491 -18.277 0.087 1.00 49.88 291 ALA A N 1
ATOM 2077 C CA . ALA A 1 291 ? -19.649 -17.438 -0.202 1.00 49.88 291 ALA A CA 1
ATOM 2078 C C . ALA A 1 291 ? -20.230 -17.798 -1.580 1.00 49.88 291 ALA A C 1
ATOM 2080 O O . ALA A 1 291 ? -19.593 -17.580 -2.605 1.00 49.88 291 ALA A O 1
ATOM 2081 N N . SER A 1 292 ? -21.445 -18.351 -1.606 1.00 58.50 292 SER A N 1
ATOM 2082 C CA . SER A 1 292 ? -22.154 -18.743 -2.836 1.00 58.50 292 SER A CA 1
ATOM 2083 C C . SER A 1 292 ? -23.113 -17.673 -3.381 1.00 58.50 292 SER A C 1
ATOM 2085 O O . SER A 1 292 ? -23.824 -17.924 -4.352 1.00 58.50 292 SER A O 1
ATOM 2087 N N . ALA A 1 293 ? -23.148 -16.488 -2.766 1.00 83.44 293 ALA A N 1
ATOM 2088 C CA . ALA A 1 293 ? -24.002 -15.367 -3.149 1.00 83.44 293 ALA A CA 1
ATOM 2089 C C . ALA A 1 293 ? -23.176 -14.080 -3.272 1.00 83.44 293 ALA A C 1
ATOM 2091 O O . ALA A 1 293 ? -22.290 -13.844 -2.450 1.00 83.44 293 ALA A O 1
ATOM 2092 N N . LYS A 1 294 ? -23.507 -13.244 -4.268 1.00 93.19 294 LYS A N 1
ATOM 2093 C CA . LYS A 1 294 ? -22.925 -11.905 -4.449 1.00 93.19 294 LYS A CA 1
ATOM 2094 C C . LYS A 1 294 ? -23.116 -11.072 -3.161 1.00 93.19 294 LYS A C 1
ATOM 2096 O O . LYS A 1 294 ? -24.238 -11.050 -2.639 1.00 93.19 294 LYS A O 1
ATOM 2101 N N . PRO A 1 295 ? -22.076 -10.396 -2.640 1.00 97.31 295 PRO A N 1
ATOM 2102 C CA . PRO A 1 295 ? -22.227 -9.435 -1.551 1.00 97.31 295 PRO A CA 1
ATOM 2103 C C . PRO A 1 295 ? -23.140 -8.255 -1.907 1.00 97.31 295 PRO A C 1
ATOM 2105 O O . PRO A 1 295 ? -23.119 -7.775 -3.041 1.00 97.31 295 PRO A O 1
ATOM 2108 N N . GLY A 1 296 ? -23.925 -7.790 -0.940 1.00 96.12 296 GLY A N 1
ATOM 2109 C CA . GLY A 1 296 ? -24.837 -6.655 -1.066 1.00 96.12 296 GLY A CA 1
ATOM 2110 C C . GLY A 1 296 ? -25.690 -6.455 0.192 1.00 96.12 296 GLY A C 1
ATOM 2111 O O . GLY A 1 296 ? -25.593 -7.233 1.139 1.00 96.12 296 GLY A O 1
ATOM 2112 N N . ALA A 1 297 ? -26.603 -5.478 0.175 1.00 93.81 297 ALA A N 1
ATOM 2113 C CA . ALA A 1 297 ? -27.433 -5.049 1.319 1.00 93.81 297 ALA A CA 1
ATOM 2114 C C . ALA A 1 297 ? -28.126 -6.156 2.155 1.00 93.81 297 ALA A C 1
ATOM 2116 O O . ALA A 1 297 ? -28.517 -5.917 3.294 1.00 93.81 297 ALA A O 1
ATOM 2117 N N . GLY A 1 298 ? -28.331 -7.359 1.603 1.00 93.81 298 GLY A N 1
ATOM 2118 C CA . GLY A 1 298 ? -28.919 -8.501 2.315 1.00 93.81 298 GLY A CA 1
ATOM 2119 C C . GLY A 1 298 ? -27.927 -9.402 3.068 1.00 93.81 298 GLY A C 1
ATOM 2120 O O . GLY A 1 298 ? -28.367 -10.315 3.765 1.00 93.81 298 GLY A O 1
ATOM 2121 N N . ASN A 1 299 ? -26.612 -9.215 2.902 1.00 94.19 299 ASN A N 1
ATOM 2122 C CA . ASN A 1 299 ? -25.571 -10.070 3.491 1.00 94.19 299 ASN A CA 1
ATOM 2123 C C . ASN A 1 299 ? -24.267 -9.332 3.889 1.00 94.19 299 ASN A C 1
ATOM 2125 O O . ASN A 1 299 ? -23.324 -9.992 4.332 1.00 94.19 299 ASN A O 1
ATOM 2129 N N . THR A 1 300 ? -24.223 -8.000 3.786 1.00 97.56 300 THR A N 1
ATOM 2130 C CA . THR A 1 300 ? -23.131 -7.134 4.265 1.00 97.56 300 THR A CA 1
ATOM 2131 C C . THR A 1 300 ? -23.641 -6.017 5.176 1.00 97.56 300 THR A C 1
ATOM 2133 O O . THR A 1 300 ? -24.827 -5.698 5.176 1.00 97.56 300 THR A O 1
ATOM 2136 N N . GLY A 1 301 ? -22.734 -5.399 5.936 1.00 98.06 301 GLY A N 1
ATOM 2137 C CA . GLY A 1 301 ? -23.048 -4.302 6.851 1.00 98.06 301 GLY A CA 1
ATOM 2138 C C . GLY A 1 301 ? -23.544 -4.779 8.211 1.00 98.06 301 GLY A C 1
ATOM 2139 O O . GLY A 1 301 ? -23.381 -5.943 8.581 1.00 98.06 301 GLY A O 1
ATOM 2140 N N . VAL A 1 302 ? -24.140 -3.858 8.971 1.00 98.19 302 VAL A N 1
ATOM 2141 C CA . VAL A 1 302 ? -24.727 -4.157 10.284 1.00 98.19 302 VAL A CA 1
ATOM 2142 C C . VAL A 1 302 ? -25.892 -5.146 10.113 1.00 98.19 302 VAL A C 1
ATOM 2144 O O . VAL A 1 302 ? -26.829 -4.842 9.374 1.00 98.19 302 VAL A O 1
ATOM 2147 N N . PRO A 1 303 ? -25.904 -6.305 10.806 1.00 95.88 303 PRO A N 1
ATOM 2148 C CA . PRO A 1 303 ? -26.964 -7.291 10.636 1.00 95.88 303 PRO A CA 1
ATOM 2149 C C . PRO A 1 303 ? -28.339 -6.717 10.987 1.00 95.88 303 PRO A C 1
ATOM 2151 O O . PRO A 1 303 ? -28.499 -6.049 12.015 1.00 95.88 303 PRO A O 1
ATOM 2154 N N . ALA A 1 304 ? -29.346 -7.005 10.160 1.00 92.69 304 ALA A N 1
ATOM 2155 C CA . ALA A 1 304 ? -30.695 -6.477 10.336 1.00 92.69 304 ALA A CA 1
ATOM 2156 C C . ALA A 1 304 ? -31.256 -6.799 11.737 1.00 92.69 304 ALA A C 1
ATOM 2158 O O . ALA A 1 304 ? -31.253 -7.949 12.177 1.00 92.69 304 ALA A O 1
ATOM 2159 N N . GLY A 1 305 ? -31.744 -5.773 12.440 1.00 94.38 305 GLY A N 1
ATOM 2160 C CA . GLY A 1 305 ? -32.240 -5.890 13.818 1.00 94.38 305 GLY A CA 1
ATOM 2161 C C . GLY A 1 305 ? -31.178 -5.769 14.920 1.00 94.38 305 GLY A C 1
ATOM 2162 O O . GLY A 1 305 ? -31.535 -5.849 16.094 1.00 94.38 305 GLY A O 1
ATOM 2163 N N . THR A 1 306 ? -29.901 -5.541 14.590 1.00 96.31 306 THR A N 1
ATOM 2164 C CA . THR A 1 306 ? -28.879 -5.188 15.592 1.00 96.31 306 THR A CA 1
ATOM 2165 C C . THR A 1 306 ? -29.233 -3.864 16.268 1.00 96.31 306 THR A C 1
ATOM 2167 O O . THR A 1 306 ? -29.413 -2.848 15.600 1.00 96.31 306 THR A O 1
ATOM 2170 N N . ALA A 1 307 ? -29.294 -3.857 17.600 1.00 97.12 307 ALA A N 1
ATOM 2171 C CA . ALA A 1 307 ? -29.371 -2.626 18.378 1.00 97.12 307 ALA A CA 1
ATOM 2172 C C . ALA A 1 307 ? -27.968 -2.017 18.516 1.00 97.12 307 ALA A C 1
ATOM 2174 O O . ALA A 1 307 ? -27.059 -2.680 19.020 1.00 97.12 307 ALA A O 1
ATOM 2175 N N . LEU A 1 308 ? -27.806 -0.767 18.079 1.00 98.50 308 LEU A N 1
ATOM 2176 C CA . LEU A 1 308 ? -26.555 -0.018 18.194 1.00 98.50 308 LEU A CA 1
ATOM 2177 C C . LEU A 1 308 ? -26.596 0.951 19.384 1.00 98.50 308 LEU A C 1
ATOM 2179 O O . LEU A 1 308 ? -27.627 1.561 19.666 1.00 98.50 308 LEU A O 1
ATOM 2183 N N . SER A 1 309 ? -25.463 1.095 20.068 1.00 98.62 309 SER A N 1
ATOM 2184 C CA . SER A 1 309 ? -25.243 2.078 21.137 1.00 98.62 309 SER A CA 1
ATOM 2185 C C . SER A 1 309 ? -24.385 3.237 20.613 1.00 98.62 309 SER A C 1
ATOM 2187 O O . SER A 1 309 ? -23.334 2.955 20.037 1.00 98.62 309 SER A O 1
ATOM 2189 N N . PRO A 1 310 ? -24.766 4.513 20.809 1.00 98.56 310 PRO A N 1
ATOM 2190 C CA . PRO A 1 310 ? -23.958 5.645 20.353 1.00 98.56 310 PRO A CA 1
ATOM 2191 C C . PRO A 1 310 ? -22.556 5.670 20.974 1.00 98.56 310 PRO A C 1
ATOM 2193 O O . PRO A 1 310 ? -22.397 5.393 22.166 1.00 98.56 310 PRO A O 1
ATOM 2196 N N . ALA A 1 311 ? -21.559 6.044 20.176 1.00 98.38 311 ALA A N 1
ATOM 2197 C CA . ALA A 1 311 ? -20.189 6.303 20.601 1.00 98.3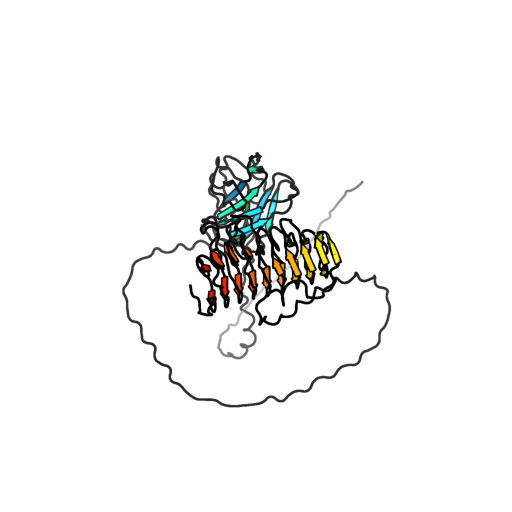8 311 ALA A CA 1
ATOM 2198 C C . ALA A 1 311 ? -19.535 7.380 19.718 1.00 98.38 311 ALA A C 1
ATOM 2200 O O . ALA A 1 311 ?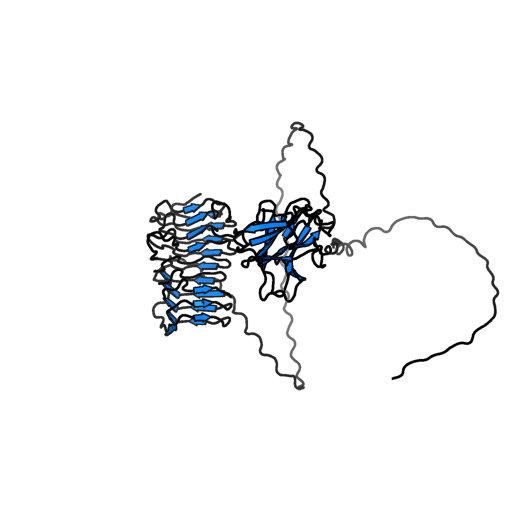 -19.886 7.535 18.551 1.00 98.38 311 ALA A O 1
ATOM 2201 N N . ASP A 1 312 ? -18.549 8.089 20.258 1.00 98.50 312 ASP A N 1
ATOM 2202 C CA . ASP A 1 312 ? -17.694 8.994 19.483 1.00 98.50 312 ASP A CA 1
ATOM 2203 C C . ASP A 1 312 ? -16.498 8.233 18.870 1.00 98.50 312 ASP A C 1
ATOM 2205 O O . ASP A 1 312 ? -16.135 7.142 19.328 1.00 98.50 312 ASP A O 1
ATOM 2209 N N . GLY A 1 313 ? -15.857 8.822 17.857 1.00 97.31 313 GLY A N 1
ATOM 2210 C CA . GLY A 1 313 ? -14.585 8.355 17.294 1.00 97.31 313 GLY A CA 1
ATOM 2211 C C . GLY A 1 313 ? -13.486 8.216 18.358 1.00 97.31 313 GLY A C 1
ATOM 2212 O O . GLY A 1 313 ? -13.455 8.948 19.351 1.00 97.31 313 GLY A O 1
ATOM 2213 N N . MET A 1 314 ? -12.590 7.237 18.194 1.00 98.44 314 MET A N 1
ATOM 2214 C CA . MET A 1 314 ? -11.721 6.783 19.289 1.00 98.44 314 MET A CA 1
ATOM 2215 C C . MET A 1 314 ? -10.383 6.183 18.846 1.00 98.44 314 MET A C 1
ATOM 2217 O O . MET A 1 314 ? -10.286 5.521 17.814 1.00 98.44 314 MET A O 1
ATOM 2221 N N . THR A 1 315 ? -9.365 6.321 19.701 1.00 98.44 315 THR A N 1
ATOM 2222 C CA . THR A 1 315 ? -8.080 5.619 19.561 1.00 98.44 315 THR A CA 1
ATOM 2223 C C . THR A 1 315 ? -8.068 4.343 20.406 1.00 98.44 315 THR A C 1
ATOM 2225 O O . THR A 1 315 ? -8.127 4.395 21.636 1.00 98.44 315 THR A O 1
ATOM 2228 N N . VAL A 1 316 ? -7.964 3.183 19.758 1.00 96.56 316 VAL A N 1
ATOM 2229 C CA . VAL A 1 316 ? -8.001 1.862 20.396 1.00 96.56 316 VAL A CA 1
ATOM 2230 C C . VAL A 1 316 ? -6.590 1.416 20.779 1.00 96.56 316 VAL A C 1
ATOM 2232 O O . VAL A 1 316 ? -5.823 0.939 19.944 1.00 96.56 316 VAL A O 1
ATOM 2235 N N . THR A 1 317 ? -6.258 1.560 22.062 1.00 97.00 317 THR A N 1
ATOM 2236 C CA . THR A 1 317 ? -4.927 1.267 22.634 1.00 97.00 317 THR A CA 1
ATOM 2237 C C . THR A 1 317 ? -4.868 -0.024 23.463 1.00 97.00 317 THR A C 1
ATOM 2239 O O . THR A 1 317 ? -3.787 -0.432 23.890 1.00 97.00 317 THR A O 1
ATOM 2242 N N . THR A 1 318 ? -5.998 -0.709 23.683 1.00 96.25 318 THR A N 1
ATOM 2243 C CA . THR A 1 318 ? -6.047 -1.978 24.434 1.00 96.25 318 THR A CA 1
ATOM 2244 C C . THR A 1 318 ? -5.961 -3.188 23.490 1.00 96.25 318 THR A C 1
ATOM 2246 O O . THR A 1 318 ? -6.841 -3.356 22.642 1.00 96.25 318 THR A O 1
ATOM 2249 N N . PRO A 1 319 ? -4.965 -4.086 23.640 1.00 91.44 319 PRO A N 1
ATOM 2250 C CA . PRO A 1 319 ? -4.879 -5.314 22.849 1.00 91.44 319 PRO A CA 1
ATOM 2251 C C . PRO A 1 319 ? -6.110 -6.213 23.010 1.00 91.44 319 PRO A C 1
ATOM 2253 O O . PRO A 1 319 ? -6.557 -6.464 24.129 1.00 91.44 319 PRO A O 1
ATOM 2256 N N . ASN A 1 320 ? -6.602 -6.771 21.903 1.00 91.06 320 ASN A N 1
ATOM 2257 C CA . ASN A 1 320 ? -7.808 -7.611 21.843 1.00 91.06 320 ASN A CA 1
ATOM 2258 C C . ASN A 1 320 ? -9.112 -6.916 22.299 1.00 91.06 320 ASN A C 1
ATOM 2260 O O . ASN A 1 320 ? -10.069 -7.591 22.687 1.00 91.06 320 ASN A O 1
ATOM 2264 N N . GLN A 1 321 ? -9.176 -5.578 22.274 1.00 97.75 321 GLN A N 1
ATOM 2265 C CA . GLN A 1 321 ? -10.417 -4.846 22.546 1.00 97.75 321 GLN A CA 1
ATOM 2266 C C . GLN A 1 321 ? -11.481 -5.158 21.485 1.00 97.75 321 GLN A C 1
ATOM 2268 O O . GLN A 1 321 ? -11.188 -5.220 20.292 1.00 97.75 321 GLN A O 1
ATOM 2273 N N . VAL A 1 322 ? -12.729 -5.336 21.925 1.00 98.19 322 VAL A N 1
ATOM 2274 C CA . VAL A 1 322 ? -13.869 -5.641 21.051 1.00 98.19 322 VAL A CA 1
ATOM 2275 C C . VAL A 1 322 ? -14.846 -4.466 21.056 1.00 98.19 322 VAL A C 1
ATOM 2277 O O . VAL A 1 322 ? -15.467 -4.182 22.079 1.00 98.19 322 VAL A O 1
ATOM 2280 N N . LEU A 1 323 ? -14.999 -3.807 19.909 1.00 98.19 323 LEU A N 1
ATOM 2281 C CA . LEU A 1 323 ? -16.023 -2.801 19.635 1.00 98.19 323 LEU A CA 1
ATOM 2282 C C . LEU A 1 323 ? -17.207 -3.505 18.960 1.00 98.19 323 LEU A C 1
ATOM 2284 O O . LEU A 1 323 ? -17.069 -4.043 17.863 1.00 98.19 323 LEU A O 1
ATOM 2288 N N . SER A 1 324 ? -18.360 -3.570 19.627 1.00 98.44 324 SER A N 1
ATOM 2289 C CA . SER A 1 324 ? -19.474 -4.428 19.203 1.00 98.44 324 SER A CA 1
ATOM 2290 C C . SER A 1 324 ? -20.819 -3.755 19.427 1.00 98.44 324 SER A C 1
ATOM 2292 O O . SER A 1 324 ? -21.121 -3.414 20.567 1.00 98.44 324 SER A O 1
ATOM 2294 N N . GLY A 1 325 ? -21.652 -3.654 18.388 1.00 97.94 325 GLY A N 1
ATOM 2295 C CA . GLY A 1 325 ? -22.986 -3.055 18.520 1.00 97.94 325 GLY A CA 1
ATOM 2296 C C . GLY A 1 325 ? -22.938 -1.550 18.780 1.00 97.94 325 GLY A C 1
ATOM 2297 O O . GLY A 1 325 ? -23.680 -1.060 19.630 1.00 97.94 325 GLY A O 1
ATOM 2298 N N . LEU A 1 326 ? -22.032 -0.828 18.113 1.00 98.81 326 LEU A N 1
ATOM 2299 C CA . LEU A 1 326 ? -21.865 0.621 18.266 1.00 98.81 326 LEU A CA 1
ATOM 2300 C C . LEU A 1 326 ? -22.342 1.376 17.020 1.00 98.81 326 LEU A C 1
ATOM 2302 O O . LEU A 1 326 ? -22.160 0.887 15.908 1.00 98.81 326 LEU A O 1
ATOM 2306 N N . ASP A 1 327 ? -22.910 2.567 17.203 1.00 98.81 327 ASP A N 1
ATOM 2307 C CA . ASP A 1 327 ? -23.031 3.580 16.147 1.00 98.81 327 ASP A CA 1
ATOM 2308 C C . ASP A 1 327 ? -21.977 4.652 16.453 1.00 98.81 327 ASP A C 1
ATOM 2310 O O . ASP A 1 327 ? -22.112 5.394 17.427 1.00 98.81 327 ASP A O 1
ATOM 2314 N N . ILE A 1 328 ? -20.857 4.610 15.727 1.00 98.88 328 ILE A N 1
ATOM 2315 C CA . ILE A 1 328 ? -19.664 5.421 15.989 1.00 98.88 328 ILE A CA 1
ATOM 2316 C C . ILE A 1 328 ? -19.696 6.668 15.101 1.00 98.88 328 ILE A C 1
ATOM 2318 O O . ILE A 1 328 ? -19.786 6.551 13.877 1.00 98.88 328 ILE A O 1
ATOM 2322 N N . HIS A 1 329 ? -19.571 7.848 15.707 1.00 98.62 329 HIS A N 1
ATOM 2323 C CA . HIS A 1 329 ? -19.475 9.131 15.012 1.00 98.62 329 HIS A CA 1
ATOM 2324 C C . HIS A 1 329 ? -18.045 9.695 15.099 1.00 98.62 329 HIS A C 1
ATOM 2326 O O . HIS A 1 329 ? -17.621 10.195 16.141 1.00 98.62 329 HIS A O 1
ATOM 2332 N N . GLY A 1 330 ? -17.303 9.609 13.995 1.00 97.62 330 GLY A N 1
ATOM 2333 C CA . GLY A 1 330 ? -15.878 9.934 13.873 1.00 97.62 330 GLY A CA 1
ATOM 2334 C C . GLY A 1 330 ? -14.997 8.695 13.662 1.00 97.62 330 GLY A C 1
ATOM 2335 O O . GLY A 1 330 ? -15.411 7.563 13.917 1.00 97.62 330 GLY A O 1
ATOM 2336 N N . GLY A 1 331 ? -13.775 8.909 13.174 1.00 98.00 331 GLY A N 1
ATOM 2337 C CA . GLY A 1 331 ? -12.839 7.836 12.828 1.00 98.00 331 GLY A CA 1
ATOM 2338 C C . GLY A 1 331 ? -12.362 6.979 14.013 1.00 98.00 331 GLY A C 1
ATOM 2339 O O . GLY A 1 331 ? -12.277 7.429 15.160 1.00 98.00 331 GLY A O 1
ATOM 2340 N N . VAL A 1 332 ? -11.997 5.726 13.725 1.00 98.75 332 VAL A N 1
ATOM 2341 C CA . VAL A 1 332 ? -11.433 4.768 14.689 1.00 98.75 332 VAL A CA 1
ATOM 2342 C C . VAL A 1 332 ? -9.958 4.510 14.371 1.00 98.75 332 VAL A C 1
ATOM 2344 O O . VAL A 1 332 ? -9.624 3.886 13.364 1.00 98.75 332 VAL A O 1
ATOM 2347 N N . VAL A 1 333 ? -9.055 4.956 15.246 1.00 98.50 333 VAL A N 1
ATOM 2348 C CA . VAL A 1 333 ? -7.603 4.777 15.074 1.00 98.50 333 VAL A CA 1
ATOM 2349 C C . VAL A 1 333 ? -7.129 3.573 15.883 1.00 98.50 333 VAL A C 1
ATOM 2351 O O . VAL A 1 333 ? -7.250 3.545 17.105 1.00 98.50 333 VAL A O 1
ATOM 2354 N N . ILE A 1 334 ? -6.558 2.573 15.222 1.00 98.06 334 ILE A N 1
ATOM 2355 C CA . ILE A 1 334 ? -6.028 1.365 15.858 1.00 98.06 334 ILE A CA 1
ATOM 2356 C C . ILE A 1 334 ? -4.557 1.591 16.226 1.00 98.06 334 ILE A C 1
ATOM 2358 O O . ILE A 1 334 ? -3.744 1.950 15.372 1.00 98.06 334 ILE A O 1
ATOM 2362 N N . GLN A 1 335 ? -4.234 1.380 17.505 1.00 96.62 335 GLN A N 1
ATOM 2363 C CA . GLN A 1 335 ? -2.877 1.425 18.070 1.00 96.62 335 GLN A CA 1
ATOM 2364 C C . GLN A 1 335 ? -2.576 0.176 18.927 1.00 96.62 335 GLN A C 1
ATOM 2366 O O . GLN A 1 335 ? -1.768 0.213 19.858 1.00 96.62 335 GLN A O 1
ATOM 2371 N N . ALA A 1 336 ? -3.274 -0.935 18.669 1.00 84.31 336 ALA A N 1
ATOM 2372 C CA . ALA A 1 336 ? -3.180 -2.166 19.447 1.00 84.31 336 ALA A CA 1
ATOM 2373 C C . ALA A 1 336 ? -3.453 -3.417 18.588 1.00 84.31 336 ALA A C 1
ATOM 2375 O O . ALA A 1 336 ? -4.253 -3.361 17.654 1.00 84.31 336 ALA A O 1
ATOM 2376 N N . PRO A 1 337 ? -2.805 -4.562 18.871 1.00 82.88 337 PRO A N 1
ATOM 2377 C CA . PRO A 1 337 ? -3.008 -5.793 18.114 1.00 82.88 337 PRO A CA 1
ATOM 2378 C C . PRO A 1 337 ? -4.300 -6.523 18.503 1.00 82.88 337 PRO A C 1
ATOM 2380 O O . PRO A 1 337 ? -4.703 -6.542 19.671 1.00 82.88 337 PRO A O 1
ATOM 2383 N N . GLY A 1 338 ? -4.900 -7.199 17.522 1.00 83.94 338 GLY A N 1
ATOM 2384 C CA . GLY A 1 338 ? -6.022 -8.121 17.710 1.00 83.94 338 GLY A CA 1
ATOM 2385 C C . GLY A 1 338 ? -7.369 -7.454 17.991 1.00 83.94 338 GLY A C 1
ATOM 2386 O O . GLY A 1 338 ? -8.266 -8.120 18.506 1.00 83.94 338 GLY A O 1
ATOM 2387 N N . VAL A 1 339 ? -7.524 -6.158 17.701 1.00 98.44 339 VAL A N 1
ATOM 2388 C CA . VAL A 1 339 ? -8.794 -5.443 17.897 1.00 98.44 339 VAL A CA 1
ATOM 2389 C C . VAL A 1 339 ? -9.881 -6.065 17.018 1.00 98.44 339 VAL A C 1
ATOM 2391 O O . VAL A 1 339 ? -9.623 -6.466 15.884 1.00 98.44 339 VAL A O 1
ATOM 2394 N N . VAL A 1 340 ? -11.112 -6.140 17.520 1.00 98.12 340 VAL A N 1
ATOM 2395 C CA . VAL A 1 340 ? -12.266 -6.617 16.747 1.00 98.12 340 VAL A CA 1
ATOM 2396 C C . VAL A 1 340 ? -13.332 -5.534 16.700 1.00 98.12 340 VAL A C 1
ATOM 2398 O O . VAL A 1 340 ? -13.810 -5.103 17.745 1.00 98.12 340 VAL A O 1
ATOM 2401 N N . ILE A 1 341 ? -13.744 -5.138 15.500 1.00 98.62 341 ILE A N 1
ATOM 2402 C CA . ILE A 1 341 ? -14.937 -4.320 15.263 1.00 98.62 341 ILE A CA 1
ATOM 2403 C C . ILE A 1 341 ? -15.998 -5.251 14.674 1.00 98.62 341 ILE A C 1
ATOM 2405 O O . ILE A 1 341 ? -15.715 -5.971 13.716 1.00 98.62 341 ILE A O 1
ATOM 2409 N N . ARG A 1 342 ? -17.202 -5.304 15.252 1.00 98.06 342 ARG A N 1
ATOM 2410 C CA . ARG A 1 342 ? -18.267 -6.175 14.731 1.00 98.06 342 ARG A CA 1
ATOM 2411 C C . ARG A 1 342 ? -19.676 -5.634 14.938 1.00 98.06 342 ARG A C 1
ATOM 2413 O O . ARG A 1 342 ? -19.960 -5.102 16.009 1.00 98.06 342 ARG A O 1
ATOM 2420 N N . ALA A 1 343 ? -20.582 -5.875 13.990 1.00 97.81 343 ALA A N 1
ATOM 2421 C CA . ALA A 1 343 ? -21.992 -5.486 14.117 1.00 97.81 343 ALA A CA 1
ATOM 2422 C C . ALA A 1 343 ? -22.160 -3.998 14.494 1.00 97.81 343 ALA A C 1
ATOM 2424 O O . ALA A 1 343 ? -22.991 -3.665 15.335 1.00 97.81 343 ALA A O 1
ATOM 2425 N N . SER A 1 344 ? -21.322 -3.124 13.927 1.00 98.88 344 SER A N 1
ATOM 2426 C CA . SER A 1 344 ? -21.235 -1.697 14.265 1.00 98.88 344 SER A CA 1
ATOM 2427 C C . SER A 1 344 ? -21.311 -0.827 13.012 1.00 98.88 344 SER A C 1
ATOM 2429 O O . SER A 1 344 ? -20.842 -1.228 11.946 1.00 98.88 344 SER A O 1
ATOM 2431 N N . ARG A 1 345 ? -21.860 0.379 13.154 1.00 98.88 345 ARG A N 1
ATOM 2432 C CA . ARG A 1 345 ? -21.776 1.456 12.165 1.00 98.88 345 ARG A CA 1
ATOM 2433 C C . ARG A 1 345 ? -20.641 2.408 12.540 1.00 98.88 345 ARG A C 1
ATOM 2435 O O . ARG A 1 345 ? -20.393 2.637 13.721 1.00 98.88 345 ARG A O 1
ATOM 2442 N N . ILE A 1 346 ? -19.970 2.964 11.538 1.00 98.94 346 ILE A N 1
ATOM 2443 C CA . ILE A 1 346 ? -18.979 4.029 11.664 1.00 98.94 346 ILE A CA 1
ATOM 2444 C C . ILE A 1 346 ? -19.323 5.099 10.624 1.00 98.94 346 ILE A C 1
ATOM 2446 O O . ILE A 1 346 ? -19.376 4.820 9.429 1.00 98.94 346 ILE A O 1
ATOM 2450 N N . THR A 1 347 ? -19.577 6.324 11.069 1.00 98.81 347 THR A N 1
ATOM 2451 C CA . THR A 1 347 ? -19.934 7.466 10.214 1.00 98.81 347 THR A CA 1
ATOM 2452 C C . THR A 1 347 ? -19.101 8.678 10.588 1.00 98.81 347 THR A C 1
ATOM 2454 O O . THR A 1 347 ? -18.783 8.872 11.756 1.00 98.81 347 THR A O 1
ATOM 2457 N N . GLY A 1 348 ? -18.741 9.517 9.624 1.00 97.38 348 GLY A N 1
ATOM 2458 C CA . GLY A 1 348 ? -17.961 10.721 9.899 1.00 97.38 348 GLY A CA 1
ATOM 2459 C C . GLY A 1 348 ? -17.590 11.462 8.626 1.00 97.38 348 GLY A C 1
ATOM 2460 O O . GLY A 1 348 ? -18.159 11.203 7.573 1.00 97.38 348 GLY A O 1
ATOM 2461 N N . THR A 1 349 ? -16.643 12.391 8.739 1.00 95.31 349 THR A N 1
ATOM 2462 C CA . THR A 1 349 ? -16.084 13.159 7.609 1.00 95.31 349 THR A CA 1
ATOM 2463 C C . THR A 1 349 ? -14.563 13.314 7.733 1.00 95.31 349 THR A C 1
ATOM 2465 O O . THR A 1 349 ? -13.986 14.268 7.217 1.00 95.31 349 THR A O 1
ATOM 2468 N N . ASP A 1 350 ? -13.916 12.421 8.487 1.00 90.38 350 ASP A N 1
ATOM 2469 C CA . ASP A 1 350 ? -12.462 12.399 8.669 1.00 90.38 350 ASP A CA 1
ATOM 2470 C C . ASP A 1 350 ? -11.763 11.745 7.461 1.00 90.38 350 ASP A C 1
ATOM 2472 O O . ASP A 1 350 ? -12.391 11.052 6.657 1.00 90.38 350 ASP A O 1
ATOM 2476 N N . THR A 1 351 ? -10.436 11.874 7.367 1.00 92.94 351 THR A N 1
ATOM 2477 C CA . THR A 1 351 ? -9.643 11.221 6.306 1.00 92.94 351 THR A CA 1
ATOM 2478 C C . THR A 1 351 ? -9.734 9.684 6.329 1.00 92.94 351 THR A C 1
ATOM 2480 O O . THR A 1 351 ? -9.533 9.045 5.298 1.00 92.94 351 THR A O 1
ATOM 2483 N N . ASN A 1 352 ? -10.051 9.064 7.475 1.00 97.44 352 ASN A N 1
ATOM 2484 C CA . ASN A 1 352 ? -10.176 7.607 7.602 1.00 97.44 352 ASN A CA 1
ATOM 2485 C C . ASN A 1 352 ? -11.308 7.189 8.554 1.00 97.44 352 ASN A C 1
ATOM 2487 O O . ASN A 1 352 ? -11.341 7.647 9.697 1.00 97.44 352 ASN A O 1
ATOM 2491 N N . GLY A 1 353 ? -12.159 6.251 8.126 1.00 98.44 353 GLY A N 1
ATOM 2492 C CA . GLY A 1 353 ? -13.160 5.602 8.983 1.00 98.44 353 GLY A CA 1
ATOM 2493 C C . GLY A 1 353 ? -12.539 4.628 9.985 1.00 98.44 353 GLY A C 1
ATOM 2494 O O . GLY A 1 353 ? -12.811 4.702 11.183 1.00 98.44 353 GLY A O 1
ATOM 2495 N N . VAL A 1 354 ? -11.637 3.762 9.515 1.00 98.81 354 VAL A N 1
ATOM 2496 C CA . VAL A 1 354 ? -10.741 2.957 10.356 1.00 98.81 354 VAL A CA 1
ATOM 2497 C C . VAL A 1 354 ? -9.308 3.085 9.846 1.00 98.81 354 VAL A C 1
ATOM 2499 O O . VAL A 1 354 ? -9.020 2.728 8.707 1.00 98.81 354 VAL A O 1
ATOM 2502 N N . LEU A 1 355 ? -8.395 3.559 10.695 1.00 98.56 355 LEU A N 1
ATOM 2503 C CA . LEU A 1 355 ? -6.969 3.681 10.377 1.00 98.56 355 LEU A CA 1
ATOM 2504 C C . LEU A 1 355 ? -6.144 2.744 11.257 1.00 98.56 355 LEU A C 1
ATOM 2506 O O . LEU A 1 355 ? -6.111 2.920 12.476 1.00 98.56 355 LEU A O 1
ATOM 2510 N N . VAL A 1 356 ? -5.413 1.801 10.661 1.00 93.94 356 VAL A N 1
ATOM 2511 C CA . VAL A 1 356 ? -4.382 1.047 11.386 1.00 93.94 356 VAL A CA 1
ATOM 2512 C C . VAL A 1 356 ? -3.091 1.854 11.422 1.00 93.94 356 VAL A C 1
ATOM 2514 O O . VAL A 1 356 ? -2.301 1.836 10.483 1.00 93.94 356 VAL A O 1
ATOM 2517 N N . GLN A 1 357 ? -2.879 2.568 12.530 1.00 88.88 357 GLN A N 1
ATOM 2518 C CA . GLN A 1 357 ? -1.627 3.279 12.792 1.00 88.88 357 GLN A CA 1
ATOM 2519 C C . GLN A 1 357 ? -0.582 2.350 13.428 1.00 88.88 357 GLN A C 1
ATOM 2521 O O . GLN A 1 357 ? 0.609 2.475 13.152 1.00 88.88 357 GLN A O 1
ATOM 2526 N N . SER A 1 358 ? -1.009 1.416 14.283 1.00 73.56 358 SER A N 1
ATOM 2527 C CA . SER A 1 358 ? -0.198 0.273 14.718 1.00 73.56 358 SER A CA 1
ATOM 2528 C C . SER A 1 358 ? -1.063 -0.852 15.298 1.00 73.56 358 SER A C 1
ATOM 2530 O O . SER A 1 358 ? -2.181 -0.632 15.764 1.00 73.56 358 SER A O 1
ATOM 2532 N N . GLY A 1 359 ? -0.545 -2.081 15.294 1.00 90.06 359 GLY A N 1
ATOM 2533 C CA . GLY A 1 359 ? -1.295 -3.253 15.746 1.00 90.06 359 GLY A CA 1
ATOM 2534 C C . GLY A 1 359 ? -2.054 -3.922 14.604 1.00 90.06 359 GLY A C 1
ATOM 2535 O O . GLY A 1 359 ? -1.476 -4.127 13.546 1.00 90.06 359 GLY A O 1
ATOM 2536 N N . SER A 1 360 ? -3.300 -4.337 14.837 1.00 93.69 360 SER A N 1
ATOM 2537 C CA . SER A 1 360 ? -4.101 -5.072 13.847 1.00 93.69 360 SER A CA 1
ATOM 2538 C C . SER A 1 360 ? -5.585 -5.091 14.211 1.00 93.69 360 SER A C 1
ATOM 2540 O O . SER A 1 360 ? -5.938 -5.082 15.395 1.00 93.69 360 SER A O 1
ATOM 2542 N N . VAL A 1 361 ? -6.460 -5.151 13.200 1.00 98.31 361 VAL A N 1
ATOM 2543 C CA . VAL A 1 361 ? -7.921 -5.136 13.391 1.00 98.31 361 VAL A CA 1
ATOM 2544 C C . VAL A 1 361 ? -8.651 -6.157 12.518 1.00 98.31 361 VAL A C 1
ATOM 2546 O O . VAL A 1 361 ? -8.325 -6.367 11.354 1.00 98.31 361 VAL A O 1
ATOM 2549 N N . THR A 1 362 ? -9.682 -6.789 13.076 1.00 98.12 362 THR A N 1
ATOM 2550 C CA . THR A 1 362 ? -10.658 -7.600 12.337 1.00 98.12 362 THR A CA 1
ATOM 2551 C C . THR A 1 362 ? -12.025 -6.924 12.394 1.00 98.12 362 THR A C 1
ATOM 2553 O O . THR A 1 362 ? -12.620 -6.814 13.462 1.00 98.12 362 THR A O 1
ATOM 2556 N N . ILE A 1 363 ? -12.516 -6.476 11.243 1.00 98.81 363 ILE A N 1
ATOM 2557 C CA . ILE A 1 363 ? -13.798 -5.800 11.039 1.00 98.81 363 ILE A CA 1
ATOM 2558 C C . ILE A 1 363 ? -14.766 -6.809 10.409 1.00 98.81 363 ILE A C 1
ATOM 2560 O O . ILE A 1 363 ? -14.463 -7.387 9.364 1.00 98.81 363 ILE A O 1
ATOM 2564 N N . VAL A 1 364 ? -15.919 -7.055 11.032 1.00 98.19 364 VAL A N 1
ATOM 2565 C CA . VAL A 1 364 ? -16.901 -8.046 10.549 1.00 98.19 364 VAL A CA 1
ATOM 2566 C C . VAL A 1 364 ? -18.318 -7.490 10.629 1.00 98.19 364 VAL A C 1
ATOM 2568 O O . VAL A 1 364 ? -18.655 -6.860 11.624 1.00 98.19 364 VAL A O 1
ATOM 2571 N N . ASP A 1 365 ? -19.180 -7.735 9.641 1.00 97.94 365 ASP A N 1
ATOM 2572 C CA . ASP A 1 365 ? -20.607 -7.362 9.720 1.00 97.94 365 ASP A CA 1
ATOM 2573 C C . ASP A 1 365 ? -20.814 -5.882 10.118 1.00 97.94 365 ASP A C 1
ATOM 2575 O O . ASP A 1 365 ? -21.531 -5.573 11.067 1.00 97.94 365 ASP A O 1
ATOM 2579 N N . SER A 1 366 ? -20.063 -4.960 9.513 1.00 98.88 366 SER A N 1
ATOM 2580 C CA . SER A 1 366 ? -19.999 -3.551 9.942 1.00 98.88 366 SER A CA 1
ATOM 2581 C C . SER A 1 366 ? -20.159 -2.592 8.769 1.00 98.88 366 SER A C 1
ATOM 2583 O O . SER A 1 366 ? -19.811 -2.930 7.642 1.00 98.88 366 SER A O 1
ATOM 2585 N N . GLU A 1 367 ? -20.702 -1.410 9.029 1.00 98.94 367 GLU A N 1
ATOM 2586 C CA . GLU A 1 367 ? -21.025 -0.389 8.026 1.00 98.94 367 GLU A CA 1
ATOM 2587 C C . GLU A 1 367 ? -20.126 0.838 8.210 1.00 98.94 367 GLU A C 1
ATOM 2589 O O . GLU A 1 367 ? -19.943 1.276 9.344 1.00 98.94 367 GLU A O 1
ATOM 2594 N N . ILE A 1 368 ? -19.544 1.373 7.132 1.00 98.94 368 ILE A N 1
ATOM 2595 C CA . ILE A 1 368 ? -18.615 2.515 7.173 1.00 98.94 368 ILE A CA 1
ATOM 2596 C C . ILE A 1 368 ? -18.954 3.505 6.049 1.00 98.94 368 ILE A C 1
ATOM 2598 O O . ILE A 1 368 ? -18.983 3.111 4.882 1.00 98.94 368 ILE A O 1
ATOM 2602 N N . SER A 1 369 ? -19.185 4.782 6.377 1.00 98.69 369 SER A N 1
ATOM 2603 C CA . SER A 1 369 ? -19.542 5.803 5.374 1.00 98.69 369 SER A CA 1
ATOM 2604 C C . SER A 1 369 ? -19.221 7.257 5.757 1.00 98.69 369 SER A C 1
ATOM 2606 O O . SER A 1 369 ? -19.017 7.584 6.927 1.00 98.69 369 SER A O 1
ATOM 2608 N N . GLY A 1 370 ? -19.153 8.142 4.752 1.00 97.25 370 GLY A N 1
ATOM 2609 C CA . GLY A 1 370 ? -18.967 9.600 4.887 1.00 97.25 370 GLY A CA 1
ATOM 2610 C C . GLY A 1 370 ? -17.514 10.104 4.903 1.00 97.25 370 GLY A C 1
ATOM 2611 O O . GLY A 1 370 ? -17.259 11.274 4.616 1.00 97.25 370 GLY A O 1
ATOM 2612 N N . PHE A 1 371 ? -16.558 9.226 5.209 1.00 97.31 371 PHE A N 1
ATOM 2613 C CA . PHE A 1 371 ? -15.127 9.536 5.291 1.00 97.31 371 PHE A CA 1
ATOM 2614 C C . PHE A 1 371 ? -14.490 9.867 3.930 1.00 97.31 371 PHE A C 1
ATOM 2616 O O . PHE A 1 371 ? -15.088 9.677 2.871 1.00 97.31 371 PHE A O 1
ATOM 2623 N N . GLU A 1 372 ? -13.241 10.327 3.941 1.00 95.56 372 GLU A N 1
ATOM 2624 C CA . GLU A 1 372 ? -12.397 10.312 2.740 1.00 95.56 372 GLU A CA 1
ATOM 2625 C C . GLU A 1 372 ? -12.100 8.857 2.351 1.00 95.56 372 GLU A C 1
ATOM 2627 O O . GLU A 1 372 ? -12.532 8.416 1.295 1.00 95.56 372 GLU A O 1
ATOM 2632 N N . ASN A 1 373 ? -11.490 8.071 3.243 1.00 97.44 373 ASN A N 1
ATOM 2633 C CA . ASN A 1 373 ? -11.206 6.652 3.018 1.00 97.44 373 ASN A CA 1
ATOM 2634 C C . ASN A 1 373 ? -11.914 5.791 4.078 1.00 97.44 373 ASN A C 1
ATOM 2636 O O . ASN A 1 373 ? -11.919 6.155 5.257 1.00 97.44 373 ASN A O 1
ATOM 2640 N N . ALA A 1 374 ? -12.511 4.646 3.729 1.00 98.56 374 ALA A N 1
ATOM 2641 C CA . ALA A 1 374 ? -13.256 3.870 4.736 1.00 98.56 374 ALA A CA 1
ATOM 2642 C C . ALA A 1 374 ? -12.337 3.051 5.663 1.00 98.56 374 ALA A C 1
ATOM 2644 O O . ALA A 1 374 ? -12.525 3.062 6.880 1.00 98.56 374 ALA A O 1
ATOM 2645 N N . ILE A 1 375 ? -11.335 2.361 5.105 1.00 98.75 375 ILE A N 1
ATOM 2646 C CA . ILE A 1 375 ? -10.325 1.590 5.855 1.00 98.75 375 ILE A CA 1
ATOM 2647 C C . ILE A 1 375 ? -8.940 1.849 5.252 1.00 98.75 375 ILE A C 1
ATOM 2649 O O . ILE A 1 375 ? -8.792 1.782 4.031 1.00 98.75 375 ILE A O 1
ATOM 2653 N N . ALA A 1 376 ? -7.925 2.096 6.084 1.00 96.69 376 ALA A N 1
ATOM 2654 C CA . ALA A 1 376 ? -6.547 2.288 5.632 1.00 96.69 376 ALA A CA 1
ATOM 2655 C C . ALA A 1 376 ? -5.477 1.739 6.591 1.00 96.69 376 ALA A C 1
ATOM 2657 O O . ALA A 1 376 ? -5.714 1.545 7.788 1.00 96.69 376 ALA A O 1
ATOM 2658 N N . GLY A 1 377 ? -4.275 1.540 6.044 1.00 90.69 377 GLY A N 1
ATOM 2659 C CA . GLY A 1 377 ? -3.103 0.989 6.726 1.00 90.69 377 GLY A CA 1
ATOM 2660 C C . GLY A 1 377 ? -2.853 -0.491 6.410 1.00 90.69 377 GLY A C 1
ATOM 2661 O O . GLY A 1 377 ? -3.483 -1.074 5.526 1.00 90.69 377 GLY A O 1
ATOM 2662 N N . ASP A 1 378 ? -1.924 -1.080 7.158 1.00 90.12 378 ASP A N 1
ATOM 2663 C CA . ASP A 1 378 ? -1.564 -2.504 7.133 1.00 90.12 378 ASP A CA 1
ATOM 2664 C C . ASP A 1 378 ? -2.442 -3.333 8.102 1.00 90.12 378 ASP A C 1
ATOM 2666 O O . ASP A 1 378 ? -3.243 -2.791 8.862 1.00 90.12 378 ASP A O 1
ATOM 2670 N N . ASP A 1 379 ? -2.254 -4.659 8.125 1.00 91.44 379 ASP A N 1
ATOM 2671 C CA . ASP A 1 379 ? -2.679 -5.558 9.221 1.00 91.44 379 ASP A CA 1
ATOM 2672 C C . ASP A 1 379 ? -4.189 -5.546 9.566 1.00 91.44 379 ASP A C 1
ATOM 2674 O O . ASP A 1 379 ? -4.600 -5.879 10.689 1.00 91.44 379 ASP A O 1
ATOM 2678 N N . TRP A 1 380 ? -5.046 -5.207 8.599 1.00 98.56 380 TRP A N 1
ATOM 2679 C CA . TRP A 1 380 ? -6.500 -5.269 8.748 1.00 98.56 380 TRP A CA 1
ATOM 2680 C C . TRP A 1 380 ? -7.153 -6.414 7.968 1.00 98.56 380 TRP A C 1
ATOM 2682 O O . TRP A 1 380 ? -6.762 -6.805 6.870 1.00 98.56 380 TRP A O 1
ATOM 2692 N N . THR A 1 381 ? -8.221 -6.956 8.544 1.00 98.25 381 THR A N 1
ATOM 2693 C CA . THR A 1 381 ? -9.102 -7.938 7.910 1.00 98.25 381 THR A CA 1
ATOM 2694 C C . THR A 1 381 ? -10.530 -7.417 7.942 1.00 98.25 381 THR A C 1
ATOM 2696 O O . THR A 1 381 ? -11.060 -7.199 9.024 1.00 98.25 381 THR A O 1
ATOM 2699 N N . ALA A 1 382 ? -11.174 -7.271 6.788 1.00 98.62 382 ALA A N 1
ATOM 2700 C CA . ALA A 1 382 ? -12.575 -6.886 6.657 1.00 98.62 382 ALA A CA 1
ATOM 2701 C C . ALA A 1 382 ? -13.405 -8.032 6.057 1.00 98.62 382 ALA A C 1
ATOM 2703 O O . ALA A 1 382 ? -13.012 -8.651 5.064 1.00 98.62 382 ALA A O 1
ATOM 2704 N N . GLN A 1 383 ? -14.560 -8.329 6.658 1.00 98.06 383 GLN A N 1
ATOM 2705 C CA . GLN A 1 383 ? -15.484 -9.348 6.165 1.00 98.06 383 GLN A CA 1
ATOM 2706 C C . GLN A 1 383 ? -16.952 -8.942 6.284 1.00 98.06 383 GLN A C 1
ATOM 2708 O O . GLN A 1 383 ? -17.410 -8.584 7.366 1.00 98.06 383 GLN A O 1
ATOM 2713 N N . ARG A 1 384 ? -17.715 -9.105 5.195 1.00 98.12 384 ARG A N 1
ATOM 2714 C CA . ARG A 1 384 ? -19.123 -8.681 5.109 1.00 98.12 384 ARG A CA 1
ATOM 2715 C C . ARG A 1 384 ? -19.315 -7.229 5.558 1.00 98.12 384 ARG A C 1
ATOM 2717 O O . ARG A 1 384 ? -20.332 -6.895 6.160 1.00 98.12 384 ARG A O 1
ATOM 2724 N N . VAL A 1 385 ? -18.333 -6.366 5.295 1.00 98.88 385 VAL A N 1
ATOM 2725 C CA . VAL A 1 385 ? -18.485 -4.931 5.557 1.00 98.88 385 VAL A CA 1
ATOM 2726 C C . VAL A 1 385 ? -19.312 -4.284 4.453 1.00 98.88 385 VAL A C 1
ATOM 2728 O O . VAL A 1 385 ? -19.286 -4.750 3.312 1.00 98.88 385 VAL A O 1
ATOM 2731 N N . ASN A 1 386 ? -20.061 -3.247 4.813 1.00 98.88 386 ASN A N 1
ATOM 2732 C CA . ASN A 1 386 ? -20.730 -2.354 3.878 1.00 98.88 386 ASN A CA 1
ATOM 2733 C C . ASN A 1 386 ? -19.973 -1.025 3.854 1.00 98.88 386 ASN A C 1
ATOM 2735 O O . ASN A 1 386 ? -19.837 -0.395 4.902 1.00 98.88 386 ASN A O 1
ATOM 2739 N N . ILE A 1 387 ? -19.456 -0.622 2.697 1.00 98.94 387 ILE A N 1
ATOM 2740 C CA . ILE A 1 387 ? -18.710 0.627 2.523 1.00 98.94 387 ILE A CA 1
ATOM 2741 C C . ILE A 1 387 ? -19.392 1.441 1.433 1.00 98.94 387 ILE A C 1
ATOM 2743 O O . ILE A 1 387 ? -19.519 0.973 0.302 1.00 98.94 387 ILE A O 1
ATOM 2747 N N . HIS A 1 388 ? -19.812 2.657 1.772 1.00 98.56 388 HIS A N 1
ATOM 2748 C CA . HIS A 1 388 ? -20.497 3.535 0.830 1.00 98.56 388 HIS A CA 1
ATOM 2749 C C . HIS A 1 388 ? -20.313 5.012 1.153 1.00 98.56 388 HIS A C 1
ATOM 2751 O O . HIS A 1 388 ? -19.933 5.373 2.265 1.00 98.56 388 HIS A O 1
ATOM 2757 N N . SER A 1 389 ? -20.616 5.881 0.189 1.00 97.25 389 SER A N 1
ATOM 2758 C CA . SER A 1 389 ? -20.657 7.337 0.379 1.00 97.25 389 SER A CA 1
ATOM 2759 C C . SER A 1 389 ? -19.376 7.909 1.002 1.00 97.25 389 SER A C 1
ATOM 2761 O O . SER A 1 389 ? -19.432 8.808 1.840 1.00 97.25 389 SER A O 1
ATOM 2763 N N . VAL A 1 390 ? -18.222 7.343 0.634 1.00 96.88 390 VAL A N 1
ATOM 2764 C CA . VAL A 1 390 ? -16.899 7.907 0.931 1.00 96.88 390 VAL A CA 1
ATOM 2765 C C . VAL A 1 390 ? -16.419 8.759 -0.244 1.00 96.88 390 VAL A C 1
ATOM 2767 O O . VAL A 1 390 ? -16.872 8.584 -1.376 1.00 96.88 390 VAL A O 1
ATOM 2770 N N . THR A 1 391 ? -15.570 9.745 0.040 1.00 95.50 391 THR A N 1
ATOM 2771 C CA . THR A 1 391 ? -15.216 10.834 -0.897 1.00 95.50 391 THR A CA 1
ATOM 2772 C C . THR A 1 391 ? -13.840 10.673 -1.559 1.00 95.50 391 THR A C 1
ATOM 2774 O O . THR A 1 391 ? -13.544 11.352 -2.543 1.00 95.50 391 THR A O 1
ATOM 2777 N N . GLY A 1 392 ? -13.032 9.750 -1.043 1.00 94.81 392 GLY A N 1
ATOM 2778 C CA . GLY A 1 392 ? -11.838 9.153 -1.636 1.00 94.81 392 GLY A CA 1
ATOM 2779 C C . GLY A 1 392 ? -12.053 7.643 -1.791 1.00 94.81 392 GLY A C 1
ATOM 2780 O O . GLY A 1 392 ? -13.106 7.221 -2.269 1.00 94.81 392 GLY A O 1
ATOM 2781 N N . ASP A 1 393 ? -11.077 6.821 -1.400 1.00 97.44 393 ASP A N 1
ATOM 2782 C CA . ASP A 1 393 ? -11.103 5.385 -1.697 1.00 97.44 393 ASP A CA 1
ATOM 2783 C C . ASP A 1 393 ? -11.992 4.563 -0.753 1.00 97.44 393 ASP A C 1
ATOM 2785 O O . ASP A 1 393 ? -12.040 4.779 0.461 1.00 97.44 393 ASP A O 1
ATOM 2789 N N . GLY A 1 394 ? -12.624 3.516 -1.289 1.00 98.44 394 GLY A N 1
ATOM 2790 C CA . GLY A 1 394 ? -13.359 2.543 -0.479 1.00 98.44 394 GLY A CA 1
ATOM 2791 C C . GLY A 1 394 ? -12.448 1.888 0.563 1.00 98.44 394 GLY A C 1
ATOM 2792 O O . GLY A 1 394 ? -12.765 1.890 1.751 1.00 98.44 394 GLY A O 1
ATOM 2793 N N . VAL A 1 395 ? -11.272 1.404 0.153 1.00 98.81 395 VAL A N 1
ATOM 2794 C CA . VAL A 1 395 ? -10.196 0.972 1.065 1.00 98.81 395 VAL A CA 1
ATOM 2795 C C . VAL A 1 395 ? -8.805 1.258 0.488 1.00 98.81 395 VAL A C 1
ATOM 2797 O O . VAL A 1 395 ? -8.585 1.090 -0.711 1.00 98.81 395 VAL A O 1
ATOM 2800 N N . LYS A 1 396 ? -7.834 1.589 1.350 1.00 97.38 396 LYS A N 1
ATOM 2801 C CA . LYS A 1 396 ? -6.398 1.548 1.022 1.00 97.38 396 LYS A CA 1
ATOM 2802 C C . LYS A 1 396 ? -5.846 0.154 1.335 1.00 97.38 396 LYS A C 1
ATOM 2804 O O . LYS A 1 396 ? -5.809 -0.271 2.492 1.00 97.38 396 LYS A O 1
ATOM 2809 N N . LEU A 1 397 ? -5.430 -0.566 0.301 1.00 96.81 397 LEU A N 1
ATOM 2810 C CA . LEU A 1 397 ? -4.891 -1.922 0.363 1.00 96.81 397 LEU A CA 1
ATOM 2811 C C . LEU A 1 397 ? -3.398 -1.892 0.727 1.00 96.81 397 LEU A C 1
ATOM 2813 O O . LEU A 1 397 ? -2.550 -1.746 -0.150 1.00 96.81 397 LEU A O 1
ATOM 2817 N N . GLY A 1 398 ? -3.092 -2.035 2.018 1.00 90.31 398 GLY A N 1
ATOM 2818 C CA . GLY A 1 398 ? -1.735 -2.238 2.540 1.00 90.31 398 GLY A CA 1
ATOM 2819 C C . GLY A 1 398 ? -1.275 -3.706 2.552 1.00 90.31 398 GLY A C 1
ATOM 2820 O O . GLY A 1 398 ? -1.875 -4.595 1.941 1.00 90.31 398 GLY A O 1
ATOM 2821 N N . SER A 1 399 ? -0.198 -3.983 3.286 1.00 88.69 399 SER A N 1
ATOM 2822 C CA . SER A 1 399 ? 0.299 -5.339 3.545 1.00 88.69 399 SER A CA 1
ATOM 2823 C C . SER A 1 399 ? -0.491 -6.064 4.635 1.00 88.69 399 SER A C 1
ATOM 2825 O O . SER A 1 399 ? -0.979 -5.465 5.592 1.00 88.69 399 SER A O 1
ATOM 2827 N N . ARG A 1 400 ? -0.528 -7.401 4.540 1.00 92.31 400 ARG A N 1
ATOM 2828 C CA . ARG A 1 400 ? -1.215 -8.317 5.474 1.00 92.31 400 ARG A CA 1
ATOM 2829 C C . ARG A 1 400 ? -2.722 -8.032 5.558 1.00 92.31 400 ARG A C 1
ATOM 2831 O O . ARG A 1 400 ? -3.368 -8.296 6.570 1.00 92.31 400 ARG A O 1
ATOM 2838 N N . VAL A 1 401 ? -3.264 -7.513 4.457 1.00 97.56 401 VAL A N 1
ATOM 2839 C CA . VAL A 1 401 ? -4.654 -7.090 4.292 1.00 97.56 401 VAL A CA 1
ATOM 2840 C C . VAL A 1 401 ? -5.514 -8.220 3.738 1.00 97.56 401 VAL A C 1
ATOM 2842 O O . VAL A 1 401 ? -5.127 -8.938 2.815 1.00 97.56 401 VAL A O 1
ATOM 2845 N N . THR A 1 402 ? -6.727 -8.365 4.272 1.00 97.88 402 THR A N 1
ATOM 2846 C CA . THR A 1 402 ? -7.756 -9.239 3.692 1.00 97.88 402 THR A CA 1
ATOM 2847 C C . THR A 1 402 ? -9.113 -8.550 3.640 1.00 97.88 402 THR A C 1
ATOM 2849 O O . THR A 1 402 ? -9.760 -8.395 4.672 1.00 97.88 402 THR A O 1
ATOM 2852 N N . LEU A 1 403 ? -9.593 -8.232 2.439 1.00 98.75 403 LEU A N 1
ATOM 2853 C CA . LEU A 1 403 ? -10.972 -7.815 2.174 1.00 98.75 403 LEU A CA 1
ATOM 2854 C C . LEU A 1 403 ? -11.741 -9.007 1.585 1.00 98.75 403 LEU A C 1
ATOM 2856 O O . LEU A 1 403 ? -11.377 -9.504 0.516 1.00 98.75 403 LEU A O 1
ATOM 2860 N N . ARG A 1 404 ? -12.794 -9.495 2.254 1.00 97.06 404 ARG A N 1
ATOM 2861 C CA . ARG A 1 404 ? -13.559 -10.658 1.758 1.00 97.06 404 ARG A CA 1
ATOM 2862 C C . ARG A 1 404 ? -15.072 -10.565 1.923 1.00 97.06 404 ARG A C 1
ATOM 2864 O O . ARG A 1 404 ? -15.556 -10.069 2.939 1.00 97.06 404 ARG A O 1
ATOM 2871 N N . ALA A 1 405 ? -15.821 -11.125 0.973 1.00 96.69 405 ALA A N 1
ATOM 2872 C CA . ALA A 1 405 ? -17.287 -11.221 1.005 1.00 96.69 405 ALA A CA 1
ATOM 2873 C C . ALA A 1 405 ? -18.009 -9.908 1.389 1.00 96.69 405 ALA A C 1
ATOM 2875 O O . ALA A 1 405 ? -19.016 -9.944 2.090 1.00 96.69 405 ALA A O 1
ATOM 2876 N N . SER A 1 406 ? -17.447 -8.757 1.013 1.00 98.88 406 SER A N 1
ATOM 2877 C CA . SER A 1 406 ? -17.884 -7.413 1.420 1.00 98.88 406 SER A CA 1
ATOM 2878 C C . SER A 1 406 ? -18.422 -6.615 0.231 1.00 98.88 406 SER A C 1
ATOM 2880 O O . SER A 1 406 ? -18.214 -7.018 -0.913 1.00 98.88 406 SER A O 1
ATOM 2882 N N . TRP A 1 407 ? -19.119 -5.508 0.498 1.00 98.81 407 TRP A N 1
ATOM 2883 C CA . TRP A 1 407 ? -19.723 -4.639 -0.515 1.00 98.81 407 TRP A CA 1
ATOM 2884 C C . TRP A 1 407 ? -19.130 -3.234 -0.418 1.00 98.81 407 TRP A C 1
ATOM 2886 O O . TRP A 1 407 ? -19.085 -2.655 0.668 1.00 98.81 407 TRP A O 1
ATOM 2896 N N . ILE A 1 408 ? -18.664 -2.713 -1.551 1.00 98.88 408 ILE A N 1
ATOM 2897 C CA . ILE A 1 408 ? -18.193 -1.337 -1.716 1.00 98.88 408 ILE A CA 1
ATOM 2898 C C . ILE A 1 408 ? -18.975 -0.732 -2.885 1.00 98.88 408 ILE A C 1
ATOM 2900 O O . ILE A 1 408 ? -18.888 -1.252 -4.000 1.00 98.88 408 ILE A O 1
ATOM 2904 N N . HIS A 1 409 ? -19.764 0.311 -2.629 1.00 98.50 409 HIS A N 1
ATOM 2905 C CA . HIS A 1 409 ? -20.724 0.872 -3.588 1.00 98.50 409 HIS A CA 1
ATOM 2906 C C . HIS A 1 409 ? -21.005 2.360 -3.336 1.00 98.50 409 HIS A C 1
ATOM 2908 O O . HIS A 1 409 ? -20.674 2.870 -2.272 1.00 98.50 409 HIS A O 1
ATOM 2914 N N . ASP A 1 410 ? -21.634 3.051 -4.293 1.00 97.06 410 ASP A N 1
ATOM 2915 C CA . ASP A 1 410 ? -22.117 4.438 -4.149 1.00 97.06 410 ASP A CA 1
ATOM 2916 C C . ASP A 1 410 ? -21.090 5.395 -3.502 1.00 97.06 410 ASP A C 1
ATOM 2918 O O . ASP A 1 410 ? -21.386 6.098 -2.526 1.00 97.06 410 ASP A O 1
ATOM 2922 N N . LEU A 1 411 ? -19.855 5.397 -4.017 1.00 97.75 411 LEU A N 1
ATOM 2923 C CA . LEU A 1 411 ? -18.832 6.373 -3.643 1.00 97.75 411 LEU A CA 1
ATOM 2924 C C . LEU A 1 411 ? -19.248 7.764 -4.141 1.00 97.75 411 LEU A C 1
ATOM 2926 O O . LEU A 1 411 ? -19.897 7.922 -5.173 1.00 97.75 411 LEU A O 1
ATOM 2930 N N . THR A 1 412 ? -18.856 8.798 -3.402 1.00 95.62 412 THR A N 1
ATOM 2931 C CA . THR A 1 412 ? -19.238 10.192 -3.669 1.00 95.62 412 THR A CA 1
ATOM 2932 C C . THR A 1 412 ? -18.007 11.094 -3.828 1.00 95.62 412 THR A C 1
ATOM 2934 O O . THR A 1 412 ? -17.842 12.037 -3.048 1.00 95.62 412 THR A O 1
ATOM 2937 N N . PRO A 1 413 ? -17.106 10.821 -4.792 1.00 93.94 413 PRO A N 1
ATOM 2938 C CA . PRO A 1 413 ? -15.891 11.603 -4.963 1.00 93.94 413 PRO A CA 1
ATOM 2939 C C . PRO A 1 413 ? -16.169 13.000 -5.521 1.00 93.94 413 PRO A C 1
ATOM 2941 O O . PRO A 1 413 ? -17.123 13.230 -6.271 1.00 93.94 413 PRO A O 1
ATOM 2944 N N . ALA A 1 414 ? -15.295 13.950 -5.187 1.00 88.06 414 ALA A N 1
ATOM 2945 C CA . ALA A 1 414 ? -15.327 15.273 -5.802 1.00 88.06 414 ALA A CA 1
ATOM 2946 C C . ALA A 1 414 ? -15.014 15.181 -7.316 1.00 88.06 414 ALA A C 1
ATOM 2948 O O . ALA A 1 414 ? -14.236 14.316 -7.724 1.00 88.06 414 ALA A O 1
ATOM 2949 N N . PRO A 1 415 ? -15.558 16.069 -8.174 1.00 84.06 415 PRO A N 1
ATOM 2950 C CA . PRO A 1 415 ? -15.287 16.034 -9.611 1.00 84.06 415 PRO A CA 1
ATOM 2951 C C . PRO A 1 415 ? -13.785 16.105 -9.930 1.00 84.06 415 PRO A C 1
ATOM 2953 O O . PRO A 1 415 ? -13.132 17.111 -9.655 1.00 84.06 415 PRO A O 1
ATOM 2956 N N . GLY A 1 416 ? -13.248 15.038 -10.528 1.00 75.38 416 GLY A N 1
ATOM 2957 C CA . GLY A 1 416 ? -11.822 14.906 -10.850 1.00 75.38 416 GLY A CA 1
ATOM 2958 C C . GLY A 1 416 ? -10.935 14.360 -9.721 1.00 75.38 416 GLY A C 1
ATOM 2959 O O . GLY A 1 416 ? -9.721 14.309 -9.901 1.00 75.38 416 GLY A O 1
ATOM 2960 N N . ALA A 1 417 ? -11.500 13.944 -8.582 1.00 80.25 417 ALA A N 1
ATOM 2961 C CA . ALA A 1 417 ? -10.771 13.187 -7.566 1.00 80.25 417 ALA A CA 1
ATOM 2962 C C . ALA A 1 417 ? -10.536 11.734 -8.021 1.00 80.25 417 ALA A C 1
ATOM 2964 O O . ALA A 1 417 ? -11.395 11.119 -8.651 1.00 80.25 417 ALA A O 1
ATOM 2965 N N . HIS A 1 418 ? -9.369 11.181 -7.686 1.00 82.81 418 HIS A N 1
ATOM 2966 C CA . HIS A 1 418 ? -8.955 9.831 -8.076 1.00 82.81 418 HIS A CA 1
ATOM 2967 C C . HIS A 1 418 ? -9.339 8.812 -6.991 1.00 82.81 418 HIS A C 1
ATOM 2969 O O . HIS A 1 418 ? -8.488 8.351 -6.233 1.00 82.81 418 HIS A O 1
ATOM 2975 N N . ALA A 1 419 ? -10.637 8.527 -6.893 1.00 93.62 419 ALA A N 1
ATOM 2976 C CA . ALA A 1 419 ? -11.203 7.579 -5.936 1.00 93.62 419 ALA A CA 1
ATOM 2977 C C . ALA A 1 419 ? -11.429 6.202 -6.572 1.00 93.62 419 ALA A C 1
ATOM 2979 O O . ALA A 1 419 ? -12.047 6.106 -7.631 1.00 93.62 419 ALA A O 1
ATOM 2980 N N . ASP A 1 420 ? -10.990 5.142 -5.905 1.00 97.88 420 ASP A N 1
ATOM 2981 C CA . ASP A 1 420 ? -11.156 3.749 -6.309 1.00 97.88 420 ASP A CA 1
ATOM 2982 C C . ASP A 1 420 ? -11.913 2.945 -5.240 1.00 97.88 420 ASP A C 1
ATOM 2984 O O . ASP A 1 420 ? -11.834 3.220 -4.042 1.00 97.88 420 ASP A O 1
ATOM 2988 N N . GLY A 1 421 ? -12.625 1.892 -5.648 1.00 98.50 421 GLY A N 1
ATOM 2989 C CA . GLY A 1 421 ? -13.294 0.990 -4.702 1.00 98.50 421 GLY A CA 1
ATOM 2990 C C . GLY A 1 421 ? -12.307 0.309 -3.739 1.00 98.50 421 GLY A C 1
ATOM 2991 O O . GLY A 1 421 ? -12.586 0.173 -2.549 1.00 98.50 421 GLY A O 1
ATOM 2992 N N . ALA A 1 422 ? -11.125 -0.063 -4.229 1.00 98.75 422 ALA A N 1
ATOM 2993 C CA . ALA A 1 422 ? -10.000 -0.523 -3.425 1.00 98.75 422 ALA A CA 1
ATOM 2994 C C . ALA A 1 422 ? -8.666 -0.165 -4.106 1.00 98.75 422 ALA A C 1
ATOM 2996 O O . ALA A 1 422 ? -8.394 -0.619 -5.218 1.00 98.75 422 ALA A O 1
ATOM 2997 N N . GLN A 1 423 ? -7.826 0.629 -3.439 1.00 97.88 423 GLN A N 1
ATOM 2998 C CA . GLN A 1 423 ? -6.613 1.211 -4.020 1.00 97.88 423 GLN A CA 1
ATOM 2999 C C . GLN A 1 423 ? -5.347 0.699 -3.325 1.00 97.88 423 GLN A C 1
ATOM 3001 O O . GLN A 1 423 ? -5.215 0.802 -2.108 1.00 97.88 423 GLN A O 1
ATOM 3006 N N . MET A 1 424 ? -4.388 0.191 -4.092 1.00 95.31 424 MET A N 1
ATOM 3007 C CA . MET A 1 424 ? -3.029 -0.123 -3.648 1.00 95.31 424 MET A CA 1
ATOM 3008 C C . MET A 1 424 ? -2.075 0.885 -4.300 1.00 95.31 424 MET A C 1
ATOM 3010 O O . MET A 1 424 ? -1.875 0.800 -5.510 1.00 95.31 424 MET A O 1
ATOM 3014 N N . GLN A 1 425 ? -1.514 1.816 -3.516 1.00 86.25 425 GLN A N 1
ATOM 3015 C CA . GLN A 1 425 ? -0.538 2.832 -3.973 1.00 86.25 425 GLN A CA 1
ATOM 3016 C C . GLN A 1 425 ? 0.920 2.495 -3.623 1.00 86.25 425 GLN A C 1
ATOM 3018 O O . GLN A 1 425 ? 1.840 3.070 -4.208 1.00 86.25 425 GLN A O 1
ATOM 3023 N N . ASP A 1 426 ? 1.122 1.546 -2.706 1.00 81.31 426 ASP A N 1
ATOM 3024 C CA . ASP A 1 426 ? 2.421 1.184 -2.137 1.00 81.31 426 ASP A CA 1
ATOM 3025 C C . ASP A 1 426 ? 2.770 -0.288 -2.424 1.00 81.31 426 ASP A C 1
ATOM 3027 O O . ASP A 1 426 ? 1.934 -1.097 -2.841 1.00 81.31 426 ASP A O 1
ATOM 3031 N N . GLY A 1 427 ? 4.020 -0.669 -2.161 1.00 77.94 427 GLY A N 1
ATOM 3032 C CA . GLY A 1 427 ? 4.486 -2.052 -2.270 1.00 77.94 427 GLY A CA 1
ATOM 3033 C C . GLY A 1 427 ? 4.006 -2.939 -1.118 1.00 77.94 427 GLY A C 1
ATOM 3034 O O . GLY A 1 427 ? 4.607 -2.955 -0.046 1.00 77.94 427 GLY A O 1
ATOM 3035 N N . VAL A 1 428 ? 2.950 -3.722 -1.347 1.00 84.69 428 VAL A N 1
ATOM 3036 C CA . VAL A 1 428 ? 2.348 -4.620 -0.342 1.00 84.69 428 VAL A CA 1
ATOM 3037 C C . VAL A 1 428 ? 3.013 -5.998 -0.225 1.00 84.69 428 VAL A C 1
ATOM 3039 O O . VAL A 1 428 ? 3.775 -6.433 -1.084 1.00 84.69 428 VAL A O 1
ATOM 3042 N N . SER A 1 429 ? 2.647 -6.756 0.807 1.00 84.31 429 SER A N 1
ATOM 3043 C CA . SER A 1 429 ? 2.887 -8.201 0.911 1.00 84.31 429 SER A CA 1
ATOM 3044 C C . SER A 1 429 ? 1.692 -8.903 1.559 1.00 84.31 429 SER A C 1
ATOM 3046 O O . SER A 1 429 ? 1.116 -8.382 2.512 1.00 84.31 429 SER A O 1
ATOM 3048 N N . ASN A 1 430 ? 1.328 -10.099 1.086 1.00 84.44 430 ASN A N 1
ATOM 3049 C CA . ASN A 1 430 ? 0.160 -10.862 1.562 1.00 84.44 430 ASN A CA 1
ATOM 3050 C C . ASN A 1 430 ? -1.161 -10.062 1.503 1.00 84.44 430 ASN A C 1
ATOM 3052 O O . ASN A 1 430 ? -1.806 -9.839 2.528 1.00 84.44 430 ASN A O 1
ATOM 3056 N N . LEU A 1 431 ? -1.548 -9.636 0.298 1.00 96.56 431 LEU A N 1
ATOM 3057 C CA . LEU A 1 431 ? -2.814 -8.952 0.020 1.00 96.56 431 LEU A CA 1
ATOM 3058 C C . LEU A 1 431 ? -3.842 -9.938 -0.562 1.00 96.56 431 LEU A C 1
ATOM 3060 O O . LEU A 1 431 ? -3.573 -10.598 -1.568 1.00 96.56 431 LEU A O 1
ATOM 3064 N N . LEU A 1 432 ? -5.035 -10.003 0.039 1.00 97.81 432 LEU A N 1
ATOM 3065 C CA . LEU A 1 432 ? -6.159 -10.822 -0.424 1.00 97.81 432 LEU A CA 1
ATOM 3066 C C . LEU A 1 432 ? -7.443 -9.990 -0.586 1.00 97.81 432 LEU A C 1
ATOM 3068 O O . LEU A 1 432 ? -7.975 -9.459 0.387 1.00 97.81 432 LEU A O 1
ATOM 3072 N N . VAL A 1 433 ? -7.987 -9.951 -1.803 1.00 98.69 433 VAL A N 1
ATOM 3073 C CA . VAL A 1 433 ? -9.305 -9.387 -2.128 1.00 98.69 433 VAL A CA 1
ATOM 3074 C C . VAL A 1 433 ? -10.159 -10.517 -2.709 1.00 98.69 433 VAL A C 1
ATOM 3076 O O . VAL A 1 433 ? -9.975 -10.908 -3.863 1.00 98.69 433 VAL A O 1
ATOM 3079 N N . ALA A 1 434 ? -11.040 -11.105 -1.892 1.00 98.06 434 ALA A N 1
ATOM 3080 C CA . ALA A 1 434 ? -11.712 -12.371 -2.204 1.00 98.06 434 ALA A CA 1
ATOM 3081 C C . ALA A 1 434 ? -13.249 -12.345 -2.083 1.00 98.06 434 ALA A C 1
ATOM 3083 O O . ALA A 1 434 ? -13.801 -12.191 -0.990 1.00 98.06 434 ALA A O 1
ATOM 3084 N N . GLY A 1 435 ? -13.953 -12.609 -3.184 1.00 96.94 435 GLY A N 1
ATOM 3085 C CA . GLY A 1 435 ? -15.407 -12.808 -3.190 1.00 96.94 435 GLY A CA 1
ATOM 3086 C C . GLY A 1 435 ? -16.231 -11.561 -2.864 1.00 96.94 435 GLY A C 1
ATOM 3087 O O . GLY A 1 435 ? -17.334 -11.699 -2.345 1.00 96.94 435 GLY A O 1
ATOM 3088 N N . ASN A 1 436 ? -15.688 -10.361 -3.078 1.00 98.81 436 ASN A N 1
ATOM 3089 C CA . ASN A 1 436 ? -16.340 -9.080 -2.790 1.00 98.81 436 ASN A CA 1
ATOM 3090 C C . ASN A 1 436 ? -17.219 -8.607 -3.949 1.00 98.81 436 ASN A C 1
ATOM 3092 O O . ASN A 1 436 ? -16.993 -8.990 -5.092 1.00 98.81 436 ASN A O 1
ATOM 3096 N N . THR A 1 437 ? -18.148 -7.704 -3.663 1.00 98.75 437 THR A N 1
ATOM 3097 C CA . THR A 1 437 ? -18.740 -6.813 -4.661 1.00 98.75 437 THR A CA 1
ATOM 3098 C C . THR A 1 437 ? -18.086 -5.447 -4.533 1.00 98.75 437 THR A C 1
ATOM 3100 O O . THR A 1 437 ? -18.132 -4.853 -3.457 1.00 98.75 437 THR A O 1
ATOM 3103 N N . ILE A 1 438 ? -17.500 -4.943 -5.613 1.00 98.81 438 ILE A N 1
ATOM 3104 C CA . ILE A 1 438 ? -16.875 -3.624 -5.655 1.00 98.81 438 ILE A CA 1
ATOM 3105 C C . ILE A 1 438 ? -17.385 -2.921 -6.917 1.00 98.81 438 ILE A C 1
ATOM 3107 O O . ILE A 1 438 ? -16.971 -3.226 -8.032 1.00 98.81 438 ILE A O 1
ATOM 3111 N N . GLU A 1 439 ? -18.351 -2.030 -6.722 1.00 97.62 439 GLU A N 1
ATOM 3112 C CA . GLU A 1 439 ? -19.096 -1.325 -7.769 1.00 97.62 439 GLU A CA 1
ATOM 3113 C C . GLU A 1 439 ? -19.274 0.149 -7.355 1.00 97.62 439 GLU A C 1
ATOM 3115 O O . GLU A 1 439 ? -20.374 0.577 -7.010 1.00 97.62 439 GLU A O 1
ATOM 3120 N N . PRO A 1 440 ? -18.178 0.934 -7.303 1.00 96.62 440 PRO A N 1
ATOM 3121 C CA . PRO A 1 440 ? -18.154 2.238 -6.636 1.00 96.62 440 PRO A CA 1
ATOM 3122 C C . PRO A 1 440 ? -19.034 3.313 -7.291 1.00 96.62 440 PRO A C 1
ATOM 3124 O O . PRO A 1 440 ? -19.317 4.317 -6.644 1.00 96.62 440 PRO A O 1
ATOM 3127 N N . GLY A 1 441 ? -19.489 3.103 -8.530 1.00 93.50 441 GLY A N 1
ATOM 3128 C CA . GLY A 1 441 ? -20.296 4.064 -9.282 1.00 93.50 441 GLY A CA 1
ATOM 3129 C C . GLY A 1 441 ? -19.471 5.159 -9.963 1.00 93.50 441 GLY A C 1
ATOM 3130 O O . GLY A 1 441 ? -18.255 5.260 -9.796 1.00 93.50 441 GLY A O 1
ATOM 3131 N N . ASP A 1 442 ? -20.140 5.992 -10.756 1.00 86.06 442 ASP A N 1
ATOM 3132 C CA . ASP A 1 442 ? -19.507 7.125 -11.434 1.00 86.06 442 ASP A CA 1
ATOM 3133 C C . ASP A 1 442 ? -19.488 8.372 -10.525 1.00 86.06 442 ASP A C 1
ATOM 3135 O O . ASP A 1 442 ? -20.502 8.661 -9.884 1.00 86.06 442 ASP A O 1
ATOM 3139 N N . PRO A 1 443 ? -18.403 9.175 -10.497 1.00 87.75 443 PRO A N 1
ATOM 3140 C CA . PRO A 1 443 ? -17.239 9.138 -11.384 1.00 87.75 443 PRO A CA 1
ATOM 3141 C C . PRO A 1 443 ? -15.978 8.541 -10.716 1.00 87.75 443 PRO A C 1
ATOM 3143 O O . PRO A 1 443 ? -14.914 9.159 -10.770 1.00 87.75 443 PRO A O 1
ATOM 3146 N N . ALA A 1 444 ? -16.069 7.377 -10.060 1.00 92.00 444 ALA A N 1
ATOM 3147 C CA . ALA A 1 444 ? -14.878 6.697 -9.536 1.00 92.00 444 ALA A CA 1
ATOM 3148 C C . ALA A 1 444 ? -13.919 6.270 -10.669 1.00 92.00 444 ALA A C 1
ATOM 3150 O O . ALA A 1 444 ? -14.322 6.089 -11.818 1.00 92.00 444 ALA A O 1
ATOM 3151 N N . ASN A 1 445 ? -12.636 6.095 -10.354 1.00 94.31 445 ASN A N 1
ATOM 3152 C CA . ASN A 1 445 ? -11.599 5.730 -11.319 1.00 94.31 445 ASN A CA 1
ATOM 3153 C C . ASN A 1 445 ? -11.596 4.223 -11.645 1.00 94.31 445 ASN A C 1
ATOM 3155 O O . ASN A 1 445 ? -11.474 3.857 -12.816 1.00 94.31 445 ASN A O 1
ATOM 3159 N N . SER A 1 446 ? -11.782 3.348 -10.652 1.00 96.81 446 SER A N 1
ATOM 3160 C CA . SER A 1 446 ? -11.890 1.891 -10.824 1.00 96.81 446 SER A CA 1
ATOM 3161 C C . SER A 1 446 ? -12.566 1.202 -9.639 1.00 96.81 446 SER A C 1
ATOM 3163 O O . SER A 1 446 ? -12.668 1.770 -8.550 1.00 96.81 446 SER A O 1
ATOM 3165 N N . ALA A 1 447 ? -12.977 -0.057 -9.816 1.00 98.44 447 ALA A N 1
ATOM 3166 C CA . ALA A 1 447 ? -13.312 -0.915 -8.683 1.00 98.44 447 ALA A CA 1
ATOM 3167 C C . ALA A 1 447 ? -12.046 -1.313 -7.905 1.00 98.44 447 ALA A C 1
ATOM 3169 O O . ALA A 1 447 ? -12.026 -1.203 -6.684 1.00 98.44 447 ALA A O 1
ATOM 3170 N N . ILE A 1 448 ? -10.977 -1.736 -8.586 1.00 98.69 448 ILE A N 1
ATOM 3171 C CA . ILE A 1 448 ? -9.683 -2.044 -7.966 1.00 98.69 448 ILE A CA 1
ATOM 3172 C C . ILE A 1 448 ? -8.545 -1.402 -8.766 1.00 98.69 448 ILE A C 1
ATOM 3174 O O . ILE A 1 448 ? -8.353 -1.707 -9.946 1.00 98.69 448 ILE A O 1
ATOM 3178 N N . PHE A 1 449 ? -7.718 -0.607 -8.088 1.00 97.94 449 PHE A N 1
ATOM 3179 C CA . PHE A 1 449 ? -6.505 -0.019 -8.649 1.00 97.94 449 PHE A CA 1
ATOM 3180 C C . PHE A 1 449 ? -5.268 -0.609 -7.974 1.00 97.94 449 PHE A C 1
ATOM 3182 O O . PHE A 1 449 ? -5.034 -0.380 -6.788 1.00 97.94 449 PHE A O 1
ATOM 3189 N N . LEU A 1 450 ? -4.472 -1.376 -8.722 1.00 96.12 450 LEU A N 1
ATOM 3190 C CA . LEU A 1 450 ? -3.192 -1.914 -8.262 1.00 96.12 450 LEU A CA 1
ATOM 3191 C C . LEU A 1 450 ? -2.047 -1.281 -9.055 1.00 96.12 450 LEU A C 1
ATOM 3193 O O . LEU A 1 450 ? -1.695 -1.777 -10.126 1.00 96.12 450 LEU A O 1
ATOM 3197 N N . ALA A 1 451 ? -1.448 -0.218 -8.523 1.00 93.12 451 ALA A N 1
ATOM 3198 C CA . ALA A 1 451 ? -0.183 0.309 -9.024 1.00 93.12 451 ALA A CA 1
ATOM 3199 C C . ALA A 1 451 ? 0.620 0.889 -7.851 1.00 93.12 451 ALA A C 1
ATOM 3201 O O . ALA A 1 451 ? 0.131 1.809 -7.199 1.00 93.12 451 ALA A O 1
ATOM 3202 N N . PRO A 1 452 ? 1.837 0.395 -7.557 1.00 86.44 452 PRO A N 1
ATOM 3203 C CA . PRO A 1 452 ? 2.645 0.901 -6.449 1.00 86.44 452 PRO A CA 1
ATOM 3204 C C . PRO A 1 452 ? 3.268 2.275 -6.783 1.00 86.44 452 PRO A C 1
ATOM 3206 O O . PRO A 1 452 ? 4.482 2.426 -6.763 1.00 86.44 452 PRO A O 1
ATOM 3209 N N . ASP A 1 453 ? 2.460 3.268 -7.171 1.00 82.00 453 ASP A N 1
ATOM 3210 C CA . ASP A 1 453 ? 2.877 4.583 -7.680 1.00 82.00 453 ASP A CA 1
ATOM 3211 C C . ASP A 1 453 ? 3.740 5.395 -6.704 1.00 82.00 453 ASP A C 1
ATOM 3213 O O . ASP A 1 453 ? 4.571 6.194 -7.142 1.00 82.00 453 ASP A O 1
ATOM 3217 N N . LEU A 1 454 ? 3.580 5.187 -5.396 1.00 72.31 454 LEU A N 1
ATOM 3218 C CA . LEU A 1 454 ? 4.369 5.860 -4.360 1.00 72.31 454 LEU A CA 1
ATOM 3219 C C . LEU A 1 454 ? 5.582 5.019 -3.917 1.00 72.31 454 LEU A C 1
ATOM 3221 O O . LEU A 1 454 ? 6.596 5.575 -3.485 1.00 72.31 454 LEU A O 1
ATOM 3225 N N . GLY A 1 455 ? 5.530 3.704 -4.143 1.00 67.38 455 GLY A N 1
ATOM 3226 C CA . GLY A 1 455 ? 6.564 2.733 -3.787 1.00 67.38 455 GLY A CA 1
ATOM 3227 C C . GLY A 1 455 ? 6.346 2.090 -2.406 1.00 67.38 455 GLY A C 1
ATOM 3228 O O . GLY A 1 455 ? 5.421 2.454 -1.690 1.00 67.38 455 GLY A O 1
ATOM 3229 N N . PRO A 1 456 ? 7.171 1.109 -1.990 1.00 74.44 456 PRO A N 1
ATOM 3230 C CA . PRO A 1 456 ? 8.194 0.415 -2.775 1.00 74.44 456 PRO A CA 1
ATOM 3231 C C . PRO A 1 456 ? 7.566 -0.515 -3.835 1.00 74.44 456 PRO A C 1
ATOM 3233 O O . PRO A 1 456 ? 6.374 -0.467 -4.102 1.00 74.44 456 PRO A O 1
ATOM 3236 N N . SER A 1 457 ? 8.361 -1.382 -4.465 1.00 74.88 457 SER A N 1
ATOM 3237 C CA . SER A 1 457 ? 7.812 -2.479 -5.286 1.00 74.88 457 SER A CA 1
ATOM 3238 C C . SER A 1 457 ? 7.180 -3.571 -4.409 1.00 74.88 457 SER A C 1
ATOM 3240 O O . SER A 1 457 ? 7.546 -3.706 -3.243 1.00 74.88 457 SER A O 1
ATOM 3242 N N . THR A 1 458 ? 6.281 -4.387 -4.967 1.00 78.00 458 THR A N 1
ATOM 3243 C CA . THR A 1 458 ? 5.709 -5.561 -4.282 1.00 78.00 458 THR A CA 1
ATOM 3244 C C . THR A 1 458 ? 6.170 -6.880 -4.899 1.00 78.00 458 THR A C 1
ATOM 3246 O O . THR A 1 458 ? 6.034 -7.107 -6.101 1.00 78.00 458 THR A O 1
ATOM 3249 N N . ASP A 1 459 ? 6.655 -7.781 -4.039 1.00 71.25 459 ASP A N 1
ATOM 3250 C CA . ASP A 1 459 ? 6.912 -9.197 -4.346 1.00 71.25 459 ASP A CA 1
ATOM 3251 C C . ASP A 1 459 ? 5.733 -10.115 -3.927 1.00 71.25 459 ASP A C 1
ATOM 3253 O O . ASP A 1 459 ? 5.821 -11.348 -3.963 1.00 71.25 459 ASP A O 1
ATOM 3257 N N . GLY A 1 460 ? 4.604 -9.506 -3.543 1.00 79.31 460 GLY A N 1
ATOM 3258 C CA . GLY A 1 460 ? 3.335 -10.153 -3.226 1.00 79.31 460 GLY A CA 1
ATOM 3259 C C . GLY A 1 460 ? 3.350 -11.058 -1.978 1.00 79.31 460 GLY A C 1
ATOM 3260 O O . GLY A 1 460 ? 4.031 -10.761 -0.994 1.00 79.31 460 GLY A O 1
ATOM 3261 N N . PRO A 1 461 ? 2.548 -12.141 -1.956 1.00 90.69 461 PRO A N 1
ATOM 3262 C CA . PRO A 1 461 ? 1.515 -12.457 -2.941 1.00 90.69 461 PRO A CA 1
ATOM 3263 C C . PRO A 1 461 ? 0.392 -11.409 -2.941 1.00 90.69 461 PRO A C 1
ATOM 3265 O O . PRO A 1 461 ? 0.018 -10.892 -1.885 1.00 90.69 461 PRO A O 1
ATOM 3268 N N . VAL A 1 462 ? -0.158 -11.134 -4.125 1.00 95.81 462 VAL A N 1
ATOM 3269 C CA . VAL A 1 462 ? -1.373 -10.330 -4.328 1.00 95.81 462 VAL A CA 1
ATOM 3270 C C . VAL A 1 462 ? -2.430 -11.227 -4.964 1.00 95.81 462 VAL A C 1
ATOM 3272 O O . VAL A 1 462 ? -2.203 -11.785 -6.033 1.00 95.81 462 VAL A O 1
ATOM 3275 N N . THR A 1 463 ? -3.578 -11.410 -4.315 1.00 97.31 463 THR A N 1
ATOM 3276 C CA . THR A 1 463 ? -4.631 -12.326 -4.786 1.00 97.31 463 THR A CA 1
ATOM 3277 C C . THR A 1 463 ? -5.971 -11.610 -4.901 1.00 97.31 463 THR A C 1
ATOM 3279 O O . THR A 1 463 ? -6.565 -11.241 -3.891 1.00 97.31 463 THR A O 1
ATOM 3282 N N . ILE A 1 464 ? -6.462 -11.454 -6.131 1.00 98.50 464 ILE A N 1
ATOM 3283 C CA . ILE A 1 464 ? -7.762 -10.866 -6.472 1.00 98.50 464 ILE A CA 1
ATOM 3284 C C . ILE A 1 464 ? -8.640 -11.990 -7.033 1.00 98.50 464 ILE A C 1
ATOM 3286 O O . ILE A 1 464 ? -8.486 -12.376 -8.192 1.00 98.50 464 ILE A O 1
ATOM 3290 N N . THR A 1 465 ? -9.513 -12.582 -6.215 1.00 98.44 465 THR A N 1
ATOM 3291 C CA . THR A 1 465 ? -10.212 -13.828 -6.585 1.00 98.44 465 THR A CA 1
ATOM 3292 C C . THR A 1 465 ? -11.725 -13.809 -6.347 1.00 98.44 465 THR A C 1
ATOM 3294 O O . THR A 1 465 ? -12.194 -13.394 -5.288 1.00 98.44 465 THR A O 1
ATOM 3297 N N . GLY A 1 466 ? -12.510 -14.270 -7.325 1.00 96.44 466 GLY A N 1
ATOM 3298 C CA . GLY A 1 466 ? -13.957 -14.482 -7.195 1.00 96.44 466 GLY A CA 1
ATOM 3299 C C . GLY A 1 466 ? -14.810 -13.225 -6.971 1.00 96.44 466 GLY A C 1
ATOM 3300 O O . GLY A 1 466 ? -15.947 -13.350 -6.525 1.00 96.44 466 GLY A O 1
ATOM 3301 N N . ASN A 1 467 ? -14.280 -12.021 -7.206 1.00 98.75 467 ASN A N 1
ATOM 3302 C CA . ASN A 1 467 ? -14.992 -10.764 -6.955 1.00 98.75 467 ASN A CA 1
ATOM 3303 C C . ASN A 1 467 ? -15.952 -10.405 -8.104 1.00 98.75 467 ASN A C 1
ATOM 3305 O O . ASN A 1 467 ? -15.715 -10.765 -9.255 1.00 98.75 467 ASN A O 1
ATOM 3309 N N . TRP A 1 468 ? -16.990 -9.627 -7.800 1.00 98.50 468 TRP A N 1
ATOM 3310 C CA . TRP A 1 468 ? -17.804 -8.887 -8.763 1.00 98.50 468 TRP A CA 1
ATOM 3311 C C . TRP A 1 468 ? -17.277 -7.448 -8.839 1.00 98.50 468 TRP A C 1
ATOM 3313 O O . TRP A 1 468 ? -17.331 -6.741 -7.833 1.00 98.50 468 TRP A O 1
ATOM 3323 N N . LEU A 1 469 ? -16.755 -7.037 -9.996 1.00 98.69 469 LEU A N 1
ATOM 3324 C CA . LEU A 1 469 ? -16.087 -5.744 -10.213 1.00 98.69 469 LEU A CA 1
ATOM 3325 C C . LEU A 1 469 ? -16.788 -4.969 -11.337 1.00 98.69 469 LEU A C 1
ATOM 3327 O O . LEU A 1 469 ? -16.953 -5.521 -12.422 1.00 98.69 469 LEU A O 1
ATOM 3331 N N . ASP A 1 470 ? -17.185 -3.715 -11.117 1.00 97.19 470 ASP A N 1
ATOM 3332 C CA . ASP A 1 470 ? -17.879 -2.893 -12.129 1.00 97.19 470 ASP A CA 1
ATOM 3333 C C . ASP A 1 470 ? -17.557 -1.391 -11.985 1.00 97.19 470 ASP A C 1
ATOM 3335 O O . ASP A 1 470 ? -16.976 -0.983 -10.981 1.00 97.19 470 ASP A O 1
ATOM 3339 N N . TYR A 1 471 ? -17.975 -0.571 -12.956 1.00 96.00 471 TYR A N 1
ATOM 3340 C CA . TYR A 1 471 ? -17.705 0.877 -13.062 1.00 96.00 471 TYR A CA 1
ATOM 3341 C C . TYR A 1 471 ? -16.220 1.244 -13.268 1.00 96.00 471 TYR A C 1
ATOM 3343 O O . TYR A 1 471 ? -15.361 0.382 -13.480 1.00 96.00 471 TYR A O 1
ATOM 3351 N N . GLY A 1 472 ? -15.929 2.548 -13.288 1.00 91.38 472 GLY A N 1
ATOM 3352 C CA . GLY A 1 472 ? -14.595 3.113 -13.488 1.00 91.38 472 GLY A CA 1
ATOM 3353 C C . GLY A 1 472 ? -14.166 3.250 -14.949 1.00 91.38 472 GLY A C 1
ATOM 3354 O O . GLY A 1 472 ? -14.872 2.855 -15.873 1.00 91.38 472 GLY A O 1
ATOM 3355 N N . GLY A 1 473 ? -12.968 3.786 -15.183 1.00 92.19 473 GLY A N 1
ATOM 3356 C CA . GLY A 1 473 ? -12.345 3.773 -16.509 1.00 92.19 473 GLY A CA 1
ATOM 3357 C C . GLY A 1 473 ? -12.077 2.338 -16.971 1.00 92.19 473 GLY A C 1
ATOM 3358 O O . GLY A 1 473 ? -12.477 1.947 -18.062 1.00 92.19 473 GLY A O 1
ATOM 3359 N N . TYR A 1 474 ? -11.473 1.539 -16.095 1.00 96.00 474 TYR A N 1
ATOM 3360 C CA . TYR A 1 474 ? -11.484 0.077 -16.145 1.00 96.00 474 TYR A CA 1
ATOM 3361 C C . TYR A 1 474 ? -11.875 -0.416 -14.748 1.00 96.00 474 TYR A C 1
ATOM 3363 O O . TYR A 1 474 ? -11.474 0.212 -13.767 1.00 96.00 474 TYR A O 1
ATOM 3371 N N . ALA A 1 475 ? -12.600 -1.531 -14.616 1.00 97.88 475 ALA A N 1
ATOM 3372 C CA . ALA A 1 475 ? -12.935 -2.042 -13.282 1.00 97.88 475 ALA A CA 1
ATOM 3373 C C . ALA A 1 475 ? -11.681 -2.507 -12.519 1.00 97.88 475 ALA A C 1
ATOM 3375 O O . ALA A 1 475 ? -11.611 -2.338 -11.305 1.00 97.88 475 ALA A O 1
ATOM 3376 N N . LEU A 1 476 ? -10.678 -3.057 -13.214 1.00 98.44 476 LEU A N 1
ATOM 3377 C CA . LEU A 1 476 ? -9.400 -3.469 -12.621 1.00 98.44 476 LEU A CA 1
ATOM 3378 C C . LEU A 1 476 ? -8.200 -2.863 -13.358 1.00 98.44 476 LEU A C 1
ATOM 3380 O O . LEU A 1 476 ? -7.957 -3.181 -14.522 1.00 98.44 476 LEU A O 1
ATOM 3384 N N . PHE A 1 477 ? -7.380 -2.085 -12.655 1.00 97.69 477 PHE A N 1
ATOM 3385 C CA . PHE A 1 477 ? -6.019 -1.764 -13.087 1.00 97.69 477 PHE A CA 1
ATOM 3386 C C . PHE A 1 477 ? -5.008 -2.667 -12.372 1.00 97.69 477 PHE A C 1
ATOM 3388 O O . PHE A 1 477 ? -5.089 -2.855 -11.159 1.00 97.69 477 PHE A O 1
ATOM 3395 N N . CYS A 1 478 ? -4.025 -3.193 -13.107 1.00 96.12 478 CYS A N 1
ATOM 3396 C CA . CYS A 1 478 ? -2.839 -3.827 -12.528 1.00 96.12 478 CYS A CA 1
ATOM 3397 C C . CYS A 1 478 ? -1.594 -3.415 -13.327 1.00 96.12 478 CYS A C 1
ATOM 3399 O O . CYS A 1 478 ? -1.366 -3.891 -14.443 1.00 96.12 478 CYS A O 1
ATOM 3401 N N . LEU A 1 479 ? -0.847 -2.457 -12.780 1.00 93.88 479 LEU A N 1
ATOM 3402 C CA . LEU A 1 479 ? 0.195 -1.692 -13.459 1.00 93.88 479 LEU A CA 1
ATOM 3403 C C . LEU A 1 479 ? 1.467 -1.637 -12.605 1.00 93.88 479 LEU A C 1
ATOM 3405 O O . LEU A 1 479 ? 1.405 -1.703 -11.378 1.00 93.88 479 LEU A O 1
ATOM 3409 N N . ASP A 1 480 ? 2.612 -1.421 -13.249 1.00 85.12 480 ASP A N 1
ATOM 3410 C CA . ASP A 1 480 ? 3.813 -0.975 -12.546 1.00 85.12 480 ASP A CA 1
ATOM 3411 C C . ASP A 1 480 ? 3.701 0.537 -12.276 1.00 85.12 480 ASP A C 1
ATOM 3413 O O . ASP A 1 480 ? 3.409 1.330 -13.178 1.00 85.12 480 ASP A O 1
ATOM 3417 N N . GLY A 1 481 ? 3.928 0.930 -11.026 1.00 80.12 481 GLY A N 1
ATOM 3418 C CA . GLY A 1 481 ? 3.781 2.292 -10.529 1.00 80.12 481 GLY A CA 1
ATOM 3419 C C . GLY A 1 481 ? 4.874 3.250 -11.006 1.00 80.12 481 GLY A C 1
ATOM 3420 O O . GLY A 1 481 ? 5.993 2.856 -11.357 1.00 80.12 481 GLY A O 1
ATOM 3421 N N . ALA A 1 482 ? 4.539 4.540 -11.016 1.00 78.19 482 ALA A N 1
ATOM 3422 C CA . ALA A 1 482 ? 5.393 5.662 -11.392 1.00 78.19 482 ALA A CA 1
ATOM 3423 C C . ALA A 1 482 ? 6.116 5.439 -12.736 1.00 78.19 482 ALA A C 1
ATOM 3425 O O . ALA A 1 482 ? 7.322 5.654 -12.865 1.00 78.19 482 ALA A O 1
ATOM 3426 N N . ASN A 1 483 ? 5.352 5.025 -13.755 1.00 78.19 483 ASN A N 1
ATOM 3427 C CA . ASN A 1 483 ? 5.822 4.720 -15.114 1.00 78.19 483 ASN A CA 1
ATOM 3428 C C . ASN A 1 483 ? 6.850 3.569 -15.179 1.00 78.19 483 ASN A C 1
ATOM 3430 O O . ASN A 1 483 ? 7.794 3.626 -15.967 1.00 78.19 483 ASN A O 1
ATOM 3434 N N . GLY A 1 484 ? 6.680 2.530 -14.355 1.00 73.75 484 GLY A N 1
ATOM 3435 C CA . GLY A 1 484 ? 7.594 1.383 -14.304 1.00 73.75 484 GLY A CA 1
ATOM 3436 C C . GLY A 1 484 ? 8.765 1.533 -13.327 1.00 73.75 484 GLY A C 1
ATOM 3437 O O . GLY A 1 484 ? 9.652 0.681 -13.314 1.00 73.75 484 GLY A O 1
ATOM 3438 N N . ARG A 1 485 ? 8.792 2.593 -12.503 1.00 71.12 485 ARG A N 1
ATOM 3439 C CA . ARG A 1 485 ? 9.793 2.769 -11.432 1.00 71.12 485 ARG A CA 1
ATOM 3440 C C . ARG A 1 485 ? 9.607 1.741 -10.313 1.00 71.12 485 ARG A C 1
ATOM 3442 O O . ARG A 1 485 ? 10.590 1.264 -9.749 1.00 71.12 485 ARG A O 1
ATOM 3449 N N . TYR A 1 486 ? 8.358 1.424 -9.990 1.00 77.62 486 TYR A N 1
ATOM 3450 C CA . TYR A 1 486 ? 7.985 0.497 -8.930 1.00 77.62 486 TYR A CA 1
ATOM 3451 C C . TYR A 1 486 ? 7.157 -0.631 -9.526 1.00 77.62 486 TYR A C 1
ATOM 3453 O O . TYR A 1 486 ? 6.216 -0.371 -10.265 1.00 77.62 486 TYR A O 1
ATOM 3461 N N . VAL A 1 487 ? 7.494 -1.880 -9.223 1.00 78.50 487 VAL A N 1
ATOM 3462 C CA . VAL A 1 487 ? 6.898 -3.029 -9.914 1.00 78.50 487 VAL A CA 1
ATOM 3463 C C . VAL A 1 487 ? 5.983 -3.852 -9.024 1.00 78.50 487 VAL A C 1
ATOM 3465 O O . VAL A 1 487 ? 6.184 -3.928 -7.809 1.00 78.50 487 VAL A O 1
ATOM 3468 N N . VAL A 1 488 ? 4.994 -4.496 -9.637 1.00 79.75 488 VAL A N 1
ATOM 3469 C CA . VAL A 1 488 ? 4.058 -5.401 -8.961 1.00 79.75 488 VAL A CA 1
ATOM 3470 C C . VAL A 1 488 ? 4.283 -6.843 -9.435 1.00 79.75 488 VAL A C 1
ATOM 3472 O O . VAL A 1 488 ? 4.374 -7.122 -10.631 1.00 79.75 488 VAL A O 1
ATOM 3475 N N . ARG A 1 489 ? 4.437 -7.787 -8.497 1.00 83.75 489 ARG A N 1
ATOM 3476 C CA . ARG A 1 489 ? 4.771 -9.194 -8.787 1.00 83.75 489 ARG A CA 1
ATOM 3477 C C . ARG A 1 489 ? 3.975 -10.174 -7.934 1.00 83.75 489 ARG A C 1
ATOM 3479 O O . ARG A 1 489 ? 3.385 -9.807 -6.922 1.00 83.75 489 ARG A O 1
ATOM 3486 N N . ASN A 1 490 ? 4.029 -11.453 -8.327 1.00 89.75 490 ASN A N 1
ATOM 3487 C CA . ASN A 1 490 ? 3.407 -12.568 -7.601 1.00 89.75 490 ASN A CA 1
ATOM 3488 C C . ASN A 1 490 ? 1.889 -12.355 -7.428 1.00 89.75 490 ASN A C 1
ATOM 3490 O O . ASN A 1 490 ? 1.326 -12.451 -6.335 1.00 89.75 490 ASN A O 1
ATOM 3494 N N . ILE A 1 491 ? 1.248 -11.998 -8.544 1.00 95.31 491 ILE A N 1
ATOM 3495 C CA . ILE A 1 491 ? -0.158 -11.608 -8.620 1.00 95.31 491 ILE A CA 1
ATOM 3496 C C . ILE A 1 491 ? -0.978 -12.769 -9.190 1.00 95.31 491 ILE A C 1
ATOM 3498 O O . ILE A 1 491 ? -0.628 -13.338 -10.228 1.00 95.31 491 ILE A O 1
ATOM 3502 N N . THR A 1 492 ? -2.101 -13.084 -8.550 1.00 97.44 492 THR A N 1
ATOM 3503 C CA . THR A 1 492 ? -3.131 -13.992 -9.068 1.00 97.44 492 THR A CA 1
ATOM 3504 C C . THR A 1 492 ? -4.457 -13.249 -9.168 1.00 97.44 492 THR A C 1
ATOM 3506 O O . THR A 1 492 ? -4.947 -12.718 -8.174 1.00 97.44 492 THR A O 1
ATOM 3509 N N . ILE A 1 493 ? -5.036 -13.214 -10.367 1.00 98.38 493 ILE A N 1
ATOM 3510 C CA . ILE A 1 493 ? -6.331 -12.601 -10.672 1.00 98.38 493 ILE A CA 1
ATOM 3511 C C . ILE A 1 493 ? -7.212 -13.717 -11.234 1.00 98.38 493 ILE A C 1
ATOM 3513 O O . ILE A 1 493 ? -7.058 -14.089 -12.399 1.00 98.38 493 ILE A O 1
ATOM 3517 N N . SER A 1 494 ? -8.089 -14.301 -10.414 1.00 97.75 494 SER A N 1
ATOM 3518 C CA . SER A 1 494 ? -8.848 -15.498 -10.804 1.00 97.75 494 SER A CA 1
ATOM 3519 C C . SER A 1 494 ? -10.350 -15.412 -10.562 1.00 97.75 494 SER A C 1
ATOM 3521 O O . SER A 1 494 ? -10.800 -14.824 -9.585 1.00 97.75 494 SER A O 1
ATOM 3523 N N . ASP A 1 495 ? -11.135 -16.050 -11.430 1.00 97.12 495 ASP A N 1
ATOM 3524 C CA . ASP A 1 495 ? -12.563 -16.329 -11.207 1.00 97.12 495 ASP A CA 1
ATOM 3525 C C . ASP A 1 495 ? -13.450 -15.084 -10.960 1.00 97.12 495 ASP A C 1
ATOM 3527 O O . ASP A 1 495 ? -14.595 -15.205 -10.523 1.00 97.12 495 ASP A O 1
ATOM 3531 N N . ASN A 1 496 ? -12.942 -13.876 -11.234 1.00 98.44 496 ASN A N 1
ATOM 3532 C CA . ASN A 1 496 ? -13.669 -12.624 -11.039 1.00 98.44 496 ASN A CA 1
ATOM 3533 C C . ASN A 1 496 ? -14.700 -12.428 -12.158 1.00 98.44 496 ASN A C 1
ATOM 3535 O O . ASN A 1 496 ? -14.436 -12.733 -13.325 1.00 98.44 496 ASN A O 1
ATOM 3539 N N . ARG A 1 497 ? -15.858 -11.862 -11.812 1.00 98.19 497 ARG A N 1
ATOM 3540 C CA . ARG A 1 497 ? -16.865 -11.396 -12.763 1.00 98.19 497 ARG A CA 1
ATOM 3541 C C . ARG A 1 497 ? -16.766 -9.888 -12.926 1.00 98.19 497 ARG A C 1
ATOM 3543 O O . ARG A 1 497 ? -17.010 -9.141 -11.984 1.00 98.19 497 ARG A O 1
ATOM 3550 N N . PHE A 1 498 ? -16.492 -9.464 -14.144 1.00 98.38 498 PHE A N 1
ATOM 3551 C CA . PHE A 1 498 ? -16.512 -8.069 -14.544 1.00 98.38 498 PHE A CA 1
ATOM 3552 C C . PHE A 1 498 ? -17.927 -7.663 -14.965 1.00 98.38 498 PHE A C 1
ATOM 3554 O O . PHE A 1 498 ? -18.679 -8.478 -15.504 1.00 98.38 498 PHE A O 1
ATOM 3561 N N . GLY A 1 499 ? -18.315 -6.430 -14.663 1.00 96.31 499 GLY A N 1
ATOM 3562 C CA . GLY A 1 499 ? -19.570 -5.835 -15.096 1.00 96.31 499 GLY A CA 1
ATOM 3563 C C . GLY A 1 499 ? -19.477 -5.227 -16.495 1.00 96.31 499 GLY A C 1
ATOM 3564 O O . GLY A 1 499 ? -18.663 -5.650 -17.314 1.00 96.31 499 GLY A O 1
ATOM 3565 N N . ALA A 1 500 ? -20.367 -4.282 -16.790 1.00 95.62 500 ALA A N 1
ATOM 3566 C CA . ALA A 1 500 ? -20.505 -3.682 -18.122 1.00 95.62 500 ALA A CA 1
ATOM 3567 C C . ALA A 1 500 ? -20.544 -2.144 -18.102 1.00 95.62 500 ALA A C 1
ATOM 3569 O O . ALA A 1 500 ? -20.799 -1.535 -19.139 1.00 95.62 500 ALA A O 1
ATOM 3570 N N . ASN A 1 501 ? -20.317 -1.522 -16.942 1.00 96.31 501 ASN A N 1
ATOM 3571 C CA . ASN A 1 501 ? -20.405 -0.074 -16.759 1.00 96.31 501 ASN A CA 1
ATOM 3572 C C . ASN A 1 501 ? -19.028 0.621 -16.787 1.00 96.31 501 ASN A C 1
ATOM 3574 O O . ASN A 1 501 ? -18.961 1.841 -16.678 1.00 96.31 501 ASN A O 1
ATOM 3578 N N . SER A 1 502 ? -17.927 -0.122 -16.957 1.00 93.56 502 SER A N 1
ATOM 3579 C CA . SER A 1 502 ? -16.583 0.455 -17.099 1.00 93.56 502 SER A CA 1
ATOM 3580 C C . SER A 1 502 ? -16.363 1.106 -18.475 1.00 93.56 502 SER A C 1
ATOM 3582 O O . SER A 1 502 ? -16.650 0.506 -19.510 1.00 93.56 502 SER A O 1
ATOM 3584 N N . GLY A 1 503 ? -15.813 2.322 -18.502 1.00 92.62 503 GLY A N 1
ATOM 3585 C CA . GLY A 1 503 ? -15.791 3.190 -19.689 1.00 92.62 503 GLY A CA 1
ATOM 3586 C C . GLY A 1 503 ? -14.844 2.787 -20.831 1.00 92.62 503 GLY A C 1
ATOM 3587 O O . GLY A 1 503 ? -15.082 3.174 -21.976 1.00 92.62 503 GLY A O 1
ATOM 3588 N N . TYR A 1 504 ? -13.782 2.026 -20.550 1.00 92.50 504 TYR A N 1
ATOM 3589 C CA . TYR A 1 504 ? -12.771 1.606 -21.535 1.00 92.50 504 TYR A CA 1
ATOM 3590 C C . TYR A 1 504 ? -12.639 0.081 -21.689 1.00 92.50 504 TYR A C 1
ATOM 3592 O O . TYR A 1 504 ? -11.978 -0.375 -22.622 1.00 92.50 504 TYR A O 1
ATOM 3600 N N . GLY A 1 505 ? -13.256 -0.700 -20.798 1.00 92.25 505 GLY A N 1
ATOM 3601 C CA . GLY A 1 505 ? -13.201 -2.163 -20.780 1.00 92.25 505 GLY A CA 1
ATOM 3602 C C . GLY A 1 505 ? -13.105 -2.736 -19.365 1.00 92.25 505 GLY A C 1
ATOM 3603 O O . GLY A 1 505 ? -13.030 -2.006 -18.379 1.00 92.25 505 GLY A O 1
ATOM 3604 N N . GLU A 1 506 ? -13.087 -4.060 -19.265 1.00 96.38 506 GLU A N 1
ATOM 3605 C CA . GLU A 1 506 ? -13.107 -4.796 -18.000 1.00 96.38 506 GLU A CA 1
ATOM 3606 C C . GLU A 1 506 ? -11.846 -4.548 -17.151 1.00 96.38 506 GLU A C 1
ATOM 3608 O O . GLU A 1 506 ? -11.933 -4.305 -15.945 1.00 96.38 506 GLU A O 1
ATOM 3613 N N . PHE A 1 507 ? -10.660 -4.578 -17.766 1.00 98.00 507 PHE A N 1
ATOM 3614 C CA . PHE A 1 507 ? -9.384 -4.428 -17.064 1.00 98.00 507 PHE A CA 1
ATOM 3615 C C . PHE A 1 507 ? -8.283 -3.804 -17.932 1.00 98.00 507 PHE A C 1
ATOM 3617 O O . PHE A 1 507 ? -8.271 -3.940 -19.154 1.00 98.00 507 PHE A O 1
ATOM 3624 N N . ARG A 1 508 ? -7.295 -3.189 -17.275 1.00 96.81 508 ARG A N 1
ATOM 3625 C CA . ARG A 1 508 ? -6.018 -2.779 -17.868 1.00 96.81 508 ARG A CA 1
ATOM 3626 C C . ARG A 1 508 ? -4.873 -3.373 -17.055 1.00 96.81 508 ARG A C 1
ATOM 3628 O O . ARG A 1 508 ? -4.534 -2.877 -15.982 1.00 96.81 508 ARG A O 1
ATOM 3635 N N . ILE A 1 509 ? -4.271 -4.430 -17.589 1.00 96.19 509 ILE A N 1
ATOM 3636 C CA . ILE A 1 509 ? -3.165 -5.162 -16.964 1.00 96.19 509 ILE A CA 1
ATOM 3637 C C . ILE A 1 509 ? -1.934 -5.008 -17.861 1.00 96.19 509 ILE A C 1
ATOM 3639 O O . ILE A 1 509 ? -2.002 -5.312 -19.048 1.00 96.19 509 ILE A O 1
ATOM 3643 N N . THR A 1 510 ? -0.820 -4.512 -17.318 1.00 92.06 510 THR A N 1
ATOM 3644 C CA . THR A 1 510 ? 0.435 -4.299 -18.078 1.00 92.06 510 THR A CA 1
ATOM 3645 C C . THR A 1 510 ? 1.628 -5.056 -17.495 1.00 92.06 510 THR A C 1
ATOM 3647 O O . THR A 1 510 ? 2.771 -4.752 -17.827 1.00 92.06 510 THR A O 1
ATOM 3650 N N . VAL A 1 511 ? 1.366 -6.014 -16.605 1.00 89.81 511 VAL A N 1
ATOM 3651 C CA . VAL A 1 511 ? 2.351 -6.665 -15.728 1.00 89.81 511 VAL A CA 1
ATOM 3652 C C . VAL A 1 511 ? 2.154 -8.188 -15.713 1.00 89.81 511 VAL A C 1
ATOM 3654 O O . VAL A 1 511 ? 1.058 -8.657 -16.032 1.00 89.81 511 VAL A O 1
ATOM 3657 N N . PRO A 1 512 ? 3.170 -8.998 -15.353 1.00 90.50 512 PRO A N 1
ATOM 3658 C CA . PRO A 1 512 ? 3.032 -10.454 -15.319 1.00 90.50 512 PRO A CA 1
ATOM 3659 C C . PRO A 1 512 ? 2.120 -10.926 -14.174 1.00 90.50 512 PRO A C 1
ATOM 3661 O O . PRO A 1 512 ? 2.467 -10.809 -12.998 1.00 90.50 512 PRO A O 1
ATOM 3664 N N . VAL A 1 513 ? 0.975 -11.521 -14.519 1.00 95.69 513 VAL A N 1
ATOM 3665 C CA . VAL A 1 513 ? -0.016 -12.050 -13.565 1.00 95.69 513 VAL A CA 1
ATOM 3666 C C . VAL A 1 513 ? -0.444 -13.475 -13.933 1.00 95.69 513 VAL A C 1
ATOM 3668 O O . VAL A 1 513 ? -0.430 -13.855 -15.103 1.00 95.69 513 VAL A O 1
ATOM 3671 N N . THR A 1 514 ? -0.905 -14.252 -12.952 1.00 96.62 514 THR A N 1
ATOM 3672 C CA . THR A 1 514 ? -1.696 -15.467 -13.215 1.00 96.62 514 THR A CA 1
ATOM 3673 C C . THR A 1 514 ? -3.152 -15.056 -13.438 1.00 96.62 514 THR A C 1
ATOM 3675 O O . THR A 1 514 ? -3.809 -14.643 -12.484 1.00 96.62 514 THR A O 1
ATOM 3678 N N . PHE A 1 515 ? -3.656 -15.146 -14.675 1.00 97.19 515 PHE A N 1
ATOM 3679 C CA . PHE A 1 515 ? -5.025 -14.748 -15.040 1.00 97.19 515 PHE A CA 1
ATOM 3680 C C . PHE A 1 515 ? -5.837 -15.953 -15.534 1.00 97.19 515 PHE A C 1
ATOM 3682 O O . PHE A 1 515 ? -5.550 -16.500 -16.598 1.00 97.19 515 PHE A O 1
ATOM 3689 N N . THR A 1 516 ? -6.839 -16.394 -14.767 1.00 96.94 516 THR A N 1
ATOM 3690 C CA . THR A 1 516 ? -7.578 -17.645 -15.041 1.00 96.94 516 THR A CA 1
ATOM 3691 C C . THR A 1 516 ? -9.030 -17.581 -14.577 1.00 96.94 516 THR A C 1
ATOM 3693 O O . THR A 1 516 ? -9.300 -17.113 -13.479 1.00 96.94 516 THR A O 1
ATOM 3696 N N . GLY A 1 517 ? -9.977 -18.100 -15.361 1.00 95.06 517 GLY A N 1
ATOM 3697 C CA . GLY A 1 517 ? -11.378 -18.258 -14.927 1.00 95.06 517 GLY A CA 1
ATOM 3698 C C . GLY A 1 517 ? -12.202 -16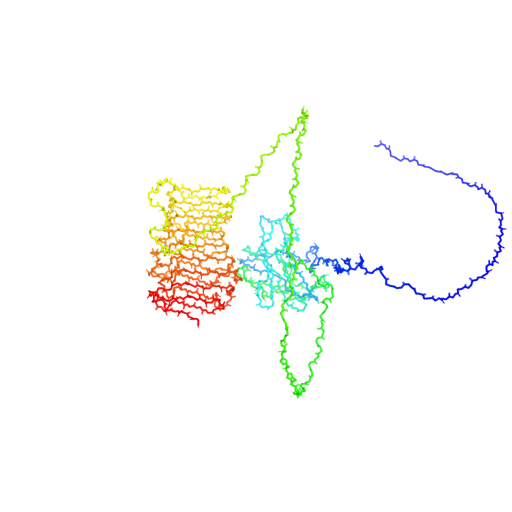.965 -14.834 1.00 95.06 517 GLY A C 1
ATOM 3699 O O . GLY A 1 517 ? -13.406 -17.035 -14.604 1.00 95.06 517 GLY A O 1
ATOM 3700 N N . ASN A 1 518 ? -11.588 -15.796 -15.043 1.00 98.00 518 ASN A N 1
ATOM 3701 C CA . ASN A 1 518 ? -12.289 -14.513 -15.074 1.00 98.00 518 ASN A CA 1
ATOM 3702 C C . ASN A 1 518 ? -13.300 -14.459 -16.234 1.00 98.00 518 ASN A C 1
ATOM 3704 O O . ASN A 1 518 ? -13.036 -14.981 -17.322 1.00 98.00 518 ASN A O 1
ATOM 3708 N N . VAL A 1 519 ? -14.437 -13.801 -16.012 1.00 97.75 519 VAL A N 1
ATOM 3709 C CA . VAL A 1 519 ? -15.531 -13.677 -16.987 1.00 97.75 519 VAL A CA 1
ATOM 3710 C C . VAL A 1 519 ? -16.117 -12.270 -17.022 1.00 97.75 519 VAL A C 1
ATOM 3712 O O . VAL A 1 519 ? -16.070 -11.547 -16.031 1.00 97.75 519 VAL A O 1
ATOM 3715 N N . ASP A 1 520 ? -16.719 -11.899 -18.145 1.00 97.62 520 ASP A N 1
ATOM 3716 C CA . ASP A 1 520 ? -17.441 -10.632 -18.298 1.00 97.62 520 ASP A CA 1
ATOM 3717 C C . ASP A 1 520 ? -18.882 -10.672 -17.741 1.00 97.62 520 ASP A C 1
ATOM 3719 O O . ASP A 1 520 ? -19.341 -11.670 -17.164 1.00 97.62 520 ASP A O 1
ATOM 3723 N N . ALA A 1 521 ? -19.642 -9.597 -17.970 1.00 94.00 521 ALA A N 1
ATOM 3724 C CA . ALA A 1 521 ? -21.031 -9.478 -17.531 1.00 94.00 521 ALA A CA 1
ATOM 3725 C C . ALA A 1 521 ? -21.941 -10.577 -18.112 1.00 94.00 521 ALA A C 1
ATOM 3727 O O . ALA A 1 521 ? -22.829 -11.078 -17.421 1.00 94.00 521 ALA A O 1
ATOM 3728 N N . ALA A 1 522 ? -21.685 -11.014 -19.349 1.00 95.19 522 ALA A N 1
ATOM 3729 C CA . ALA A 1 522 ? -22.405 -12.099 -20.012 1.00 95.19 522 ALA A CA 1
ATOM 3730 C C . ALA A 1 522 ? -21.931 -13.503 -19.575 1.00 95.19 522 ALA A C 1
ATOM 3732 O O . ALA A 1 522 ? -22.564 -14.500 -19.920 1.00 95.19 522 ALA A O 1
ATOM 3733 N N . GLY A 1 523 ? -20.845 -13.608 -18.800 1.00 93.94 523 GLY A N 1
ATOM 3734 C CA . GLY A 1 523 ? -20.227 -14.878 -18.416 1.00 93.94 523 GLY A CA 1
ATOM 3735 C C . GLY A 1 523 ? -19.306 -15.477 -19.484 1.00 93.94 523 GLY A C 1
ATOM 3736 O O . GLY A 1 523 ? -18.993 -16.664 -19.406 1.00 93.94 523 GLY A O 1
ATOM 3737 N N . ARG A 1 524 ? -18.882 -14.690 -20.479 1.00 97.12 524 ARG A N 1
ATOM 3738 C CA . ARG A 1 524 ? -17.884 -15.094 -21.478 1.00 97.12 524 ARG A CA 1
ATOM 3739 C C . ARG A 1 524 ? -16.489 -15.063 -20.829 1.00 97.12 524 ARG A C 1
ATOM 3741 O O . ARG A 1 524 ? -16.209 -14.107 -20.106 1.00 97.12 524 ARG A O 1
ATOM 3748 N N . PRO A 1 525 ? -15.617 -16.065 -21.058 1.00 97.00 525 PRO A N 1
ATOM 3749 C CA . PRO A 1 525 ? -14.252 -16.054 -20.531 1.00 97.00 525 PRO A CA 1
ATOM 3750 C C . PRO A 1 525 ? -13.436 -14.858 -21.026 1.00 97.00 525 PRO A C 1
ATOM 3752 O O . PRO A 1 525 ? -13.503 -14.508 -22.204 1.00 97.00 525 PRO A O 1
ATOM 3755 N N . LEU A 1 526 ? -12.633 -14.290 -20.130 1.00 94.81 526 LEU A N 1
ATOM 3756 C CA . LEU A 1 526 ? -11.672 -13.226 -20.414 1.00 94.81 526 LEU A CA 1
ATOM 3757 C C . LEU A 1 526 ? -10.242 -13.786 -20.479 1.00 94.81 526 LEU A C 1
ATOM 3759 O O . LEU A 1 526 ? -9.907 -14.751 -19.788 1.00 94.81 526 LEU A O 1
ATOM 3763 N N . SER A 1 527 ? -9.381 -13.144 -21.268 1.00 90.94 527 SER A N 1
ATOM 3764 C CA . SER A 1 527 ? -7.949 -13.447 -21.385 1.00 90.94 527 SER A CA 1
ATOM 3765 C C . SER A 1 527 ? -7.132 -12.164 -21.536 1.00 90.94 527 SER A C 1
ATOM 3767 O O . SER A 1 527 ? -7.660 -11.162 -22.015 1.00 90.94 527 SER A O 1
ATOM 3769 N N . LEU A 1 528 ? -5.854 -12.225 -21.150 1.00 86.88 528 LEU A N 1
ATOM 3770 C CA . LEU A 1 528 ? -4.846 -11.199 -21.452 1.00 86.88 528 LEU A CA 1
ATOM 3771 C C . LEU A 1 528 ? -4.461 -11.202 -22.944 1.00 86.88 528 LEU A C 1
ATOM 3773 O O . LEU A 1 528 ? -4.622 -12.274 -23.575 1.00 86.88 528 LEU A O 1
#

Sequence (528 aa):
MLHCDGGRPVTLPPRGLPRRFVAGARATRWLRRGAGAVVAVVLAAALLVADRPAPAAAESMWGDAAPPGVRVAVDPLAVNVGTAFRPTVSGVVVGLRYWSAAAASDGPDGGLWDAAGQLVAGARFGPARAAGWQTVMLTHPVRVSAGAAYVVSYHVTSGRYPVTDGFLGGSRSPLLQVDPGASGVYGYGGDDVFPTQSWRQSQYWVDVVFRGDPGASPEVLPAASPTTTLSEVPTPEPPTPSASPSTTPTPTPTAAPSTPAPTPRPSPRAAAPPAKAPPAAPAPAAPLPPASAKPGAGNTGVPAGTALSPADGMTVTTPNQVLSGLDIHGGVVIQAPGVVIRASRITGTDTNGVLVQSGSVTIVDSEISGFENAIAGDDWTAQRVNIHSVTGDGVKLGSRVTLRASWIHDLTPAPGAHADGAQMQDGVSNLLVAGNTIEPGDPANSAIFLAPDLGPSTDGPVTITGNWLDYGGYALFCLDGANGRYVVRNITISDNRFGANSGYGEFRITVPVTFTGNVDAAGRPLSL

Solvent-accessible surface area (backbone atoms only — not comparable to full-atom values): 29468 Å² total; per-residue (Å²): 139,84,85,88,88,86,91,87,91,88,83,88,90,88,90,86,89,90,89,88,88,88,91,82,89,86,84,88,86,88,88,82,89,90,87,79,91,78,97,71,80,87,85,77,86,83,84,75,78,72,86,72,74,77,80,55,72,78,44,34,37,69,66,88,65,83,69,79,80,61,40,76,48,82,46,99,48,30,31,13,35,12,26,39,34,26,29,54,28,23,30,34,37,45,24,45,31,38,52,37,85,40,59,37,95,61,42,47,48,28,39,32,28,40,78,87,55,48,78,71,43,74,50,69,36,69,54,34,88,41,58,42,76,46,75,34,72,44,94,70,60,38,78,45,50,45,74,44,49,32,34,28,32,36,27,29,80,76,17,59,45,41,35,19,72,67,38,69,61,66,46,75,28,92,54,33,45,42,52,59,39,66,22,19,23,29,30,74,53,55,74,87,35,62,52,73,47,71,57,73,27,23,34,41,58,32,34,47,33,31,28,53,46,95,80,43,62,80,77,79,77,77,78,90,77,80,90,80,81,92,79,87,82,83,81,87,80,84,88,82,88,80,88,82,90,84,89,88,82,88,85,81,91,80,83,84,89,83,87,82,83,90,80,90,86,88,84,86,78,93,72,80,84,77,77,82,76,77,81,77,76,79,76,79,81,73,89,76,79,84,82,91,63,85,33,36,88,92,67,23,13,50,55,92,88,65,73,62,43,84,43,68,43,45,75,44,65,56,65,55,40,73,50,64,28,29,38,24,49,34,33,36,38,30,54,16,42,61,22,33,41,31,44,21,41,35,36,38,74,38,73,33,39,31,32,40,80,36,58,24,41,41,39,32,28,20,27,34,33,44,11,30,19,36,34,35,45,42,37,34,34,41,33,17,27,28,34,34,43,16,40,34,26,44,23,45,51,30,29,54,22,33,44,30,40,17,25,27,30,57,39,53,51,55,95,89,44,90,15,20,25,31,30,24,46,41,37,32,34,47,29,38,42,37,36,24,23,22,39,18,35,79,81,32,45,14,12,30,36,39,29,18,52,80,34,53,52,19,76,25,48,33,38,44,32,47,26,40,30,19,18,17,47,23,11,33,39,36,36,41,6,63,88,61,76,15,45,58,33,56,34,37,44,28,48,26,35,28,45,82,62,24,76,77,37,59,62,50,72,77,55,75,61,49,76,47,74,23,21,38,65,88,64,50,79,60,81,134

Mean predicted aligned error: 20.33 Å